Protein AF-A0A2T5PP18-F1 (afdb_monomer_lite)

Foldseek 3Di:
DDDPADPVLVVCLVCVVVDDPVRLVVLLVVLQVLQQDPVRLRNSLSSCVRHQLVDLVSLASNLVSLLVCVQPRGDPSVLLSNQLSLVSYDLVSVLSVLVLLLQLLPPLARGPCLLVSLLSSLPRHPLVVCLDDSNQVSLLSNLVRLLVCLPHDLVSLNSNQNNCLSRNLSYDLQSSLVSVVSNLVSNLVPLLSLLQNLLRNQLSDDACVSRDDRHDVVVSLVSNLVSLVVCLLSNDRCNLSSSVSCDVVVSDDPVCLVSSVVSLLSNLQRPLPNSLVDLLDDLDADALLSLLCSLVRADQVDPVSVVSNLSNLLSNLVNDDPVRLLVSLQSNLVVPFGHDPVRSNVSNLSNLVSNPPCSLVSLLVNLPDPSHDLVSSLSSLVSQVPDPDHDDLLVLLVSLLVQQLDPPNVNNNVSSLVCNLVSLVPDDDLVSLLVSLLVLLQSLLSGPDLVSSLSSLQSSVVSHPLVSLQVHDLVSDDPSSLVSNCVRNDDDPSNVVSVVNNVVD

Radius of gyration: 37.91 Å; chains: 1; bounding box: 81×36×121 Å

Sequence (505 aa):
MRKTGCPDAYVASSRFEDLTNEAKSKLAHLAANLATGEAYEKDAVALFEGVIRRDETLVASVSAQWIQALADSLPLSCCAALFRSYTQLPETVRSQIAAYFDSGFTLASPPDSFDELYQMAAQEIPTDCWNSGELKAHLAQALSKLPSKVSSAVSDLKALLPGFSKIYLHAEPATVAACLHNTFTGASSYPAQLNLLHQYFAGTWPTTVAVHPGYSPQIIFDSAIQVARKFPQEAKRGLLHSLDSMLHAGIVGAEHENALMEVANLIWRTHPAEAEQFLARTTGALPADQIATMPDVINWEATSEVEWLERVWMNAAQNLAPTERVPATIQIVAKGQIGTSELPDHGLTLWRKSLGEDAYAVLKQAVLSPEIADQGRRRLWRQISSLSSKPGIRELINLAVGLTILPSAPETTAAANEELEKLCLQLADQSSRFDIALLLLNNLPKCSSITIKANLARLAHQLGTHAVLREVDASTLTHDDLQVIAEIFGKGRELTNLQRRFGDR

pLDDT: mean 90.71, std 8.67, range [25.56, 98.0]

Organism: Ectopseudomonas oleovorans (NCBI:txid301)

Structure (mmCIF, N/CA/C/O backbone):
data_AF-A0A2T5PP18-F1
#
_entry.id   AF-A0A2T5PP18-F1
#
loop_
_atom_site.group_PDB
_atom_site.id
_atom_site.type_symbol
_atom_site.label_atom_id
_atom_site.label_alt_id
_atom_site.label_comp_id
_atom_site.label_asym_id
_atom_site.label_entity_id
_atom_site.label_seq_id
_atom_site.pdbx_PDB_ins_code
_atom_site.Cartn_x
_atom_site.Cartn_y
_atom_site.Cartn_z
_atom_site.occupancy
_atom_site.B_iso_or_equiv
_atom_site.auth_seq_id
_atom_site.auth_comp_id
_atom_site.auth_asym_id
_atom_site.auth_atom_id
_atom_site.pdbx_PDB_model_num
ATOM 1 N N . MET A 1 1 ? -15.217 -7.697 -40.435 1.00 35.31 1 MET A N 1
ATOM 2 C CA . MET A 1 1 ? -13.899 -7.053 -40.249 1.00 35.31 1 MET A CA 1
ATOM 3 C C . MET A 1 1 ? -13.173 -7.029 -41.588 1.00 35.31 1 MET A C 1
ATOM 5 O O . MET A 1 1 ? -12.694 -8.063 -42.031 1.00 35.31 1 MET A O 1
ATOM 9 N N . ARG A 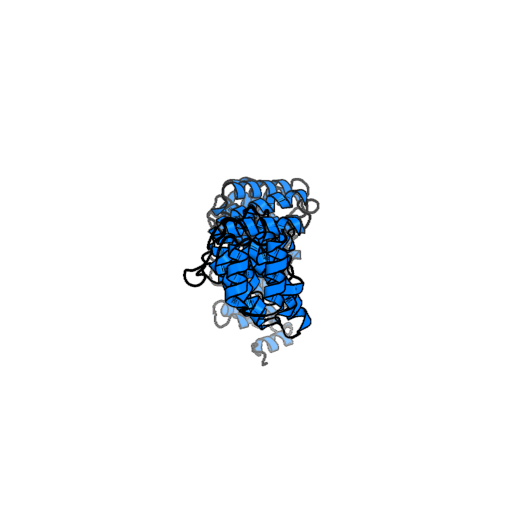1 2 ? -13.204 -5.892 -42.296 1.00 25.56 2 ARG A N 1
ATOM 10 C CA . ARG A 1 2 ? -12.513 -5.712 -43.584 1.00 25.56 2 ARG A CA 1
ATOM 11 C C . ARG A 1 2 ? -11.069 -5.292 -43.306 1.00 25.56 2 ARG A C 1
ATOM 13 O O . ARG A 1 2 ? -10.858 -4.310 -42.606 1.00 25.56 2 ARG A O 1
ATOM 20 N N . LYS A 1 3 ? -10.108 -6.043 -43.852 1.00 37.16 3 LYS A N 1
ATOM 21 C CA . LYS A 1 3 ? -8.695 -5.659 -43.938 1.00 37.16 3 LYS A CA 1
ATOM 22 C C . LYS A 1 3 ? -8.594 -4.422 -44.833 1.00 37.16 3 LYS A C 1
ATOM 24 O O . LYS A 1 3 ? -8.790 -4.527 -46.038 1.00 37.16 3 LYS A O 1
ATOM 29 N N . THR A 1 4 ? -8.324 -3.265 -44.249 1.00 37.53 4 THR A N 1
ATOM 30 C CA . THR A 1 4 ? -7.880 -2.070 -44.973 1.00 37.53 4 THR A CA 1
ATOM 31 C C . THR A 1 4 ? -6.360 -2.137 -45.086 1.00 37.53 4 THR A C 1
ATOM 33 O O . THR A 1 4 ? -5.647 -1.568 -44.268 1.00 37.53 4 THR A O 1
ATOM 36 N N . GLY A 1 5 ? -5.875 -2.932 -46.036 1.00 40.19 5 GLY A N 1
ATOM 37 C CA . GLY A 1 5 ? -4.497 -2.880 -46.519 1.00 40.19 5 GLY A CA 1
ATOM 38 C C . GLY A 1 5 ? -4.543 -2.533 -48.002 1.00 40.19 5 GLY A C 1
ATOM 39 O O . GLY A 1 5 ? -5.437 -3.017 -48.700 1.00 40.19 5 GLY A O 1
ATOM 40 N N . CYS A 1 6 ? -3.638 -1.669 -48.458 1.00 44.00 6 CYS A N 1
ATOM 41 C CA . CYS A 1 6 ? -3.549 -1.244 -49.851 1.00 44.00 6 CYS A CA 1
ATOM 42 C C . CYS A 1 6 ? -3.531 -2.473 -50.799 1.00 44.00 6 CYS A C 1
ATOM 44 O O . CYS A 1 6 ? -2.631 -3.312 -50.677 1.00 44.00 6 CYS A O 1
ATOM 46 N N . PRO A 1 7 ? -4.510 -2.629 -51.718 1.00 50.12 7 PRO A N 1
ATOM 47 C CA . PRO A 1 7 ? -4.597 -3.777 -52.630 1.00 50.12 7 PRO A CA 1
ATOM 48 C C . PRO A 1 7 ? -3.326 -3.981 -53.466 1.00 50.12 7 PRO A C 1
ATOM 50 O O . PRO A 1 7 ? -2.945 -5.116 -53.755 1.00 50.12 7 PRO A O 1
ATOM 53 N N . ASP A 1 8 ? -2.634 -2.887 -53.783 1.00 52.25 8 ASP A N 1
ATOM 54 C CA . ASP A 1 8 ? -1.435 -2.884 -54.619 1.00 52.25 8 ASP A CA 1
ATOM 55 C C . ASP A 1 8 ? -0.206 -3.459 -53.897 1.00 52.25 8 ASP A C 1
ATOM 57 O O . ASP A 1 8 ? 0.613 -4.131 -54.525 1.00 52.25 8 ASP A O 1
ATOM 61 N N . ALA A 1 9 ? -0.106 -3.308 -52.570 1.00 52.69 9 ALA A N 1
ATOM 62 C CA . ALA A 1 9 ? 0.972 -3.912 -51.780 1.00 52.69 9 ALA A CA 1
ATOM 63 C C . ALA A 1 9 ? 0.861 -5.449 -51.744 1.00 52.69 9 ALA A C 1
ATOM 65 O O . ALA A 1 9 ? 1.870 -6.152 -51.790 1.00 52.69 9 ALA A O 1
ATOM 66 N N . TYR A 1 10 ? -0.365 -5.985 -51.732 1.00 51.84 10 TYR A N 1
ATOM 67 C CA . TYR A 1 10 ? -0.612 -7.431 -51.760 1.00 51.84 10 TYR A CA 1
ATOM 68 C C . TYR A 1 10 ? -0.268 -8.046 -53.128 1.00 51.84 10 TYR A C 1
ATOM 70 O O . TYR A 1 10 ? 0.371 -9.098 -53.199 1.00 51.84 10 TYR A O 1
ATOM 78 N N . VAL A 1 11 ? -0.621 -7.359 -54.221 1.00 56.19 11 VAL A N 1
ATOM 79 C CA . VAL A 1 11 ? -0.287 -7.789 -55.589 1.00 56.19 11 VAL A CA 1
ATOM 80 C C . VAL A 1 11 ? 1.222 -7.698 -55.842 1.00 56.19 11 VAL A C 1
ATOM 82 O O . VAL A 1 11 ? 1.810 -8.677 -56.307 1.00 56.19 11 VAL A O 1
ATOM 85 N N . ALA A 1 12 ? 1.870 -6.588 -55.467 1.00 57.47 12 ALA A N 1
ATOM 86 C CA . ALA A 1 12 ? 3.320 -6.416 -55.590 1.00 57.47 12 ALA A CA 1
ATOM 87 C C . ALA A 1 12 ? 4.108 -7.435 -54.748 1.00 57.47 12 ALA A C 1
ATOM 89 O O . ALA A 1 12 ? 5.112 -7.970 -55.213 1.00 57.47 12 ALA A O 1
ATOM 90 N N . SER A 1 13 ? 3.624 -7.771 -53.546 1.00 60.84 13 SER A N 1
ATOM 91 C CA . SER A 1 13 ? 4.233 -8.807 -52.703 1.00 60.84 13 SER A CA 1
ATOM 92 C C . SER A 1 13 ? 4.151 -10.200 -53.349 1.00 60.84 13 SER A C 1
ATOM 94 O O . SER A 1 13 ? 5.130 -10.944 -53.350 1.00 60.84 13 SER A O 1
ATOM 96 N N . SER A 1 14 ? 3.026 -10.556 -53.980 1.00 64.56 14 SER A N 1
ATOM 97 C CA . SER A 1 14 ? 2.836 -11.887 -54.587 1.00 64.56 14 SER A CA 1
ATOM 98 C C . SER A 1 14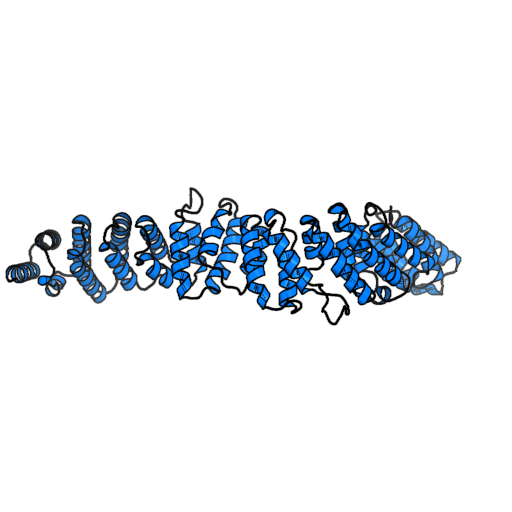 ? 3.692 -12.164 -55.835 1.00 64.56 14 SER A C 1
ATOM 100 O O . SER A 1 14 ? 3.936 -13.325 -56.157 1.00 64.56 14 SER A O 1
ATOM 102 N N . ARG A 1 15 ? 4.178 -11.118 -56.518 1.00 72.56 15 ARG A N 1
ATOM 103 C CA . ARG A 1 15 ? 4.967 -11.205 -57.764 1.00 72.56 15 ARG A CA 1
ATOM 104 C C . ARG A 1 15 ? 6.307 -10.471 -57.683 1.00 72.56 15 ARG A C 1
ATOM 106 O O . ARG A 1 15 ? 6.834 -10.025 -58.694 1.00 72.56 15 ARG A O 1
ATOM 113 N N . PHE A 1 16 ? 6.849 -10.323 -56.478 1.00 76.12 16 PHE A N 1
ATOM 114 C CA . PHE A 1 16 ? 8.036 -9.504 -56.226 1.00 76.12 16 PHE A CA 1
ATOM 115 C C . PHE A 1 16 ? 9.263 -9.900 -57.070 1.00 76.12 16 PHE A C 1
ATOM 117 O O . PHE A 1 16 ? 9.984 -9.027 -57.550 1.00 76.12 16 PHE A O 1
ATOM 124 N N . GLU A 1 17 ? 9.462 -11.201 -57.303 1.00 75.88 17 GLU A N 1
ATOM 125 C CA . GLU A 1 17 ? 10.567 -11.721 -58.126 1.00 75.88 17 GLU A CA 1
ATOM 126 C C . GLU A 1 17 ? 10.426 -11.377 -59.620 1.00 75.88 17 GLU A C 1
ATOM 128 O O . GLU A 1 17 ? 11.420 -11.337 -60.339 1.00 75.88 17 GLU A O 1
ATOM 133 N N . ASP A 1 18 ? 9.209 -11.071 -60.087 1.00 80.50 18 ASP A N 1
ATOM 134 C CA . ASP A 1 18 ? 8.938 -10.687 -61.479 1.00 80.50 18 ASP A CA 1
ATOM 135 C C . ASP A 1 18 ? 9.200 -9.186 -61.737 1.00 80.50 18 ASP A C 1
ATOM 137 O O . ASP A 1 18 ? 9.079 -8.717 -62.873 1.00 80.50 18 ASP A O 1
ATOM 141 N N . LEU A 1 19 ? 9.495 -8.396 -60.695 1.00 82.62 19 LEU A N 1
ATOM 142 C CA . LEU A 1 19 ? 9.663 -6.946 -60.805 1.00 82.62 19 LEU A CA 1
ATOM 143 C C . LEU A 1 19 ? 11.040 -6.575 -61.369 1.00 82.62 19 LEU A C 1
ATOM 145 O O . LEU A 1 19 ? 12.076 -7.057 -60.911 1.00 82.62 19 LEU A O 1
ATOM 149 N N . THR A 1 20 ? 11.063 -5.631 -62.313 1.00 86.00 20 THR A N 1
ATOM 150 C CA . THR A 1 20 ? 12.313 -5.053 -62.826 1.00 86.00 20 THR A CA 1
ATOM 151 C C . THR A 1 20 ? 13.019 -4.212 -61.758 1.00 86.00 20 THR A C 1
ATOM 153 O O . THR A 1 20 ? 12.380 -3.653 -60.864 1.00 86.00 20 THR A O 1
ATOM 156 N N . ASN A 1 21 ? 14.339 -4.038 -61.882 1.00 83.19 21 ASN A N 1
ATOM 157 C CA . ASN A 1 21 ? 15.116 -3.176 -60.977 1.00 83.19 21 ASN A CA 1
ATOM 158 C C . ASN A 1 21 ? 14.593 -1.727 -60.943 1.00 83.19 21 ASN A C 1
ATOM 160 O O . ASN A 1 21 ? 14.599 -1.089 -59.893 1.00 83.19 21 ASN A O 1
ATOM 164 N N . GLU A 1 22 ? 14.085 -1.219 -62.070 1.00 85.12 22 GLU A N 1
ATOM 165 C CA . GLU A 1 22 ? 13.454 0.103 -62.135 1.00 85.12 22 GLU A CA 1
ATOM 166 C C . GLU A 1 22 ? 12.156 0.158 -61.310 1.00 85.12 22 GLU A C 1
ATOM 168 O O . GLU A 1 22 ? 11.935 1.111 -60.563 1.00 85.12 22 GLU A O 1
ATOM 173 N N . ALA A 1 23 ? 11.309 -0.875 -61.396 1.00 84.31 23 ALA A N 1
ATOM 174 C CA . ALA A 1 23 ? 10.086 -0.964 -60.598 1.00 84.31 23 ALA A CA 1
ATOM 175 C C . ALA A 1 23 ? 10.403 -1.073 -59.099 1.00 84.31 23 ALA A C 1
ATOM 177 O O . ALA A 1 23 ? 9.798 -0.373 -58.289 1.00 84.31 23 ALA A O 1
ATOM 178 N N . LYS A 1 24 ? 11.404 -1.882 -58.738 1.00 85.12 24 LYS A N 1
ATOM 179 C CA . LYS A 1 24 ? 11.906 -2.006 -57.365 1.00 85.12 24 LYS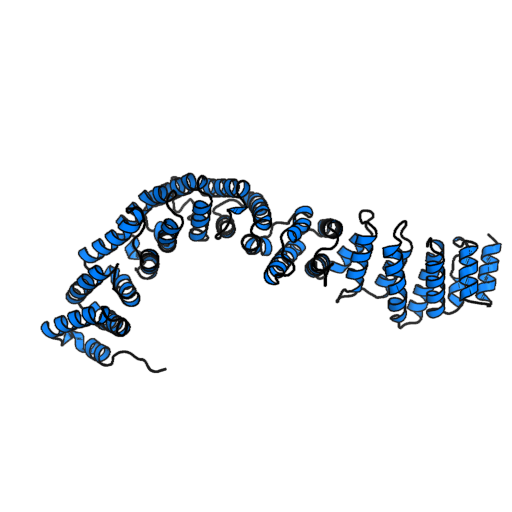 A CA 1
ATOM 180 C C . LYS A 1 24 ? 12.421 -0.666 -56.812 1.00 85.12 24 LYS A C 1
ATOM 182 O O . LYS A 1 24 ? 12.045 -0.276 -55.709 1.00 85.12 24 LYS A O 1
ATOM 187 N N . SER A 1 25 ? 13.191 0.093 -57.596 1.00 85.50 25 SER A N 1
ATOM 188 C CA . SER A 1 25 ? 13.652 1.442 -57.221 1.00 85.50 25 SER A CA 1
ATOM 189 C C . SER A 1 25 ? 12.491 2.429 -57.023 1.00 85.50 25 SER A C 1
ATOM 191 O O . SER A 1 25 ? 12.467 3.168 -56.039 1.00 85.50 25 SER A O 1
ATOM 193 N N . LYS A 1 26 ? 11.475 2.400 -57.896 1.00 87.19 26 LYS A N 1
ATOM 194 C CA . LYS A 1 26 ? 10.258 3.217 -57.738 1.00 87.19 26 LYS A CA 1
ATOM 195 C C . LYS A 1 26 ? 9.476 2.864 -56.469 1.00 87.19 26 LYS A C 1
ATOM 197 O O . LYS A 1 26 ? 8.958 3.769 -55.821 1.00 87.19 26 LYS A O 1
ATOM 202 N N . LEU A 1 27 ? 9.423 1.586 -56.083 1.00 86.75 27 LEU A N 1
ATOM 203 C CA . LEU A 1 27 ? 8.809 1.157 -54.821 1.00 86.75 27 LEU A CA 1
ATOM 204 C C . LEU A 1 27 ? 9.583 1.663 -53.597 1.00 86.75 27 LEU A C 1
ATOM 206 O O . LEU A 1 27 ? 8.956 2.105 -52.639 1.00 86.75 27 LEU A O 1
ATOM 210 N N . ALA A 1 28 ? 10.920 1.663 -53.636 1.00 86.00 28 ALA A N 1
ATOM 211 C CA . ALA A 1 28 ? 11.732 2.250 -52.567 1.00 86.00 28 ALA A CA 1
ATOM 212 C C . ALA A 1 28 ? 11.482 3.764 -52.424 1.00 86.00 28 ALA A C 1
ATOM 214 O O . ALA A 1 28 ? 11.259 4.252 -51.317 1.00 86.00 28 ALA A O 1
ATOM 215 N N . HIS A 1 29 ? 11.425 4.502 -53.538 1.00 86.88 29 HIS A N 1
ATOM 216 C CA . HIS A 1 29 ? 11.058 5.922 -53.519 1.00 86.88 29 HIS A CA 1
ATOM 217 C C . HIS A 1 29 ? 9.636 6.161 -53.005 1.00 86.88 29 HIS A C 1
ATOM 219 O O . HIS A 1 29 ? 9.408 7.101 -52.248 1.00 86.88 29 HIS A O 1
ATOM 225 N N . LEU A 1 30 ? 8.679 5.309 -53.384 1.00 87.50 30 LEU A N 1
ATOM 226 C CA . LEU A 1 30 ? 7.312 5.391 -52.879 1.00 87.50 30 LEU A CA 1
ATOM 227 C C . LEU A 1 30 ? 7.271 5.177 -51.361 1.00 87.50 30 LEU A C 1
ATOM 229 O O . LEU A 1 30 ? 6.657 5.977 -50.667 1.00 87.50 30 LEU A O 1
ATOM 233 N N . ALA A 1 31 ? 7.959 4.158 -50.838 1.00 88.06 31 ALA A N 1
ATOM 234 C CA . ALA A 1 31 ? 8.029 3.899 -49.398 1.00 88.06 31 ALA A CA 1
ATOM 235 C C . ALA A 1 31 ? 8.637 5.081 -48.623 1.00 88.06 31 ALA A C 1
ATOM 237 O O . ALA A 1 31 ? 8.110 5.472 -47.582 1.00 88.06 31 ALA A O 1
ATOM 238 N N . ALA A 1 32 ? 9.705 5.686 -49.151 1.00 84.31 32 ALA A N 1
ATOM 239 C CA . ALA A 1 32 ? 10.317 6.870 -48.556 1.00 84.31 32 ALA A CA 1
ATOM 240 C C . ALA A 1 32 ? 9.376 8.087 -48.569 1.00 84.31 32 ALA A C 1
ATOM 242 O O . ALA A 1 32 ? 9.256 8.777 -47.562 1.00 84.31 32 ALA A O 1
ATOM 243 N N . ASN A 1 33 ? 8.658 8.313 -49.672 1.00 85.88 33 ASN A N 1
ATOM 244 C CA . ASN A 1 33 ? 7.725 9.432 -49.797 1.00 85.88 33 ASN A CA 1
ATOM 245 C C . ASN A 1 33 ? 6.467 9.261 -48.940 1.00 85.88 33 ASN A C 1
ATOM 247 O O . ASN A 1 33 ? 5.993 10.235 -48.369 1.00 85.88 33 ASN A O 1
ATOM 251 N N . LEU A 1 34 ? 5.915 8.049 -48.830 1.00 87.75 34 LEU A N 1
ATOM 252 C CA . LEU A 1 34 ? 4.735 7.803 -47.992 1.00 87.75 34 LEU A CA 1
ATOM 253 C C . LEU A 1 34 ? 5.042 8.048 -46.511 1.00 87.75 34 LEU A C 1
ATOM 255 O O . LEU A 1 34 ? 4.179 8.525 -45.781 1.00 87.75 34 LEU A O 1
ATOM 259 N N . ALA A 1 35 ? 6.279 7.784 -46.084 1.00 84.19 35 ALA A N 1
ATOM 260 C CA . ALA A 1 35 ? 6.711 8.014 -44.712 1.00 84.19 35 ALA A CA 1
ATOM 261 C C . ALA A 1 35 ? 6.794 9.503 -44.324 1.00 84.19 35 ALA A C 1
ATOM 263 O O . ALA A 1 35 ? 6.891 9.792 -43.142 1.00 84.19 35 ALA A O 1
ATOM 264 N N . THR A 1 36 ? 6.731 10.455 -45.267 1.00 80.81 36 THR A N 1
ATOM 265 C CA . THR A 1 36 ? 6.739 11.898 -44.942 1.00 80.81 36 THR A CA 1
ATOM 266 C C . THR A 1 36 ? 5.343 12.484 -44.713 1.00 80.81 36 THR A C 1
ATOM 268 O O . THR A 1 36 ? 5.222 13.633 -44.291 1.00 80.81 36 THR A O 1
ATOM 271 N N . GLY A 1 37 ? 4.276 11.723 -44.982 1.00 75.06 37 GLY A N 1
ATOM 272 C CA . GLY A 1 37 ? 2.897 12.163 -44.778 1.00 75.06 37 GLY A CA 1
ATOM 273 C C . GLY A 1 37 ? 2.196 11.363 -43.685 1.00 75.06 37 GLY A C 1
ATOM 274 O O . GLY A 1 37 ? 1.982 10.165 -43.849 1.00 75.06 37 GLY A O 1
ATOM 275 N N . GLU A 1 38 ? 1.742 12.029 -42.618 1.00 67.81 38 GLU A N 1
ATOM 276 C CA . GLU A 1 38 ? 1.043 11.389 -41.485 1.00 67.81 38 GLU A CA 1
ATOM 277 C C . GLU A 1 38 ? -0.156 10.523 -41.917 1.00 67.81 38 GLU A C 1
ATOM 279 O O . GLU A 1 38 ? -0.398 9.456 -41.359 1.00 67.81 38 GLU A O 1
ATOM 284 N N . ALA A 1 39 ? -0.886 10.930 -42.962 1.00 81.94 39 ALA A N 1
ATOM 285 C CA . ALA A 1 39 ? -2.041 10.188 -43.474 1.00 81.94 39 ALA A CA 1
ATOM 286 C C . ALA A 1 39 ? -1.684 8.853 -44.163 1.00 81.94 39 ALA A C 1
ATOM 288 O O . ALA A 1 39 ? -2.577 8.040 -44.406 1.00 81.94 39 ALA A O 1
ATOM 289 N N . TYR A 1 40 ? -0.406 8.628 -44.482 1.00 86.56 40 TYR A N 1
ATOM 290 C CA . TYR A 1 40 ? 0.069 7.506 -45.296 1.00 86.56 40 TYR A CA 1
ATOM 291 C C . TYR A 1 40 ? 1.038 6.578 -44.556 1.00 86.56 40 TYR A C 1
ATOM 293 O O . TYR A 1 40 ? 1.561 5.630 -45.146 1.00 86.56 40 TYR A O 1
ATOM 301 N N . GLU A 1 41 ? 1.241 6.791 -43.253 1.00 87.25 41 GLU A N 1
ATOM 302 C CA . GLU A 1 41 ? 2.189 6.022 -42.442 1.00 87.25 41 GLU A CA 1
ATOM 303 C C . GLU A 1 41 ? 1.920 4.502 -42.489 1.00 87.25 41 GLU A C 1
ATOM 305 O O . GLU A 1 41 ? 2.839 3.689 -42.578 1.00 87.25 41 GLU A O 1
ATOM 310 N N . LYS A 1 42 ? 0.643 4.094 -42.524 1.00 88.19 42 LYS A N 1
ATOM 311 C CA . LYS A 1 42 ? 0.248 2.677 -42.553 1.00 88.19 42 LYS A CA 1
ATOM 312 C C . LYS A 1 42 ? 0.589 2.023 -43.882 1.00 88.19 42 LYS A C 1
ATOM 314 O O . LYS A 1 42 ? 0.973 0.855 -43.904 1.00 88.19 42 LYS A O 1
ATOM 319 N N . ASP A 1 43 ? 0.457 2.771 -44.971 1.00 87.44 43 ASP A N 1
ATOM 320 C CA . ASP A 1 43 ? 0.812 2.298 -46.303 1.00 87.44 43 ASP A CA 1
ATOM 321 C C . ASP A 1 43 ? 2.336 2.228 -46.459 1.00 87.44 43 ASP A C 1
ATOM 323 O O . ASP A 1 43 ? 2.841 1.259 -47.026 1.00 87.44 43 ASP A O 1
ATOM 327 N N . ALA A 1 44 ? 3.073 3.185 -45.879 1.00 90.12 44 ALA A N 1
ATOM 328 C CA . ALA A 1 44 ? 4.533 3.156 -45.816 1.00 90.12 44 ALA A CA 1
ATOM 329 C C . ALA A 1 44 ? 5.043 1.913 -45.067 1.00 90.12 44 ALA A C 1
ATOM 331 O O . ALA A 1 44 ? 5.880 1.177 -45.592 1.00 90.12 44 ALA A O 1
ATOM 332 N N . VAL A 1 45 ? 4.489 1.626 -43.882 1.00 91.19 45 VAL A N 1
ATOM 333 C CA . VAL A 1 45 ? 4.828 0.433 -43.088 1.00 91.19 45 VAL A CA 1
ATOM 334 C C . VAL A 1 45 ? 4.459 -0.850 -43.828 1.00 91.19 45 VAL A C 1
ATOM 336 O O . VAL A 1 45 ? 5.286 -1.754 -43.928 1.00 91.19 45 VAL A O 1
ATOM 339 N N . ALA A 1 46 ? 3.251 -0.936 -44.393 1.00 88.88 46 ALA A N 1
ATOM 340 C CA . ALA A 1 46 ? 2.809 -2.124 -45.121 1.00 88.88 46 ALA A CA 1
ATOM 341 C C . ALA A 1 46 ? 3.687 -2.413 -46.348 1.00 88.88 46 ALA A C 1
ATOM 343 O O . ALA A 1 46 ? 4.013 -3.572 -46.619 1.00 88.88 46 ALA A O 1
ATOM 344 N N . LEU A 1 47 ? 4.095 -1.370 -47.076 1.00 90.06 47 LEU A N 1
ATOM 345 C CA . LEU A 1 47 ? 5.006 -1.494 -48.208 1.00 90.06 47 LEU A CA 1
ATOM 346 C C . LEU A 1 47 ? 6.410 -1.902 -47.748 1.00 90.06 47 LEU A C 1
ATOM 348 O O . LEU A 1 47 ? 7.012 -2.801 -48.343 1.00 90.06 47 LEU A O 1
ATOM 352 N N . PHE A 1 48 ? 6.919 -1.287 -46.678 1.00 91.44 48 PHE A N 1
ATOM 353 C CA . PHE A 1 48 ? 8.231 -1.611 -46.136 1.00 91.44 48 PHE A CA 1
ATOM 354 C C . PHE A 1 48 ? 8.294 -3.071 -45.670 1.00 91.44 48 PHE A C 1
ATOM 356 O O . PHE A 1 48 ? 9.115 -3.852 -46.152 1.00 91.44 48 PHE A O 1
ATOM 363 N N . GLU A 1 49 ? 7.374 -3.474 -44.794 1.00 89.25 49 GLU A N 1
ATOM 364 C CA . GLU A 1 49 ? 7.388 -4.803 -44.192 1.00 89.25 49 GLU A CA 1
ATOM 365 C C . GLU A 1 49 ? 6.960 -5.916 -45.153 1.00 89.25 49 GLU A C 1
ATOM 367 O O . GLU A 1 49 ? 7.508 -7.016 -45.101 1.00 89.25 49 GLU A O 1
ATOM 372 N N . GLY A 1 50 ? 5.990 -5.644 -46.030 1.00 84.19 50 GLY A N 1
ATOM 373 C CA . GLY A 1 50 ? 5.412 -6.648 -46.924 1.00 84.19 50 GLY A CA 1
ATOM 374 C C . GLY A 1 50 ? 6.155 -6.840 -48.246 1.00 84.19 50 GLY A C 1
ATOM 375 O O . GLY A 1 50 ? 5.979 -7.878 -48.896 1.00 84.19 50 GLY A O 1
ATOM 376 N N . VAL A 1 51 ? 6.951 -5.853 -48.670 1.00 83.75 51 VAL A N 1
ATOM 377 C CA . VAL A 1 51 ? 7.587 -5.838 -49.998 1.00 83.75 51 VAL A CA 1
ATOM 378 C C . VAL A 1 51 ? 9.071 -5.489 -49.910 1.00 83.75 51 VAL A C 1
ATOM 380 O O . VAL A 1 51 ? 9.896 -6.296 -50.329 1.00 83.75 51 VAL A O 1
ATOM 383 N N . ILE A 1 52 ? 9.433 -4.334 -49.341 1.00 87.94 52 ILE A N 1
ATOM 384 C CA . ILE A 1 52 ? 10.827 -3.844 -49.333 1.00 87.94 52 ILE A CA 1
ATOM 385 C C . ILE A 1 52 ? 11.765 -4.798 -48.584 1.00 87.94 52 ILE A C 1
ATOM 387 O O . ILE A 1 52 ? 12.845 -5.093 -49.087 1.00 87.94 52 ILE A O 1
ATOM 391 N N . ARG A 1 53 ? 11.337 -5.353 -47.441 1.00 87.62 53 ARG A N 1
ATOM 392 C CA . ARG A 1 53 ? 12.122 -6.298 -46.615 1.00 87.62 53 ARG A CA 1
ATOM 393 C C . ARG A 1 53 ? 12.579 -7.579 -47.316 1.00 87.62 53 ARG A C 1
ATOM 395 O O . ARG A 1 53 ? 13.397 -8.310 -46.765 1.00 87.62 53 ARG A O 1
ATOM 402 N N . ARG A 1 54 ? 12.048 -7.881 -48.501 1.00 85.50 54 ARG A N 1
ATOM 403 C CA . ARG A 1 54 ? 12.429 -9.068 -49.277 1.00 85.50 54 ARG A CA 1
ATOM 404 C C . ARG A 1 54 ? 13.734 -8.892 -50.054 1.00 85.50 54 ARG A C 1
ATOM 406 O O . ARG A 1 54 ? 14.264 -9.885 -50.538 1.00 85.50 54 ARG A O 1
ATOM 413 N N . ASP A 1 55 ? 14.229 -7.663 -50.191 1.00 86.75 55 ASP A N 1
ATOM 414 C CA . ASP A 1 55 ? 15.417 -7.339 -50.982 1.00 86.75 55 ASP A CA 1
ATOM 415 C C . ASP A 1 55 ? 16.348 -6.414 -50.193 1.00 86.75 55 ASP A C 1
ATOM 417 O O . ASP A 1 55 ? 15.994 -5.278 -49.868 1.00 86.75 55 ASP A O 1
ATOM 421 N N . GLU A 1 56 ? 17.554 -6.900 -49.897 1.00 87.00 56 GLU A N 1
ATOM 422 C CA . GLU A 1 56 ? 18.550 -6.184 -49.091 1.00 87.00 56 GLU A CA 1
ATOM 423 C C . GLU A 1 56 ? 18.911 -4.814 -49.685 1.00 87.00 56 GLU A C 1
ATOM 425 O O . GLU A 1 56 ? 19.127 -3.852 -48.947 1.00 87.00 56 GLU A O 1
ATOM 430 N N . THR A 1 57 ? 18.916 -4.683 -51.017 1.00 87.62 57 THR A N 1
ATOM 431 C CA . THR A 1 57 ? 19.251 -3.414 -51.680 1.00 87.62 57 THR A CA 1
ATOM 432 C C . THR A 1 57 ? 18.154 -2.367 -51.492 1.00 87.62 57 THR A C 1
ATOM 434 O O . THR A 1 57 ? 18.444 -1.180 -51.310 1.00 87.62 57 THR A O 1
ATOM 437 N N . LEU A 1 58 ? 16.888 -2.796 -51.463 1.00 89.00 58 LEU A N 1
ATOM 438 C CA . LEU A 1 58 ? 15.753 -1.911 -51.213 1.00 89.00 58 LEU A CA 1
ATOM 439 C C . LEU A 1 58 ? 15.652 -1.535 -49.740 1.00 89.00 58 LEU A C 1
ATOM 441 O O . LEU A 1 58 ? 15.421 -0.364 -49.438 1.00 89.00 58 LEU A O 1
ATOM 445 N N . VAL A 1 59 ? 15.886 -2.489 -48.831 1.00 91.56 59 VAL A N 1
ATOM 446 C CA . VAL A 1 59 ? 16.001 -2.198 -47.395 1.00 91.56 59 VAL A CA 1
ATOM 447 C C . VAL A 1 59 ? 17.067 -1.139 -47.172 1.00 91.56 59 VAL A C 1
ATOM 449 O O . VAL A 1 59 ? 16.788 -0.144 -46.507 1.00 91.56 59 VAL A O 1
ATOM 452 N N . ALA A 1 60 ? 18.248 -1.289 -47.779 1.00 90.06 60 ALA A N 1
ATOM 453 C CA . ALA A 1 60 ? 19.326 -0.317 -47.660 1.00 90.06 60 ALA A CA 1
ATOM 454 C C . ALA A 1 60 ? 18.925 1.077 -48.163 1.00 90.06 60 ALA A C 1
ATOM 456 O O . ALA A 1 60 ? 19.166 2.071 -47.483 1.00 90.06 60 ALA A O 1
ATOM 457 N N . SER A 1 61 ? 18.265 1.155 -49.321 1.00 90.00 61 SER A N 1
ATOM 458 C CA . SER A 1 61 ? 17.828 2.425 -49.909 1.00 90.00 61 SER A CA 1
ATOM 459 C C . SER A 1 61 ? 16.772 3.159 -49.073 1.00 90.00 61 SER A C 1
ATOM 461 O O . SER A 1 61 ? 16.884 4.372 -48.878 1.00 90.00 61 SER A O 1
ATOM 463 N N . VAL A 1 62 ? 15.752 2.448 -48.577 1.00 92.62 62 VAL A N 1
ATOM 464 C CA . VAL A 1 62 ? 14.654 3.060 -47.807 1.00 92.62 62 VAL A CA 1
ATOM 465 C C . VAL A 1 62 ? 15.119 3.409 -46.396 1.00 92.62 62 VAL A C 1
ATOM 467 O O . VAL A 1 62 ? 14.911 4.532 -45.939 1.00 92.62 62 VAL A O 1
ATOM 470 N N . SER A 1 63 ? 15.809 2.484 -45.724 1.00 93.06 63 SER A N 1
ATOM 471 C CA . SER A 1 63 ? 16.294 2.697 -44.356 1.00 93.06 63 SER A CA 1
ATOM 472 C C . SER A 1 63 ? 17.312 3.833 -44.259 1.00 93.06 63 SER A C 1
ATOM 474 O O . SER A 1 63 ? 17.258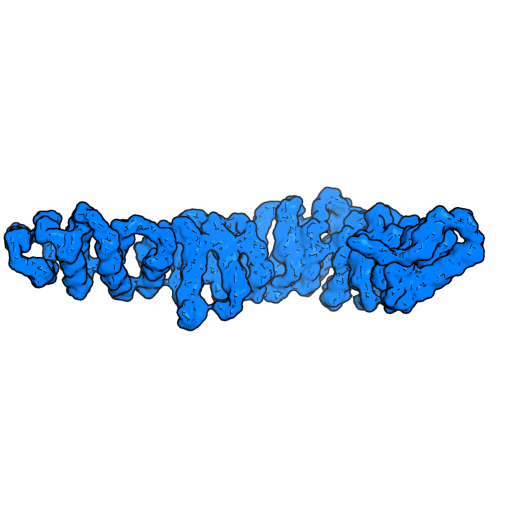 4.587 -43.292 1.00 93.06 63 SER A O 1
ATOM 476 N N . ALA A 1 64 ? 18.161 4.031 -45.275 1.00 92.25 64 ALA A N 1
ATOM 477 C CA . ALA A 1 64 ? 19.088 5.161 -45.342 1.00 92.25 64 ALA A CA 1
ATOM 478 C C . ALA A 1 64 ? 18.383 6.525 -45.444 1.00 92.25 64 ALA A C 1
ATOM 480 O O . ALA A 1 64 ? 18.946 7.525 -45.014 1.00 92.25 64 ALA A O 1
ATOM 481 N N . GLN A 1 65 ? 17.166 6.584 -45.990 1.00 91.00 65 GLN A N 1
ATOM 482 C CA . GLN A 1 65 ? 16.357 7.807 -46.015 1.00 91.00 65 GLN A CA 1
ATOM 483 C C . GLN A 1 65 ? 15.599 7.993 -44.699 1.00 91.00 65 GLN A C 1
ATOM 485 O O . GLN A 1 65 ? 15.624 9.076 -44.123 1.00 91.00 65 GLN A O 1
ATOM 490 N N . TRP A 1 66 ? 14.974 6.929 -44.190 1.00 93.69 66 TRP A N 1
ATOM 491 C CA . TRP A 1 66 ? 14.215 6.976 -42.938 1.00 93.69 66 TRP A CA 1
ATOM 492 C C . TRP A 1 66 ? 15.089 7.351 -41.741 1.00 93.69 66 TRP A C 1
ATOM 494 O O . TRP A 1 66 ? 14.683 8.176 -40.931 1.00 93.69 66 TRP A O 1
ATOM 504 N N . ILE A 1 67 ? 16.312 6.822 -41.655 1.00 93.81 67 ILE A N 1
ATOM 505 C CA . ILE A 1 67 ? 17.221 7.131 -40.545 1.00 93.81 67 ILE A CA 1
ATOM 506 C C . ILE A 1 67 ? 17.606 8.616 -40.475 1.00 93.81 67 ILE A C 1
ATOM 508 O O . ILE A 1 67 ? 17.801 9.138 -39.384 1.00 93.81 67 ILE A O 1
ATOM 512 N N . GLN A 1 68 ? 17.655 9.320 -41.612 1.00 91.25 68 GLN A N 1
ATOM 513 C CA . GLN A 1 68 ? 17.932 10.763 -41.640 1.00 91.25 68 GLN A CA 1
ATOM 514 C C . GLN A 1 68 ? 16.773 11.588 -41.070 1.00 91.25 68 GLN A C 1
ATOM 516 O O . GLN A 1 68 ? 16.996 12.689 -40.586 1.00 91.25 68 GLN A O 1
ATOM 521 N N . ALA A 1 69 ? 15.552 11.051 -41.111 1.00 90.19 69 ALA A N 1
ATOM 522 C CA . ALA A 1 69 ? 14.356 11.676 -40.558 1.00 90.19 69 ALA A CA 1
ATOM 523 C C . ALA A 1 69 ? 13.992 11.149 -39.157 1.00 90.19 69 ALA A C 1
ATOM 525 O O . ALA A 1 69 ? 12.996 11.606 -38.596 1.00 90.19 69 ALA A O 1
ATOM 526 N N . LEU A 1 70 ? 14.770 10.206 -38.596 1.00 89.62 70 LEU A N 1
ATOM 527 C CA . LEU A 1 70 ? 14.433 9.460 -37.375 1.00 89.62 70 LEU A CA 1
ATOM 528 C C . LEU A 1 70 ? 14.118 10.374 -36.186 1.00 89.62 70 LEU A C 1
ATOM 530 O O . LEU A 1 70 ? 13.163 10.112 -35.466 1.00 89.62 70 LEU A O 1
ATOM 534 N N . ALA A 1 71 ? 14.930 11.411 -35.981 1.00 84.44 71 ALA A N 1
ATOM 535 C CA . ALA A 1 71 ? 14.809 12.314 -34.838 1.00 84.44 71 ALA A CA 1
ATOM 536 C C . ALA A 1 71 ? 13.764 13.426 -35.036 1.00 84.44 71 ALA A C 1
ATOM 538 O O . ALA A 1 71 ? 13.369 14.055 -34.060 1.00 84.44 71 ALA A O 1
ATOM 539 N N . ASP A 1 72 ? 13.330 13.665 -36.278 1.00 85.00 72 ASP A N 1
ATOM 540 C CA . ASP A 1 72 ? 12.636 14.903 -36.641 1.00 85.00 72 ASP A CA 1
ATOM 541 C C . ASP A 1 72 ? 11.206 14.665 -37.134 1.00 85.00 72 ASP A C 1
ATOM 543 O O . ASP A 1 72 ? 10.256 15.236 -36.609 1.00 85.00 72 ASP A O 1
ATOM 547 N N . SER A 1 73 ? 11.044 13.874 -38.199 1.00 85.69 73 SER A N 1
ATOM 548 C CA . SER A 1 73 ? 9.797 13.844 -38.984 1.00 85.69 73 SER A CA 1
ATOM 549 C C . SER A 1 73 ? 9.327 12.450 -39.376 1.00 85.69 73 SER A C 1
ATOM 551 O O . SER A 1 73 ? 8.268 12.324 -39.990 1.00 85.69 73 SER A O 1
ATOM 553 N N . LEU A 1 74 ? 10.080 11.399 -39.036 1.00 90.44 74 LEU A N 1
ATOM 554 C CA . LEU A 1 74 ? 9.662 10.033 -39.315 1.00 90.44 74 LEU A CA 1
ATOM 555 C C . LEU A 1 74 ? 8.519 9.629 -38.363 1.00 90.44 74 LEU A C 1
ATOM 557 O O . LEU A 1 74 ? 8.712 9.648 -37.146 1.00 90.44 74 LEU A O 1
ATOM 561 N N . PRO A 1 75 ? 7.344 9.216 -38.875 1.00 91.62 75 PRO A N 1
ATOM 562 C CA . PRO A 1 75 ? 6.243 8.768 -38.035 1.00 91.62 75 PRO A CA 1
ATOM 563 C C . PRO A 1 75 ? 6.639 7.569 -37.172 1.00 91.62 75 PRO A C 1
ATOM 565 O O . PRO A 1 75 ? 7.304 6.639 -37.639 1.00 91.62 75 PRO A O 1
ATOM 568 N N . LEU A 1 76 ? 6.151 7.541 -35.930 1.00 91.06 76 LEU A N 1
ATOM 569 C CA . LEU A 1 76 ? 6.447 6.499 -34.938 1.00 91.06 76 LEU A CA 1
ATOM 570 C C . LEU A 1 76 ? 6.189 5.073 -35.452 1.00 91.06 76 LEU A C 1
ATOM 572 O O . LEU A 1 76 ? 6.945 4.149 -35.153 1.00 91.06 76 LEU A O 1
ATOM 576 N N . SER A 1 77 ? 5.152 4.880 -36.268 1.00 91.69 77 SER A N 1
ATOM 577 C CA . SER A 1 77 ? 4.844 3.583 -36.880 1.00 91.69 77 SER A CA 1
ATOM 578 C C . SER A 1 77 ? 5.932 3.111 -37.860 1.00 91.69 77 SER A C 1
ATOM 580 O O . SER A 1 77 ? 6.244 1.917 -37.912 1.00 91.69 77 SER A O 1
ATOM 582 N N . CYS A 1 78 ? 6.556 4.041 -38.588 1.00 93.25 78 CYS A N 1
ATOM 583 C CA . CYS A 1 78 ? 7.680 3.780 -39.484 1.00 93.25 78 CYS A CA 1
ATOM 584 C C . CYS A 1 78 ? 8.974 3.529 -38.693 1.00 93.25 78 CYS A C 1
ATOM 586 O O . CYS A 1 78 ? 9.714 2.603 -39.032 1.00 93.25 78 CYS A O 1
ATOM 588 N N . CYS A 1 79 ? 9.208 4.262 -37.596 1.00 94.38 79 CYS A N 1
ATOM 589 C CA . CYS A 1 79 ? 10.302 3.982 -36.655 1.00 94.38 79 CYS A CA 1
ATOM 590 C C . CYS A 1 79 ? 10.208 2.554 -36.095 1.00 94.38 79 CYS A C 1
ATOM 592 O O . CYS A 1 79 ? 11.188 1.811 -36.120 1.00 94.38 79 CYS A O 1
ATOM 594 N N . ALA A 1 80 ? 9.014 2.126 -35.671 1.00 95.12 80 ALA A N 1
ATOM 595 C CA . ALA A 1 80 ? 8.789 0.770 -35.172 1.00 95.12 80 ALA A CA 1
ATOM 596 C C . ALA A 1 80 ? 9.112 -0.291 -36.236 1.00 95.12 80 ALA A C 1
ATOM 598 O O . ALA A 1 80 ? 9.807 -1.266 -35.954 1.00 95.12 80 ALA A O 1
ATOM 599 N N . ALA A 1 81 ? 8.664 -0.090 -37.480 1.00 94.62 81 ALA A N 1
ATOM 600 C CA . ALA A 1 81 ? 8.963 -1.001 -38.586 1.00 94.62 81 ALA A CA 1
ATOM 601 C C . ALA A 1 81 ? 10.472 -1.077 -38.898 1.00 94.62 81 ALA A C 1
ATOM 603 O O . ALA A 1 81 ? 10.997 -2.162 -39.182 1.00 94.62 81 ALA A O 1
ATOM 604 N N . LEU A 1 82 ? 11.180 0.056 -38.800 1.00 95.00 82 LEU A N 1
ATOM 605 C CA . LEU A 1 82 ? 12.637 0.122 -38.921 1.00 95.00 82 LEU A CA 1
ATOM 606 C C . LEU A 1 82 ? 13.314 -0.707 -37.817 1.00 95.00 82 LEU A C 1
ATOM 608 O O . LEU A 1 82 ? 14.154 -1.555 -38.118 1.00 95.00 82 LEU A O 1
ATOM 612 N N . PHE A 1 83 ? 12.902 -0.529 -36.560 1.00 96.44 83 PHE A N 1
ATOM 613 C CA . PHE A 1 83 ? 13.442 -1.250 -35.404 1.00 96.44 83 PHE A CA 1
ATOM 614 C C . PHE A 1 83 ? 13.170 -2.760 -35.443 1.00 96.44 83 PHE A C 1
ATOM 616 O O . PHE A 1 83 ? 14.093 -3.544 -35.228 1.00 96.44 83 PHE A O 1
ATOM 623 N N . ARG A 1 84 ? 11.968 -3.206 -35.830 1.00 95.69 84 ARG A N 1
ATOM 624 C CA . ARG A 1 84 ? 11.677 -4.645 -36.028 1.00 95.69 84 ARG A CA 1
ATOM 625 C C . ARG A 1 84 ? 12.566 -5.303 -37.075 1.00 95.69 84 ARG A C 1
ATOM 627 O O . ARG A 1 84 ? 12.768 -6.517 -37.062 1.00 95.69 84 ARG A O 1
ATOM 634 N N . SER A 1 85 ? 13.067 -4.505 -38.011 1.00 94.38 85 SER A N 1
ATOM 635 C CA . SER A 1 85 ? 13.890 -4.964 -39.125 1.00 94.38 85 SER A CA 1
ATOM 636 C C . SER A 1 85 ? 15.388 -4.819 -38.850 1.00 94.38 85 SER A C 1
ATOM 638 O O . SER A 1 85 ? 16.172 -5.015 -39.773 1.00 94.38 85 SER A O 1
ATOM 640 N N . TYR A 1 86 ? 15.797 -4.521 -37.606 1.00 95.19 86 TYR A N 1
ATOM 641 C CA . TYR A 1 86 ? 17.180 -4.188 -37.235 1.00 95.19 86 TYR A CA 1
ATOM 642 C C . TYR A 1 86 ? 18.232 -5.173 -37.769 1.00 95.19 86 TYR A C 1
ATOM 644 O O . TYR A 1 86 ? 19.282 -4.758 -38.255 1.00 95.19 86 TYR A O 1
ATOM 652 N N . THR A 1 87 ? 17.938 -6.476 -37.746 1.00 92.75 87 THR A N 1
ATOM 653 C CA . THR A 1 87 ? 18.841 -7.531 -38.243 1.00 92.75 87 THR A CA 1
ATOM 654 C C . THR A 1 87 ? 19.141 -7.435 -39.739 1.00 92.75 87 THR A C 1
ATOM 656 O O . THR A 1 87 ? 20.209 -7.861 -40.166 1.00 92.75 87 THR A O 1
ATOM 659 N N . GLN A 1 88 ? 18.216 -6.878 -40.523 1.00 92.31 88 GLN A N 1
ATOM 660 C CA . GLN A 1 88 ? 18.303 -6.730 -41.979 1.00 92.31 88 GLN A CA 1
ATOM 661 C C . GLN A 1 88 ? 18.842 -5.354 -42.396 1.00 92.31 88 GLN A C 1
ATOM 663 O O . GLN A 1 88 ? 19.038 -5.107 -43.585 1.00 92.31 88 GLN A O 1
ATOM 668 N N . LEU A 1 89 ? 19.045 -4.435 -41.445 1.00 94.12 89 LEU A N 1
ATOM 669 C CA . LEU A 1 89 ? 19.519 -3.090 -41.754 1.00 94.12 89 LEU A CA 1
ATOM 670 C C . LEU A 1 89 ? 21.011 -3.099 -42.116 1.00 94.12 89 LEU A C 1
ATOM 672 O O . LEU A 1 89 ? 21.788 -3.835 -41.498 1.00 94.12 89 LEU A O 1
ATOM 676 N N . PRO A 1 90 ? 21.442 -2.231 -43.051 1.00 94.31 90 PRO A N 1
ATOM 677 C CA . PRO A 1 90 ? 22.860 -2.013 -43.304 1.00 94.31 90 PRO A CA 1
ATOM 678 C C . PRO A 1 90 ? 23.598 -1.547 -42.046 1.00 94.31 90 PRO A C 1
ATOM 680 O O . PRO A 1 90 ? 23.062 -0.768 -41.255 1.00 94.31 90 PRO A O 1
ATOM 683 N N . GLU A 1 91 ? 24.866 -1.937 -41.915 1.00 94.19 91 GLU A N 1
ATOM 684 C CA . GLU A 1 91 ? 25.749 -1.540 -40.806 1.00 94.19 91 GLU A CA 1
ATOM 685 C C . GLU A 1 91 ? 25.808 -0.015 -40.615 1.00 94.19 91 GLU A C 1
ATOM 687 O O . GLU A 1 91 ? 25.783 0.487 -39.492 1.00 94.19 91 GLU A O 1
ATOM 692 N N . THR A 1 92 ? 25.799 0.746 -41.713 1.00 94.62 92 THR A N 1
ATOM 693 C CA . THR A 1 92 ? 25.782 2.216 -41.681 1.00 94.62 92 THR A CA 1
ATOM 694 C C . THR A 1 92 ? 24.532 2.771 -40.998 1.00 94.62 92 THR A C 1
ATOM 696 O O . THR A 1 92 ? 24.632 3.705 -40.206 1.00 94.62 92 THR A O 1
ATOM 699 N N . VAL A 1 93 ? 23.362 2.180 -41.256 1.00 95.56 93 VAL A N 1
ATOM 700 C CA . VAL A 1 93 ? 22.091 2.571 -40.630 1.00 95.56 93 VAL A CA 1
ATOM 701 C C . VAL A 1 93 ? 22.065 2.139 -39.167 1.00 95.56 93 VAL A C 1
ATOM 703 O O . VAL A 1 93 ? 21.707 2.935 -38.302 1.00 95.56 93 VAL A O 1
ATOM 706 N N . ARG A 1 94 ? 22.508 0.914 -38.859 1.00 96.50 94 ARG A N 1
ATOM 707 C CA . ARG A 1 94 ? 22.617 0.421 -37.474 1.00 96.50 94 ARG A CA 1
ATOM 708 C C . ARG A 1 94 ? 23.535 1.289 -36.617 1.00 96.50 94 ARG A C 1
ATOM 710 O O . ARG A 1 94 ? 23.183 1.604 -35.482 1.00 96.50 94 ARG A O 1
ATOM 717 N N . SER A 1 95 ? 24.656 1.727 -37.184 1.00 96.06 95 SER A N 1
ATOM 718 C CA . SER A 1 95 ? 25.600 2.647 -36.543 1.00 96.06 95 SER A CA 1
ATOM 719 C C . SER A 1 95 ? 24.985 4.025 -36.292 1.00 96.06 95 SER A C 1
ATOM 721 O O . SER A 1 95 ? 25.207 4.606 -35.236 1.00 96.06 95 SER A O 1
ATOM 723 N N . GLN A 1 96 ? 24.177 4.546 -37.222 1.00 96.06 96 GLN A N 1
ATOM 724 C CA . GLN A 1 96 ? 23.461 5.815 -37.031 1.00 96.06 96 GLN A CA 1
ATOM 725 C C . GLN A 1 96 ? 22.376 5.714 -35.951 1.00 96.06 96 GLN A C 1
ATOM 727 O O . GLN A 1 96 ? 22.239 6.635 -35.150 1.00 96.06 96 GLN A O 1
ATOM 732 N N . ILE A 1 97 ? 21.659 4.587 -35.874 1.00 96.56 97 ILE A N 1
ATOM 733 C CA . ILE A 1 97 ? 20.709 4.312 -34.783 1.00 96.56 97 ILE A CA 1
ATOM 734 C C . ILE A 1 97 ? 21.442 4.300 -33.433 1.00 96.56 97 ILE A C 1
ATOM 736 O O . ILE A 1 97 ? 21.021 4.981 -32.501 1.00 96.56 97 ILE A O 1
ATOM 740 N N . ALA A 1 98 ? 22.562 3.575 -33.334 1.00 96.62 98 ALA A N 1
ATOM 741 C CA . ALA A 1 98 ? 23.366 3.531 -32.113 1.00 96.62 98 ALA A CA 1
ATOM 742 C C . ALA A 1 98 ? 23.901 4.923 -31.727 1.00 96.62 98 ALA A C 1
ATOM 744 O O . ALA A 1 98 ? 23.772 5.325 -30.574 1.00 96.62 98 ALA A O 1
ATOM 745 N N . ALA A 1 99 ? 24.397 5.700 -32.695 1.00 95.75 99 ALA A N 1
ATOM 746 C CA . ALA A 1 99 ? 24.870 7.065 -32.468 1.00 95.75 99 ALA A CA 1
ATOM 747 C C . ALA A 1 99 ? 23.751 8.009 -31.988 1.00 95.75 99 ALA A C 1
ATOM 749 O O . ALA A 1 99 ? 23.981 8.849 -31.115 1.00 95.75 99 ALA A O 1
ATOM 750 N N . TYR A 1 100 ? 22.531 7.861 -32.517 1.00 95.94 100 TYR A N 1
ATOM 751 C CA . TYR A 1 100 ? 21.369 8.589 -32.011 1.00 95.94 100 TYR A CA 1
ATOM 752 C C . TYR A 1 100 ? 21.081 8.211 -30.552 1.00 95.94 100 TYR A C 1
ATOM 754 O O . TYR A 1 100 ? 20.926 9.099 -29.714 1.00 95.94 100 TYR A O 1
ATOM 762 N N . PHE A 1 101 ? 21.103 6.923 -30.201 1.00 96.81 101 PHE A N 1
ATOM 763 C CA . PHE A 1 101 ? 20.913 6.491 -28.812 1.00 96.81 101 PHE A CA 1
ATOM 764 C C . PHE A 1 101 ? 22.023 6.985 -27.875 1.00 96.81 101 PHE A C 1
ATOM 766 O O . PHE A 1 101 ? 21.743 7.429 -26.760 1.00 96.81 101 PHE A O 1
ATOM 773 N N . ASP A 1 102 ? 23.274 6.999 -28.332 1.00 96.19 102 ASP A N 1
ATOM 774 C CA . ASP A 1 102 ? 24.408 7.555 -27.591 1.00 96.19 102 ASP A CA 1
ATOM 775 C C . ASP A 1 102 ? 24.258 9.054 -27.310 1.00 96.19 102 ASP A C 1
ATOM 777 O O . ASP A 1 102 ? 24.715 9.542 -26.268 1.00 96.19 102 ASP A O 1
ATOM 781 N N . SER A 1 103 ? 23.598 9.798 -28.203 1.00 94.81 103 SER A N 1
ATOM 782 C CA . SER A 1 103 ? 23.366 11.234 -28.026 1.00 94.81 103 SER A CA 1
ATOM 783 C C . SER A 1 103 ? 22.556 11.540 -26.758 1.00 94.81 103 SER A C 1
ATOM 785 O O . SER A 1 103 ? 22.908 12.466 -26.027 1.00 94.81 103 SER A O 1
ATOM 787 N N . GLY A 1 104 ? 21.576 10.699 -26.395 1.00 94.06 104 GLY A N 1
ATOM 788 C CA . GLY A 1 104 ? 20.782 10.866 -25.170 1.00 94.06 104 GLY A CA 1
ATOM 789 C C . GLY A 1 104 ? 21.616 10.798 -23.885 1.00 94.06 104 GLY A C 1
ATOM 790 O O . GLY A 1 104 ? 21.359 11.516 -22.916 1.00 94.06 104 GLY A O 1
ATOM 791 N N . PHE A 1 105 ? 22.679 9.990 -23.884 1.00 94.44 105 PHE A N 1
ATOM 792 C CA . PHE A 1 105 ? 23.564 9.821 -22.728 1.00 94.44 105 PHE A CA 1
ATOM 793 C C . PHE A 1 105 ? 24.763 10.778 -22.726 1.00 94.44 105 PHE A C 1
ATOM 795 O O . PHE A 1 105 ? 25.376 10.978 -21.676 1.00 94.44 105 PHE A O 1
ATOM 802 N N . THR A 1 106 ? 25.116 11.368 -23.870 1.00 93.38 106 THR A N 1
ATOM 803 C CA . THR A 1 106 ? 26.323 12.199 -24.023 1.00 93.38 106 THR A CA 1
ATOM 804 C C . THR A 1 106 ? 26.046 13.698 -24.051 1.00 93.38 106 THR A C 1
ATOM 806 O O . THR A 1 106 ? 26.848 14.459 -23.507 1.00 93.38 106 THR A O 1
ATOM 809 N N . LEU A 1 107 ? 24.928 14.134 -24.636 1.00 92.06 107 LEU A N 1
ATOM 810 C CA . LEU A 1 107 ? 24.512 15.539 -24.634 1.00 92.06 107 LEU A CA 1
ATOM 811 C C . LEU A 1 107 ? 24.125 15.993 -23.227 1.00 92.06 107 LEU A C 1
ATOM 813 O O . LEU A 1 107 ? 23.877 15.159 -22.366 1.00 92.06 107 LEU A O 1
ATOM 817 N N . ALA A 1 108 ? 24.060 17.301 -22.964 1.00 88.62 108 ALA A N 1
ATOM 818 C CA . ALA A 1 108 ? 23.630 17.807 -21.655 1.00 88.62 108 ALA A CA 1
ATOM 819 C C . ALA A 1 108 ? 22.196 17.347 -21.321 1.00 88.62 108 ALA A C 1
ATOM 821 O O . ALA A 1 108 ? 21.989 16.721 -20.280 1.00 88.62 108 ALA A O 1
ATOM 822 N N . SER A 1 109 ? 21.277 17.548 -22.267 1.00 91.00 109 SER A N 1
ATOM 823 C CA . SER A 1 109 ? 19.894 17.065 -22.239 1.00 91.00 109 SER A CA 1
ATOM 824 C C . SER A 1 109 ? 19.637 16.146 -23.440 1.00 91.00 109 SER A C 1
ATOM 826 O O . SER A 1 109 ? 20.241 16.373 -24.496 1.00 91.00 109 SER A O 1
ATOM 828 N N . PRO A 1 110 ? 18.793 15.108 -23.294 1.00 92.69 110 PRO A N 1
ATOM 829 C CA . PRO A 1 110 ? 18.416 14.238 -24.405 1.00 92.69 110 PRO A CA 1
ATOM 830 C C . PRO A 1 110 ? 17.720 15.010 -25.539 1.00 92.69 110 PRO A C 1
ATOM 832 O O . PRO A 1 110 ? 17.079 16.024 -25.255 1.00 92.69 110 PRO A O 1
ATOM 835 N N . PRO A 1 111 ? 17.828 14.549 -26.800 1.00 92.00 111 PRO A N 1
ATOM 836 C CA . PRO A 1 111 ? 17.065 15.113 -27.912 1.00 92.00 111 PRO A CA 1
ATOM 837 C C . PRO A 1 111 ? 15.550 15.075 -27.679 1.00 92.00 111 PRO A C 1
ATOM 839 O O . PRO A 1 111 ? 15.045 14.228 -26.937 1.00 92.00 111 PRO A O 1
ATOM 842 N N . ASP A 1 112 ? 14.826 15.942 -28.384 1.00 85.19 112 ASP A N 1
ATOM 843 C CA . ASP A 1 112 ? 13.366 15.892 -28.425 1.00 85.19 112 ASP A CA 1
ATOM 844 C C . ASP A 1 112 ? 12.901 14.524 -28.969 1.00 85.19 112 ASP A C 1
ATOM 846 O O . ASP A 1 112 ? 13.539 13.935 -29.845 1.00 85.19 112 ASP A O 1
ATOM 850 N N . SER A 1 113 ? 11.814 13.985 -28.411 1.00 86.44 113 SER A N 1
ATOM 851 C CA . SER A 1 113 ? 11.256 12.653 -28.735 1.00 86.44 113 SER A CA 1
ATOM 852 C C . SER A 1 113 ? 12.165 11.446 -28.438 1.00 86.44 113 SER A C 1
ATOM 854 O O . SER A 1 113 ? 11.830 10.313 -28.797 1.00 86.44 113 SER A O 1
ATOM 856 N N . PHE A 1 114 ? 13.316 11.647 -27.778 1.00 94.00 114 PHE A N 1
ATOM 857 C CA . PHE A 1 114 ? 14.233 10.554 -27.439 1.00 94.00 114 PHE A CA 1
ATOM 858 C C . PHE A 1 114 ? 13.573 9.493 -26.558 1.00 94.00 114 PHE A C 1
ATOM 860 O O . PHE A 1 114 ? 13.826 8.303 -26.729 1.00 94.00 114 PHE A O 1
ATOM 867 N N . ASP A 1 115 ? 12.739 9.914 -25.611 1.00 92.88 115 ASP A N 1
ATOM 868 C CA . ASP A 1 115 ? 12.070 9.027 -24.666 1.00 92.88 115 ASP A CA 1
ATOM 869 C C . ASP A 1 115 ? 11.162 8.016 -25.371 1.00 92.88 115 ASP A C 1
ATOM 871 O O . ASP A 1 115 ? 11.307 6.808 -25.162 1.00 92.88 115 ASP A O 1
ATOM 875 N N . GLU A 1 116 ? 10.296 8.492 -26.265 1.00 93.25 116 GLU A N 1
ATOM 876 C CA . GLU A 1 116 ? 9.398 7.659 -27.061 1.00 93.25 116 GLU A CA 1
ATOM 877 C C . GLU A 1 116 ? 10.177 6.721 -27.991 1.00 93.25 116 GLU A C 1
ATOM 879 O O . GLU A 1 116 ? 9.909 5.515 -28.025 1.00 93.25 116 GLU A O 1
ATOM 884 N N . LEU A 1 117 ? 11.183 7.242 -28.703 1.00 95.19 117 LEU A N 1
ATOM 885 C CA . LEU A 1 117 ? 11.971 6.465 -29.662 1.00 95.19 117 LEU A CA 1
ATOM 886 C C . LEU A 1 117 ? 12.840 5.406 -28.983 1.00 95.19 117 LEU A C 1
ATOM 888 O O . LEU A 1 117 ? 12.899 4.268 -29.450 1.00 95.19 117 LEU A O 1
ATOM 892 N N . TYR A 1 118 ? 13.490 5.737 -27.869 1.00 96.44 118 TYR A N 1
ATOM 893 C CA . TYR A 1 118 ? 14.338 4.796 -27.145 1.00 96.44 118 TYR A CA 1
ATOM 894 C C . TYR A 1 118 ? 13.508 3.724 -26.432 1.00 96.44 118 TYR A C 1
ATOM 896 O O . TYR A 1 118 ? 13.844 2.537 -26.469 1.00 96.44 118 TYR A O 1
ATOM 904 N N . GLN A 1 119 ? 12.368 4.107 -25.847 1.00 95.75 119 GLN A N 1
ATOM 905 C CA . GLN A 1 119 ? 11.414 3.159 -25.276 1.00 95.75 119 GLN A CA 1
ATOM 906 C C . GLN A 1 119 ? 10.823 2.218 -26.335 1.00 95.75 119 GLN A C 1
ATOM 908 O O . GLN A 1 119 ? 10.582 1.042 -26.035 1.00 95.75 119 GLN A O 1
ATOM 913 N N . MET A 1 120 ? 10.554 2.718 -27.542 1.00 96.44 120 MET A N 1
ATOM 914 C CA . MET A 1 120 ? 10.087 1.913 -28.669 1.00 96.44 120 MET A CA 1
ATOM 915 C C . MET A 1 120 ? 11.183 0.975 -29.169 1.00 96.44 120 MET A C 1
ATOM 917 O O . MET A 1 120 ? 10.926 -0.210 -29.354 1.00 96.44 120 MET A O 1
ATOM 921 N N . ALA A 1 121 ? 12.414 1.460 -29.320 1.00 96.94 121 ALA A N 1
ATOM 922 C CA . ALA A 1 121 ? 13.548 0.641 -29.729 1.00 96.94 121 ALA A CA 1
ATOM 923 C C . ALA A 1 121 ? 13.775 -0.536 -28.772 1.00 96.94 121 ALA A C 1
ATOM 925 O O . ALA A 1 121 ? 13.918 -1.673 -29.215 1.00 96.94 121 ALA A O 1
ATOM 926 N N . ALA A 1 122 ? 13.714 -0.288 -27.461 1.00 96.25 122 ALA A N 1
ATOM 927 C CA . ALA A 1 122 ? 13.816 -1.325 -26.436 1.00 96.25 122 ALA A CA 1
ATOM 928 C C . ALA A 1 122 ? 12.716 -2.407 -26.523 1.00 96.25 122 ALA A C 1
ATOM 930 O O . ALA A 1 122 ? 12.887 -3.489 -25.970 1.00 96.25 122 ALA A O 1
ATOM 931 N N . GLN A 1 123 ? 11.585 -2.124 -27.181 1.00 95.88 123 GLN A N 1
ATOM 932 C CA . GLN A 1 123 ? 10.468 -3.062 -27.357 1.00 95.88 123 GLN A CA 1
ATOM 933 C C . GLN A 1 123 ? 10.477 -3.759 -28.720 1.00 95.88 123 GLN A C 1
ATOM 935 O O . GLN A 1 123 ? 10.164 -4.942 -28.802 1.00 95.88 123 GLN A O 1
ATOM 940 N N . GLU A 1 124 ? 10.792 -3.021 -29.781 1.00 96.88 124 GLU A N 1
ATOM 941 C CA . GLU A 1 124 ? 10.616 -3.467 -31.165 1.00 96.88 124 GLU A CA 1
ATOM 942 C C . GLU A 1 124 ? 11.887 -4.096 -31.752 1.00 96.88 124 GLU A C 1
ATOM 944 O O . GLU A 1 124 ? 11.792 -4.938 -32.647 1.00 96.88 124 GLU A O 1
ATOM 949 N N . ILE A 1 125 ? 13.080 -3.721 -31.267 1.00 97.19 125 ILE A N 1
ATOM 950 C CA . ILE A 1 125 ? 14.333 -4.341 -31.716 1.00 97.19 125 ILE A CA 1
ATOM 951 C C . ILE A 1 125 ? 14.405 -5.780 -31.177 1.00 97.19 125 ILE A C 1
ATOM 953 O O . ILE A 1 125 ? 14.292 -5.975 -29.963 1.00 97.19 125 ILE A O 1
ATOM 957 N N . PRO A 1 126 ? 14.665 -6.793 -32.032 1.00 95.12 126 PRO A N 1
ATOM 958 C CA . PRO A 1 126 ? 14.816 -8.173 -31.583 1.00 95.12 126 PRO A CA 1
ATOM 959 C C . PRO A 1 126 ? 15.893 -8.316 -30.503 1.00 95.12 126 PRO A C 1
ATOM 961 O O . PRO A 1 126 ? 17.019 -7.848 -30.680 1.00 95.12 126 PRO A O 1
ATOM 964 N N . THR A 1 127 ? 15.565 -9.015 -29.414 1.00 93.38 127 THR A N 1
ATOM 965 C CA . THR A 1 127 ? 16.393 -9.137 -28.202 1.00 93.38 127 THR A CA 1
ATOM 966 C C . THR A 1 127 ? 17.845 -9.544 -28.483 1.00 93.38 127 THR A C 1
ATOM 968 O O . THR A 1 127 ? 18.767 -8.973 -27.906 1.00 93.38 127 THR A O 1
ATOM 971 N N . ASP A 1 128 ? 18.070 -10.464 -29.423 1.00 93.25 128 ASP A N 1
ATOM 972 C CA . ASP A 1 128 ? 19.413 -10.950 -29.771 1.00 93.25 128 ASP A CA 1
ATOM 973 C C . ASP A 1 128 ? 20.335 -9.859 -30.340 1.00 93.25 128 ASP A C 1
ATOM 975 O O . ASP A 1 128 ? 21.559 -9.956 -30.218 1.00 93.25 128 ASP A O 1
ATOM 979 N N . CYS A 1 129 ? 19.771 -8.789 -30.912 1.00 94.69 129 CYS A N 1
ATOM 980 C CA . CYS A 1 129 ? 20.547 -7.675 -31.458 1.00 94.69 129 CYS A CA 1
ATOM 981 C C . CYS A 1 129 ? 21.267 -6.885 -30.361 1.00 94.69 129 CYS A C 1
ATOM 983 O O . CYS A 1 129 ? 22.338 -6.343 -30.611 1.00 94.69 129 CYS A O 1
ATOM 985 N N . TRP A 1 130 ? 20.721 -6.845 -29.142 1.00 95.94 130 TRP A N 1
ATOM 986 C CA . TRP A 1 130 ? 21.332 -6.135 -28.014 1.00 95.94 130 TRP A CA 1
ATOM 987 C C . TRP A 1 130 ? 22.596 -6.826 -27.485 1.00 95.94 130 TRP A C 1
ATOM 989 O O . TRP A 1 130 ? 23.418 -6.192 -26.827 1.00 95.94 130 TRP A O 1
ATOM 999 N N . ASN A 1 131 ? 22.793 -8.108 -27.814 1.00 91.81 131 ASN A N 1
ATOM 1000 C CA . ASN A 1 131 ? 23.924 -8.912 -27.347 1.00 91.81 131 ASN A CA 1
ATOM 1001 C C . ASN A 1 131 ? 25.170 -8.811 -28.248 1.00 91.81 131 ASN A C 1
ATOM 1003 O O . ASN A 1 131 ? 26.177 -9.470 -27.970 1.00 91.81 131 ASN A O 1
ATOM 1007 N N . SER A 1 132 ? 25.134 -8.039 -29.341 1.00 88.75 132 SER A N 1
ATOM 1008 C CA . SER A 1 132 ? 26.256 -7.929 -30.284 1.00 88.75 132 SER A CA 1
ATOM 1009 C C . SER A 1 132 ? 26.292 -6.590 -31.031 1.00 88.75 132 SER A C 1
ATOM 1011 O O . SER A 1 132 ? 25.376 -5.777 -30.926 1.00 88.75 132 SER A O 1
ATOM 1013 N N . GLY A 1 133 ? 27.386 -6.351 -31.759 1.00 92.25 133 GLY A N 1
ATOM 1014 C CA . GLY A 1 133 ? 27.514 -5.223 -32.681 1.00 92.25 133 GLY A CA 1
ATOM 1015 C C . GLY A 1 133 ? 27.378 -3.842 -32.033 1.00 92.25 133 GLY A C 1
ATOM 1016 O O . GLY A 1 133 ? 27.877 -3.580 -30.935 1.00 92.25 133 GLY A O 1
ATOM 1017 N N . GLU A 1 134 ? 26.706 -2.959 -32.759 1.00 95.44 134 GLU A N 1
ATOM 1018 C CA . GLU A 1 134 ? 26.565 -1.532 -32.493 1.00 95.44 134 GLU A CA 1
ATOM 1019 C C . GLU A 1 134 ? 25.706 -1.268 -31.245 1.00 95.44 134 GLU A C 1
ATOM 1021 O O . GLU A 1 134 ? 26.030 -0.388 -30.449 1.00 95.44 134 GLU A O 1
ATOM 1026 N N . LEU A 1 135 ? 24.660 -2.071 -31.007 1.00 96.44 135 LEU A N 1
ATOM 1027 C CA . LEU A 1 135 ? 23.812 -1.926 -29.816 1.00 96.44 135 LEU A CA 1
ATOM 1028 C C . LEU A 1 135 ? 24.526 -2.347 -28.536 1.00 96.44 135 LEU A C 1
ATOM 1030 O O . LEU A 1 135 ? 24.360 -1.697 -27.505 1.00 96.44 135 LEU A O 1
ATOM 1034 N N . LYS A 1 136 ? 25.363 -3.390 -28.587 1.00 95.31 136 LYS A N 1
ATOM 1035 C CA . LYS A 1 136 ? 26.181 -3.768 -27.428 1.00 95.31 136 LYS A CA 1
ATOM 1036 C C . LYS A 1 136 ? 27.191 -2.672 -27.079 1.00 95.31 136 LYS A C 1
ATOM 1038 O O . LYS A 1 136 ? 27.394 -2.376 -25.901 1.00 95.31 136 LYS A O 1
ATOM 1043 N N . ALA A 1 137 ? 27.801 -2.055 -28.094 1.00 95.56 137 ALA A N 1
ATOM 1044 C CA . ALA A 1 137 ? 28.695 -0.915 -27.904 1.00 95.56 137 ALA A CA 1
ATOM 1045 C C . ALA A 1 137 ? 27.956 0.286 -27.286 1.00 95.56 137 ALA A C 1
ATOM 1047 O O . ALA A 1 137 ? 28.429 0.844 -26.294 1.00 95.56 137 ALA A O 1
ATOM 1048 N N . HIS A 1 138 ? 26.761 0.606 -27.795 1.00 96.81 138 HIS A N 1
ATOM 1049 C CA . HIS A 1 138 ? 25.882 1.622 -27.215 1.00 96.81 138 HIS A CA 1
ATOM 1050 C C . HIS A 1 138 ? 25.564 1.330 -25.740 1.00 96.81 138 HIS A C 1
ATOM 1052 O O . HIS A 1 138 ? 25.724 2.204 -24.893 1.00 96.81 138 HIS A O 1
ATOM 1058 N N . LEU A 1 139 ? 25.169 0.100 -25.386 1.00 97.12 139 LEU A N 1
ATOM 1059 C CA . LEU A 1 139 ? 24.856 -0.248 -23.995 1.00 97.12 139 LEU A CA 1
ATOM 1060 C C . LEU A 1 139 ? 26.058 -0.050 -23.062 1.00 97.12 139 LEU A C 1
ATOM 1062 O O . LEU A 1 139 ? 25.902 0.495 -21.968 1.00 97.12 139 LEU A O 1
ATOM 1066 N N . ALA A 1 140 ? 27.262 -0.438 -23.492 1.00 95.44 140 ALA A N 1
ATOM 1067 C CA . ALA A 1 140 ? 28.482 -0.199 -22.722 1.00 95.44 140 ALA A CA 1
ATOM 1068 C C . ALA A 1 140 ? 28.728 1.307 -22.498 1.00 95.44 140 ALA A C 1
ATOM 1070 O O . ALA A 1 140 ? 29.074 1.729 -21.390 1.00 95.44 140 ALA A O 1
ATOM 1071 N N . GLN A 1 141 ? 28.491 2.128 -23.524 1.00 95.50 141 GLN A N 1
ATOM 1072 C CA . GLN A 1 141 ? 28.594 3.581 -23.435 1.00 95.50 141 GLN A CA 1
ATOM 1073 C C . GLN A 1 141 ? 27.524 4.176 -22.510 1.00 95.50 141 GLN A C 1
ATOM 1075 O O . GLN A 1 141 ? 27.872 4.926 -21.593 1.00 95.50 141 GLN A O 1
ATOM 1080 N N . ALA A 1 142 ? 26.256 3.804 -22.683 1.00 96.56 142 ALA A N 1
ATOM 1081 C CA . ALA A 1 142 ? 25.137 4.237 -21.852 1.00 96.56 142 ALA A CA 1
ATOM 1082 C C . ALA A 1 142 ? 25.378 3.923 -20.365 1.00 96.56 142 ALA A C 1
ATOM 1084 O O . ALA A 1 142 ? 25.279 4.816 -19.522 1.00 96.56 142 ALA A O 1
ATOM 1085 N N . LEU A 1 143 ? 25.808 2.697 -20.043 1.00 96.00 143 LEU A N 1
ATOM 1086 C CA . LEU A 1 143 ? 26.158 2.277 -18.680 1.00 96.00 143 LEU A CA 1
ATOM 1087 C C . LEU A 1 143 ? 27.318 3.084 -18.085 1.00 96.00 143 LEU A C 1
ATOM 1089 O O . LEU A 1 143 ? 27.294 3.432 -16.906 1.00 96.00 143 LEU A O 1
ATOM 1093 N N . SER A 1 144 ? 28.328 3.427 -18.887 1.00 95.19 144 SER A N 1
ATOM 1094 C CA . SER A 1 144 ? 29.448 4.252 -18.415 1.00 95.19 144 SER A CA 1
ATOM 1095 C C . SER A 1 144 ? 29.043 5.702 -18.110 1.00 95.19 144 SER A C 1
ATOM 1097 O O . SER A 1 144 ? 29.688 6.371 -17.301 1.00 95.19 144 SER A O 1
ATOM 1099 N N . LYS A 1 145 ? 27.975 6.201 -18.751 1.00 95.19 145 LYS A N 1
ATOM 1100 C CA . LYS A 1 145 ? 27.529 7.600 -18.670 1.00 95.19 145 LYS A CA 1
ATOM 1101 C C . LYS A 1 145 ? 26.354 7.814 -17.724 1.00 95.19 145 LYS A C 1
ATOM 1103 O O . LYS A 1 145 ? 26.258 8.903 -17.157 1.00 95.19 145 LYS A O 1
ATOM 1108 N N . LEU A 1 146 ? 25.510 6.808 -17.492 1.00 95.44 146 LEU A N 1
ATOM 1109 C CA . LEU A 1 146 ? 24.346 6.919 -16.609 1.00 95.44 146 LEU A CA 1
ATOM 1110 C C . LEU A 1 146 ? 24.680 7.480 -15.211 1.00 95.44 146 LEU A C 1
ATOM 1112 O O . LEU A 1 146 ? 23.953 8.374 -14.775 1.00 95.44 146 LEU A O 1
ATOM 1116 N N . PRO A 1 147 ? 25.781 7.093 -14.528 1.00 95.12 147 PRO A N 1
ATOM 1117 C CA . PRO A 1 147 ? 26.105 7.675 -13.224 1.00 95.12 147 PRO A CA 1
ATOM 1118 C C . PRO A 1 147 ? 26.271 9.201 -13.256 1.00 95.12 147 PRO A C 1
ATOM 1120 O O . PRO A 1 147 ? 25.878 9.892 -12.321 1.00 95.12 147 PRO A O 1
ATOM 1123 N N . SER A 1 148 ? 26.801 9.751 -14.355 1.00 93.75 148 SER A N 1
ATOM 1124 C CA . SER A 1 148 ? 26.970 11.202 -14.523 1.00 93.75 148 SER A CA 1
ATOM 1125 C C . SER A 1 148 ? 25.656 11.948 -14.781 1.00 93.75 148 SER A C 1
ATOM 1127 O O . SER A 1 148 ? 25.602 13.159 -14.594 1.00 93.75 148 SER A O 1
ATOM 1129 N N . LYS A 1 149 ? 24.590 11.233 -15.166 1.00 94.00 149 LYS A N 1
ATOM 1130 C CA . LYS A 1 149 ? 23.254 11.796 -15.410 1.00 94.00 149 LYS A CA 1
ATOM 1131 C C . LYS A 1 149 ? 22.418 11.958 -14.152 1.00 94.00 149 LYS A C 1
ATOM 1133 O O . LYS A 1 149 ? 21.396 12.633 -14.175 1.00 94.00 149 LYS A O 1
ATOM 1138 N N . VAL A 1 150 ? 22.849 11.373 -13.041 1.00 93.25 150 VAL A N 1
ATOM 1139 C CA . VAL A 1 150 ? 22.120 11.430 -11.771 1.00 93.25 150 VAL A CA 1
ATOM 1140 C C . VAL A 1 150 ? 21.990 12.859 -11.233 1.00 93.25 150 VAL A C 1
ATOM 1142 O O . VAL A 1 150 ? 20.998 13.183 -10.587 1.00 93.25 150 VAL A O 1
ATOM 1145 N N . SER A 1 151 ? 22.958 13.729 -11.521 1.00 92.12 151 SER A N 1
ATOM 1146 C CA . SER A 1 151 ? 22.921 15.144 -11.135 1.00 92.12 151 SER A CA 1
ATOM 1147 C C . SER A 1 151 ? 22.167 16.039 -12.129 1.00 92.12 151 SER A C 1
ATOM 1149 O O . SER A 1 151 ? 22.008 17.231 -11.866 1.00 92.12 151 SER A O 1
ATOM 1151 N N . SER A 1 152 ? 21.710 15.494 -13.262 1.00 91.75 152 SER A N 1
ATOM 1152 C CA . SER A 1 152 ? 20.947 16.224 -14.280 1.00 91.75 152 SER A CA 1
ATOM 1153 C C . SER A 1 152 ? 19.496 16.473 -13.847 1.00 91.75 152 SER A C 1
ATOM 1155 O O . SER A 1 152 ? 19.042 16.033 -12.780 1.00 91.75 152 SER A O 1
ATOM 1157 N N . ALA A 1 153 ? 18.749 17.204 -14.682 1.00 90.62 153 ALA A N 1
ATOM 1158 C CA . ALA A 1 153 ? 17.340 17.445 -14.432 1.00 90.62 153 ALA A CA 1
ATOM 1159 C C . ALA A 1 153 ? 16.563 16.122 -14.414 1.00 90.62 153 ALA A C 1
ATOM 1161 O O . ALA A 1 153 ? 16.857 15.165 -15.130 1.00 90.62 153 ALA A O 1
ATOM 1162 N N . VAL A 1 154 ? 15.513 16.076 -13.599 1.00 91.56 154 VAL A N 1
ATOM 1163 C CA . VAL A 1 154 ? 14.671 14.885 -13.455 1.00 91.56 154 VAL A CA 1
ATOM 1164 C C . VAL A 1 154 ? 14.001 14.488 -14.781 1.00 91.56 154 VAL A C 1
ATOM 1166 O O . VAL A 1 154 ? 13.782 13.301 -15.017 1.00 91.56 154 VAL A O 1
ATOM 1169 N N . SER A 1 155 ? 13.684 15.460 -15.643 1.00 92.25 155 SER A N 1
ATOM 1170 C CA . SER A 1 155 ? 13.167 15.233 -16.999 1.00 92.25 155 SER A CA 1
ATOM 1171 C C . SER A 1 155 ? 14.162 14.480 -17.878 1.00 92.25 155 SER A C 1
ATOM 1173 O O . SER A 1 155 ? 13.758 13.555 -18.576 1.00 92.25 155 SER A O 1
ATOM 1175 N N . ASP A 1 156 ? 15.452 14.813 -17.780 1.00 93.44 156 ASP A N 1
ATOM 1176 C CA . ASP A 1 156 ? 16.506 14.181 -18.575 1.00 93.44 156 ASP A CA 1
ATOM 1177 C C . ASP A 1 156 ? 16.611 12.695 -18.224 1.00 93.44 156 ASP A C 1
ATOM 1179 O O . ASP A 1 156 ? 16.578 11.840 -19.101 1.00 93.44 156 ASP A O 1
ATOM 1183 N N . LEU A 1 157 ? 16.642 12.357 -16.929 1.00 93.50 157 LEU A N 1
ATOM 1184 C CA . LEU A 1 157 ? 16.625 10.956 -16.490 1.00 93.50 157 LEU A CA 1
ATOM 1185 C C . LEU A 1 157 ? 15.335 10.239 -16.894 1.00 93.50 157 LEU A C 1
ATOM 1187 O O . LEU A 1 157 ? 15.375 9.072 -17.281 1.00 93.50 157 LEU A O 1
ATOM 1191 N N . LYS A 1 158 ? 14.187 10.922 -16.822 1.00 93.88 158 LYS A N 1
ATOM 1192 C CA . LYS A 1 158 ? 12.894 10.337 -17.194 1.00 93.88 158 LYS A CA 1
ATOM 1193 C C . LYS A 1 158 ? 12.850 9.951 -18.672 1.00 93.88 158 LYS A C 1
ATOM 1195 O O . LYS A 1 158 ? 12.179 8.976 -18.984 1.00 93.88 158 LYS A O 1
ATOM 1200 N N . ALA A 1 159 ? 13.573 10.658 -19.537 1.00 94.62 159 ALA A N 1
ATOM 1201 C CA . ALA A 1 159 ? 13.664 10.308 -20.947 1.00 94.62 159 ALA A CA 1
ATOM 1202 C C . ALA A 1 159 ? 14.530 9.061 -21.209 1.00 94.62 159 ALA A C 1
ATOM 1204 O O . ALA A 1 159 ? 14.273 8.309 -22.142 1.00 94.62 159 ALA A O 1
ATOM 1205 N N . LEU A 1 160 ? 15.539 8.802 -20.371 1.00 95.69 160 LEU A N 1
ATOM 1206 C CA . LEU A 1 160 ? 16.471 7.683 -20.565 1.00 95.69 160 LEU A CA 1
ATOM 1207 C C . LEU A 1 160 ? 15.933 6.355 -20.012 1.00 95.69 160 LEU A C 1
ATOM 1209 O O . LEU A 1 160 ? 16.062 5.300 -20.636 1.00 95.69 160 LEU A O 1
ATOM 1213 N N . LEU A 1 161 ? 15.359 6.394 -18.809 1.00 95.06 161 LEU A N 1
ATOM 1214 C CA . LEU A 1 161 ? 15.107 5.200 -17.999 1.00 95.06 161 LEU A CA 1
ATOM 1215 C C . LEU A 1 161 ? 14.046 4.215 -18.541 1.00 95.06 161 LEU A C 1
ATOM 1217 O O . LEU A 1 161 ? 14.298 3.016 -18.411 1.00 95.06 161 LEU A O 1
ATOM 1221 N N . PRO A 1 162 ? 12.923 4.632 -19.168 1.00 93.12 162 PRO A N 1
ATOM 1222 C CA . PRO A 1 162 ? 11.887 3.705 -19.645 1.00 93.12 162 PRO A CA 1
ATOM 1223 C C . PRO A 1 162 ? 12.376 2.678 -20.672 1.00 93.12 162 PRO A C 1
ATOM 1225 O O . PRO A 1 162 ? 11.934 1.527 -20.659 1.00 93.12 162 PRO A O 1
ATOM 1228 N N . GLY A 1 163 ? 13.251 3.105 -21.588 1.00 93.94 163 GLY A N 1
ATOM 1229 C CA . GLY A 1 163 ? 13.906 2.220 -22.549 1.00 93.94 163 GLY A CA 1
ATOM 1230 C C . GLY A 1 163 ? 15.059 1.468 -21.897 1.00 93.94 163 GLY A C 1
ATOM 1231 O O . GLY A 1 163 ? 15.109 0.242 -21.959 1.00 93.94 163 GLY A O 1
ATOM 1232 N N . PHE A 1 164 ? 15.937 2.195 -21.197 1.00 95.88 164 PHE A N 1
ATOM 1233 C CA . PHE A 1 164 ? 17.160 1.645 -20.618 1.00 95.88 164 PHE A CA 1
ATOM 1234 C C . PHE A 1 164 ? 16.910 0.471 -19.662 1.00 95.88 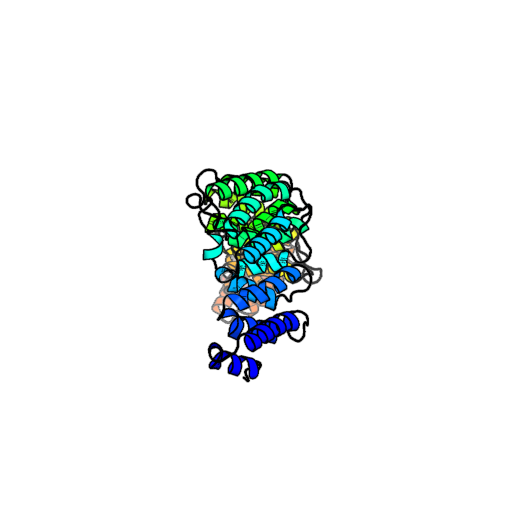164 PHE A C 1
ATOM 1236 O O . PHE A 1 164 ? 17.581 -0.559 -19.764 1.00 95.88 164 PHE A O 1
ATOM 1243 N N . SER A 1 165 ? 15.930 0.585 -18.757 1.00 94.69 165 SER A N 1
ATOM 1244 C CA . SER A 1 165 ? 15.679 -0.442 -17.737 1.00 94.69 165 SER A CA 1
ATOM 1245 C C . SER A 1 165 ? 15.230 -1.789 -18.312 1.00 94.69 165 SER A C 1
ATOM 1247 O O . SER A 1 165 ? 15.348 -2.810 -17.638 1.00 94.69 165 SER A O 1
ATOM 1249 N N . LYS A 1 166 ? 14.788 -1.824 -19.576 1.00 93.31 166 LYS A N 1
ATOM 1250 C CA . LYS A 1 166 ? 14.391 -3.055 -20.274 1.00 93.31 166 LYS A CA 1
ATOM 1251 C C . LYS A 1 166 ? 15.559 -3.795 -20.923 1.00 93.31 166 LYS A C 1
ATOM 1253 O O . LYS A 1 166 ? 15.442 -4.988 -21.172 1.00 93.31 166 LYS A O 1
ATOM 1258 N N . ILE A 1 167 ? 16.659 -3.098 -21.214 1.00 95.19 167 ILE A N 1
ATOM 1259 C CA . ILE A 1 167 ? 17.733 -3.608 -22.085 1.00 95.19 167 ILE A CA 1
ATOM 1260 C C . ILE A 1 167 ? 19.117 -3.627 -21.433 1.00 95.19 167 ILE A C 1
ATOM 1262 O O . ILE A 1 167 ? 20.019 -4.284 -21.945 1.00 95.19 167 ILE A O 1
ATOM 1266 N N . TYR A 1 168 ? 19.310 -2.948 -20.299 1.00 95.38 168 TYR A N 1
ATOM 1267 C CA . TYR A 1 168 ? 20.631 -2.791 -19.679 1.00 95.38 168 TYR A CA 1
ATOM 1268 C C . TYR A 1 168 ? 21.331 -4.121 -19.327 1.00 95.38 168 TYR A C 1
ATOM 1270 O O . TYR A 1 168 ? 22.560 -4.174 -19.311 1.00 95.38 168 TYR A O 1
ATOM 1278 N N . LEU A 1 169 ? 20.572 -5.199 -19.088 1.00 94.69 169 LEU A N 1
ATOM 1279 C CA . LEU A 1 169 ? 21.101 -6.535 -18.778 1.00 94.69 169 LEU A CA 1
ATOM 1280 C C . LEU A 1 169 ? 21.737 -7.257 -19.976 1.00 94.69 169 LEU A C 1
ATOM 1282 O O . LEU A 1 169 ? 22.379 -8.283 -19.778 1.00 94.69 169 LEU A O 1
ATOM 1286 N N . HIS A 1 170 ? 21.599 -6.731 -21.196 1.00 94.56 170 HIS A N 1
ATOM 1287 C CA . HIS A 1 170 ? 22.273 -7.270 -22.384 1.00 94.56 170 HIS A CA 1
ATOM 1288 C C . HIS A 1 170 ? 23.747 -6.850 -22.498 1.00 94.56 170 HIS A C 1
ATOM 1290 O O . HIS A 1 170 ? 24.479 -7.341 -23.361 1.00 94.56 170 HIS A O 1
ATOM 1296 N N . ALA A 1 171 ? 24.204 -5.939 -21.638 1.00 93.00 171 ALA A N 1
ATOM 1297 C CA . ALA A 1 171 ? 25.605 -5.556 -21.566 1.00 93.00 171 ALA A CA 1
ATOM 1298 C C . ALA A 1 171 ? 26.451 -6.567 -20.776 1.00 93.00 171 ALA A C 1
ATOM 1300 O O . ALA A 1 171 ? 25.949 -7.508 -20.166 1.00 93.00 171 ALA A O 1
ATOM 1301 N N . GLU A 1 172 ? 27.766 -6.341 -20.750 1.00 91.69 172 GLU A N 1
ATOM 1302 C CA . GLU A 1 172 ? 28.677 -7.158 -19.949 1.00 91.69 172 GLU A CA 1
ATOM 1303 C C . GLU A 1 172 ? 28.347 -7.055 -18.443 1.00 91.69 172 GLU A C 1
ATOM 1305 O O . GLU A 1 172 ? 28.254 -5.936 -17.918 1.00 91.69 172 GLU A O 1
ATOM 1310 N N . PRO A 1 173 ? 28.236 -8.188 -17.717 1.00 92.62 173 PRO A N 1
ATOM 1311 C CA . PRO A 1 173 ? 27.857 -8.217 -16.301 1.00 92.62 173 PRO A CA 1
ATOM 1312 C C . PRO A 1 173 ? 28.659 -7.263 -15.408 1.00 92.62 173 PRO A C 1
ATOM 1314 O O . PRO A 1 173 ? 28.087 -6.533 -14.602 1.00 92.62 173 PRO A O 1
ATOM 1317 N N . ALA A 1 174 ? 29.981 -7.195 -15.584 1.00 91.31 174 ALA A N 1
ATOM 1318 C CA . ALA A 1 174 ? 30.838 -6.312 -14.790 1.00 91.31 174 ALA A CA 1
ATOM 1319 C C . ALA A 1 174 ? 30.548 -4.817 -15.035 1.00 91.31 174 ALA A C 1
ATOM 1321 O O . ALA A 1 174 ? 30.627 -4.001 -14.114 1.00 91.31 174 ALA A O 1
ATOM 1322 N N . THR A 1 175 ? 30.179 -4.443 -16.264 1.00 92.69 175 THR A N 1
ATOM 1323 C CA . THR A 1 175 ? 29.811 -3.064 -16.613 1.00 92.69 175 THR A CA 1
ATOM 1324 C C . THR A 1 175 ? 28.466 -2.689 -15.999 1.00 92.69 175 THR A C 1
ATOM 1326 O O . THR A 1 175 ? 28.322 -1.585 -15.469 1.00 92.69 175 THR A O 1
ATOM 1329 N N . VAL A 1 176 ? 27.505 -3.619 -15.998 1.00 95.12 176 VAL A N 1
ATOM 1330 C CA . VAL A 1 176 ? 26.222 -3.445 -15.303 1.00 95.12 176 VAL A CA 1
ATOM 1331 C C . VAL A 1 176 ? 26.439 -3.266 -13.802 1.00 95.12 176 VAL A C 1
ATOM 1333 O O . VAL A 1 176 ? 25.906 -2.322 -13.219 1.00 95.12 176 VAL A O 1
ATOM 1336 N N . ALA A 1 177 ? 27.276 -4.108 -13.190 1.00 93.19 177 ALA A N 1
ATOM 1337 C CA . ALA A 1 177 ? 27.594 -4.050 -11.766 1.00 93.19 177 ALA A CA 1
ATOM 1338 C C . ALA A 1 177 ? 28.134 -2.676 -11.356 1.00 93.19 177 ALA A C 1
ATOM 1340 O O . ALA A 1 177 ? 27.603 -2.031 -10.447 1.00 93.19 177 ALA A O 1
ATOM 1341 N N . ALA A 1 178 ? 29.158 -2.207 -12.074 1.00 92.81 178 ALA A N 1
ATOM 1342 C CA . ALA A 1 178 ? 29.793 -0.921 -11.824 1.00 92.81 178 ALA A CA 1
ATOM 1343 C C . ALA A 1 178 ? 28.823 0.249 -12.038 1.00 92.81 178 ALA A C 1
ATOM 1345 O O . ALA A 1 178 ? 28.798 1.181 -11.234 1.00 92.81 178 ALA A O 1
ATOM 1346 N N . CYS A 1 179 ? 27.999 0.199 -13.091 1.00 95.00 179 CYS A N 1
ATOM 1347 C CA . CYS A 1 179 ? 26.994 1.226 -13.334 1.00 95.00 179 CYS A CA 1
ATOM 1348 C C . CYS A 1 179 ? 25.975 1.293 -12.196 1.00 95.00 179 CYS A C 1
ATOM 1350 O O . CYS A 1 179 ? 25.761 2.376 -11.661 1.00 95.00 179 CYS A O 1
ATOM 1352 N N . LEU A 1 180 ? 25.358 0.170 -11.811 1.00 95.31 180 LEU A N 1
ATOM 1353 C CA . LEU A 1 180 ? 24.352 0.154 -10.745 1.00 95.31 180 LEU A CA 1
ATOM 1354 C C . LEU A 1 180 ? 24.946 0.668 -9.430 1.00 95.31 180 LEU A C 1
ATOM 1356 O O . LEU A 1 180 ? 24.355 1.533 -8.787 1.00 95.31 180 LEU A O 1
ATOM 1360 N N . HIS A 1 181 ? 26.146 0.211 -9.067 1.00 92.38 181 HIS A N 1
ATOM 1361 C CA . HIS A 1 181 ? 26.822 0.688 -7.865 1.00 92.38 181 HIS A CA 1
ATOM 1362 C C . HIS A 1 181 ? 27.040 2.210 -7.889 1.00 92.38 181 HIS A C 1
ATOM 1364 O O . HIS A 1 181 ? 26.629 2.909 -6.960 1.00 92.38 181 HIS A O 1
ATOM 1370 N N . ASN A 1 182 ? 27.635 2.741 -8.960 1.00 93.75 182 ASN A N 1
ATOM 1371 C CA . ASN A 1 182 ? 27.978 4.161 -9.053 1.00 93.75 182 ASN A CA 1
ATOM 1372 C C . ASN A 1 182 ? 26.737 5.057 -9.165 1.00 93.75 182 ASN A C 1
ATOM 1374 O O . ASN A 1 182 ? 26.671 6.098 -8.510 1.00 93.75 182 ASN A O 1
ATOM 1378 N N . THR A 1 183 ? 25.745 4.648 -9.962 1.00 95.44 183 THR A N 1
ATOM 1379 C CA . THR A 1 183 ? 24.493 5.388 -10.163 1.00 95.44 183 THR A CA 1
ATOM 1380 C C . THR A 1 183 ? 23.737 5.539 -8.847 1.00 95.44 183 THR A C 1
ATOM 1382 O O . THR A 1 183 ? 23.407 6.659 -8.464 1.00 95.44 183 THR A O 1
ATOM 1385 N N . PHE A 1 184 ? 23.505 4.445 -8.115 1.00 95.00 184 PHE A N 1
ATOM 1386 C CA . PHE A 1 184 ? 22.732 4.503 -6.871 1.00 95.00 184 PHE A CA 1
ATOM 1387 C C . PHE A 1 184 ? 23.516 5.138 -5.718 1.00 95.00 184 PHE A C 1
ATOM 1389 O O . PHE A 1 184 ? 22.927 5.871 -4.930 1.00 95.00 184 PHE A O 1
ATOM 1396 N N . THR A 1 185 ? 24.843 4.972 -5.669 1.00 92.69 185 THR A N 1
ATOM 1397 C CA . THR A 1 185 ? 25.689 5.687 -4.695 1.00 92.69 185 THR A CA 1
ATOM 1398 C C . THR A 1 185 ? 25.633 7.202 -4.907 1.00 92.69 185 THR A C 1
ATOM 1400 O O . THR A 1 185 ? 25.471 7.957 -3.948 1.00 92.69 185 THR A O 1
ATOM 1403 N N . GLY A 1 186 ? 25.726 7.666 -6.158 1.00 92.69 186 GLY A N 1
ATOM 1404 C CA . GLY A 1 186 ? 25.585 9.088 -6.482 1.00 92.69 186 GLY A CA 1
ATOM 1405 C C . GLY A 1 186 ? 24.172 9.614 -6.215 1.00 92.69 186 GLY A C 1
ATOM 1406 O O . GLY A 1 186 ? 24.006 10.720 -5.696 1.00 92.69 186 GLY A O 1
ATOM 1407 N N . ALA A 1 187 ? 23.150 8.806 -6.512 1.00 93.88 187 ALA A N 1
ATOM 1408 C CA . ALA A 1 187 ? 21.745 9.197 -6.399 1.00 93.88 187 ALA A CA 1
ATOM 1409 C C . ALA A 1 187 ? 21.291 9.436 -4.961 1.00 93.88 187 ALA A C 1
ATOM 1411 O O . ALA A 1 187 ? 20.370 10.217 -4.745 1.00 93.88 187 ALA A O 1
ATOM 1412 N N . SER A 1 188 ? 21.980 8.882 -3.964 1.00 91.00 188 SER A N 1
ATOM 1413 C CA . SER A 1 188 ? 21.698 9.146 -2.548 1.00 91.00 188 SER A CA 1
ATOM 1414 C C . SER A 1 188 ? 21.790 10.625 -2.152 1.00 91.00 188 SER A C 1
ATOM 1416 O O . SER A 1 188 ? 21.200 11.029 -1.151 1.00 91.00 188 SER A O 1
ATOM 1418 N N . SER A 1 189 ? 22.494 11.449 -2.937 1.00 92.69 189 SER A N 1
ATOM 1419 C CA . SER A 1 189 ? 22.548 12.909 -2.748 1.00 92.69 189 SER A CA 1
ATOM 1420 C C . SER A 1 189 ? 21.406 13.666 -3.446 1.00 92.69 189 SER A C 1
ATOM 1422 O O . SER A 1 189 ? 21.266 14.872 -3.257 1.00 92.69 189 SER A O 1
ATOM 1424 N N . TYR A 1 190 ? 20.583 12.970 -4.234 1.00 93.44 190 TYR A N 1
ATOM 1425 C CA . TYR A 1 190 ? 19.541 13.517 -5.102 1.00 93.44 190 TYR A CA 1
ATOM 1426 C C . TYR A 1 190 ? 18.233 12.708 -4.949 1.00 93.44 190 TYR A C 1
ATOM 1428 O O . TYR A 1 190 ? 17.926 11.862 -5.793 1.00 93.44 190 TYR A O 1
ATOM 1436 N N . PRO A 1 191 ? 17.441 12.938 -3.878 1.00 92.44 191 PRO A N 1
ATOM 1437 C CA . PRO A 1 191 ? 16.301 12.082 -3.527 1.00 92.44 191 PRO A CA 1
ATOM 1438 C C . PRO A 1 191 ? 15.280 11.873 -4.656 1.00 92.44 191 PRO A C 1
ATOM 1440 O O . PRO A 1 191 ? 14.843 10.750 -4.895 1.00 92.44 191 PRO A O 1
ATOM 1443 N N . ALA A 1 192 ? 14.933 12.925 -5.405 1.00 91.94 192 ALA A N 1
ATOM 1444 C CA . ALA A 1 192 ? 13.969 12.824 -6.503 1.00 91.94 192 ALA A CA 1
ATOM 1445 C C . ALA A 1 192 ? 14.467 11.925 -7.653 1.00 91.94 192 ALA A C 1
ATOM 1447 O O . ALA A 1 192 ? 13.682 11.185 -8.255 1.00 91.94 192 ALA A O 1
ATOM 1448 N N . GLN A 1 193 ? 15.765 11.978 -7.954 1.00 94.06 193 GLN A N 1
ATOM 1449 C CA . GLN A 1 193 ? 16.418 11.151 -8.963 1.00 94.06 193 GLN A CA 1
ATOM 1450 C C . GLN A 1 193 ? 16.563 9.707 -8.482 1.00 94.06 193 GLN A C 1
ATOM 1452 O O . GLN A 1 193 ? 16.269 8.794 -9.249 1.00 94.06 193 GLN A O 1
ATOM 1457 N N . LEU A 1 194 ? 16.923 9.495 -7.213 1.00 95.00 194 LEU A N 1
ATOM 1458 C CA . LEU A 1 194 ? 16.950 8.166 -6.597 1.00 95.00 194 LEU A CA 1
ATOM 1459 C C . LEU A 1 194 ? 15.587 7.473 -6.702 1.00 95.00 194 LEU A C 1
ATOM 1461 O O . LEU A 1 194 ? 15.502 6.332 -7.147 1.00 95.00 194 LEU A O 1
ATOM 1465 N N . ASN A 1 195 ? 14.516 8.187 -6.368 1.00 93.44 195 ASN A N 1
ATOM 1466 C CA . ASN A 1 195 ? 13.155 7.663 -6.443 1.00 93.44 195 ASN A CA 1
ATOM 1467 C C . ASN A 1 195 ? 12.744 7.306 -7.873 1.00 93.44 195 ASN A C 1
ATOM 1469 O O . ASN A 1 195 ? 12.172 6.246 -8.108 1.00 93.44 195 ASN A O 1
ATOM 1473 N N . LEU A 1 196 ? 13.088 8.157 -8.845 1.00 94.38 196 LEU A N 1
ATOM 1474 C CA . LEU A 1 196 ? 12.852 7.868 -10.260 1.00 94.38 196 LEU A CA 1
ATOM 1475 C C . LEU A 1 196 ? 13.636 6.639 -10.742 1.00 94.38 196 LEU A C 1
ATOM 1477 O O . LEU A 1 196 ? 13.111 5.853 -11.523 1.00 94.38 196 LEU A O 1
ATOM 1481 N N . LEU A 1 197 ? 14.880 6.467 -10.292 1.00 95.56 197 LEU A N 1
ATOM 1482 C CA . LEU A 1 197 ? 15.671 5.280 -10.609 1.00 95.56 197 LEU A CA 1
ATOM 1483 C C . LEU A 1 197 ? 14.987 4.026 -10.062 1.00 95.56 197 LEU A C 1
ATOM 1485 O O . LEU A 1 197 ? 14.716 3.102 -10.824 1.00 95.56 197 LEU A O 1
ATOM 1489 N N . HIS A 1 198 ? 14.626 4.017 -8.778 1.00 95.88 198 HIS A N 1
ATOM 1490 C CA . HIS A 1 198 ? 13.888 2.904 -8.182 1.00 95.88 198 HIS A CA 1
ATOM 1491 C C . HIS A 1 198 ? 12.595 2.588 -8.949 1.00 95.88 198 HIS A C 1
ATOM 1493 O O . HIS A 1 198 ? 12.351 1.419 -9.233 1.00 95.88 198 HIS A O 1
ATOM 1499 N N . GLN A 1 199 ? 11.836 3.600 -9.390 1.00 94.50 199 GLN A N 1
ATOM 1500 C CA . GLN A 1 199 ? 10.632 3.411 -10.210 1.00 94.50 199 GLN A CA 1
ATOM 1501 C C . GLN A 1 199 ? 10.846 2.459 -11.389 1.00 94.50 199 GLN A C 1
ATOM 1503 O O . GLN A 1 199 ? 10.045 1.558 -11.621 1.00 94.50 199 GLN A O 1
ATOM 1508 N N . TYR A 1 200 ? 11.897 2.710 -12.170 1.00 94.69 200 TYR A N 1
ATOM 1509 C CA . TYR A 1 200 ? 12.108 2.039 -13.449 1.00 94.69 200 TYR A CA 1
ATOM 1510 C C . TYR A 1 200 ? 12.876 0.730 -13.325 1.00 94.69 200 TYR A C 1
ATOM 1512 O O . TYR A 1 200 ? 12.778 -0.096 -14.229 1.00 94.69 200 TYR A O 1
ATOM 1520 N N . PHE A 1 201 ? 13.620 0.544 -12.233 1.00 94.12 201 PHE A N 1
ATOM 1521 C CA . PHE A 1 201 ? 14.280 -0.724 -11.918 1.00 94.12 201 PHE A CA 1
ATOM 1522 C C . PHE A 1 201 ? 13.395 -1.680 -11.103 1.00 94.12 201 PHE A C 1
ATOM 1524 O O . PHE A 1 201 ? 13.757 -2.844 -10.923 1.00 94.12 201 PHE A O 1
ATOM 1531 N N . ALA A 1 202 ? 12.237 -1.221 -10.618 1.00 93.12 202 ALA A N 1
ATOM 1532 C CA . ALA A 1 202 ? 11.277 -2.062 -9.915 1.00 93.12 202 ALA A CA 1
ATOM 1533 C C . ALA A 1 202 ? 10.892 -3.290 -10.759 1.00 93.12 202 ALA A C 1
ATOM 1535 O O . ALA A 1 202 ? 10.516 -3.175 -11.924 1.00 93.12 202 ALA A O 1
ATOM 1536 N N . GLY A 1 203 ? 11.018 -4.482 -10.171 1.00 89.31 203 GLY A N 1
ATOM 1537 C CA . GLY A 1 203 ? 10.745 -5.754 -10.849 1.00 89.31 203 GLY A CA 1
ATOM 1538 C C . GLY A 1 203 ? 11.792 -6.205 -11.878 1.00 89.31 203 GLY A C 1
ATOM 1539 O O . GLY A 1 203 ? 11.684 -7.320 -12.381 1.00 89.31 203 GLY A O 1
ATOM 1540 N N . THR A 1 204 ? 12.818 -5.399 -12.172 1.00 91.31 204 THR A N 1
ATOM 1541 C CA . THR A 1 204 ? 13.877 -5.732 -13.146 1.00 91.31 204 THR A CA 1
ATOM 1542 C C . THR A 1 204 ? 15.269 -5.781 -12.521 1.00 91.31 204 THR A C 1
ATOM 1544 O O . THR A 1 204 ? 16.266 -5.770 -13.245 1.00 91.31 204 THR A O 1
ATOM 1547 N N . TRP A 1 205 ? 15.365 -5.788 -11.191 1.00 94.25 205 TRP A N 1
ATOM 1548 C CA . TRP A 1 205 ? 16.633 -5.886 -10.473 1.00 94.25 205 TRP A CA 1
ATOM 1549 C C . TRP A 1 205 ? 17.364 -7.200 -10.807 1.00 94.25 205 TRP A C 1
ATOM 1551 O O . TRP A 1 205 ? 16.739 -8.263 -10.792 1.00 94.25 205 TRP A O 1
ATOM 1561 N N . PRO A 1 206 ? 18.680 -7.168 -11.092 1.00 93.38 206 PRO A N 1
ATOM 1562 C CA . PRO A 1 206 ? 19.435 -8.383 -11.343 1.00 93.38 206 PRO A CA 1
ATOM 1563 C C . PRO A 1 206 ? 19.721 -9.144 -10.049 1.00 93.38 206 PRO A C 1
ATOM 1565 O O . PRO A 1 206 ? 19.788 -8.572 -8.964 1.00 93.38 206 PRO A O 1
ATOM 1568 N N . THR A 1 207 ? 19.991 -10.442 -10.171 1.00 91.56 207 THR A N 1
ATOM 1569 C CA . THR A 1 207 ? 20.567 -11.217 -9.067 1.00 91.56 207 THR A CA 1
ATOM 1570 C C . THR A 1 207 ? 22.071 -10.958 -8.956 1.00 91.56 207 THR A C 1
ATOM 1572 O O . THR A 1 207 ? 22.740 -10.604 -9.929 1.00 91.56 207 THR A O 1
ATOM 1575 N N . THR A 1 208 ? 22.645 -11.195 -7.775 1.00 87.31 208 THR A N 1
ATOM 1576 C CA . THR A 1 208 ? 24.103 -11.108 -7.560 1.00 87.31 208 THR A CA 1
ATOM 1577 C C . THR A 1 208 ? 24.893 -12.073 -8.442 1.00 87.31 208 THR A C 1
ATOM 1579 O O . THR A 1 208 ? 26.025 -11.770 -8.811 1.00 87.31 208 THR A O 1
ATOM 1582 N N . VAL A 1 209 ? 24.290 -13.205 -8.817 1.00 86.69 209 VAL A N 1
ATOM 1583 C CA . VAL A 1 209 ? 24.872 -14.198 -9.733 1.00 86.69 209 VAL A CA 1
ATOM 1584 C C . VAL A 1 209 ? 24.897 -13.681 -11.172 1.00 86.69 209 VAL A C 1
ATOM 1586 O O . VAL A 1 209 ? 25.881 -13.897 -11.874 1.00 86.69 209 VAL A O 1
ATOM 1589 N N . ALA A 1 210 ? 23.850 -12.975 -11.610 1.00 86.38 210 ALA A N 1
ATOM 1590 C CA . ALA A 1 210 ? 23.753 -12.463 -12.976 1.00 86.38 210 ALA A CA 1
ATOM 1591 C C . ALA A 1 210 ? 24.765 -11.342 -13.279 1.00 86.38 210 ALA A C 1
ATOM 1593 O O . ALA A 1 210 ? 25.164 -11.172 -14.426 1.00 86.38 210 ALA A O 1
ATOM 1594 N N . VAL A 1 211 ? 25.173 -10.574 -12.262 1.00 84.94 211 VAL A N 1
ATOM 1595 C CA . VAL A 1 211 ? 25.911 -9.304 -12.416 1.00 84.94 211 VAL A CA 1
ATOM 1596 C C . VAL A 1 211 ? 27.214 -9.303 -11.584 1.00 84.94 211 VAL A C 1
ATOM 1598 O O . VAL A 1 211 ? 27.636 -8.308 -11.005 1.00 84.94 211 VAL A O 1
ATOM 1601 N N . HIS A 1 212 ? 27.881 -10.455 -11.485 1.00 76.62 212 HIS A N 1
ATOM 1602 C CA . HIS A 1 212 ? 29.124 -10.604 -10.715 1.00 76.62 212 HIS A CA 1
ATOM 1603 C C . HIS A 1 212 ? 30.381 -10.191 -11.519 1.00 76.62 212 HIS A C 1
ATOM 1605 O O . HIS A 1 212 ? 30.426 -10.470 -12.720 1.00 76.62 212 HIS A O 1
ATOM 1611 N N . PRO A 1 213 ? 31.452 -9.638 -10.897 1.00 76.75 213 PRO A N 1
ATOM 1612 C CA . PRO A 1 213 ? 31.588 -9.126 -9.523 1.00 76.75 213 PRO A CA 1
ATOM 1613 C C . PRO A 1 213 ? 31.249 -7.626 -9.387 1.00 76.75 213 PRO A C 1
ATOM 1615 O O . PRO A 1 213 ? 31.289 -6.880 -10.359 1.00 76.75 213 PRO A O 1
ATOM 1618 N N . GLY A 1 214 ? 30.997 -7.160 -8.154 1.00 77.06 214 GLY A N 1
ATOM 1619 C CA . GLY A 1 214 ? 30.896 -5.722 -7.825 1.00 77.06 214 GLY A CA 1
ATOM 1620 C C . GLY A 1 214 ? 29.480 -5.166 -7.626 1.00 77.06 214 GLY A C 1
ATOM 1621 O O . GLY A 1 214 ? 29.329 -3.985 -7.327 1.00 77.06 214 GLY A O 1
ATOM 1622 N N . TYR A 1 215 ? 28.447 -6.000 -7.744 1.00 88.06 215 TYR A N 1
ATOM 1623 C CA . TYR A 1 215 ? 27.058 -5.624 -7.483 1.00 88.06 215 TYR A CA 1
ATOM 1624 C C . TYR A 1 215 ? 26.630 -6.024 -6.064 1.00 88.06 215 TYR A C 1
ATOM 1626 O O . TYR A 1 215 ? 26.664 -7.202 -5.710 1.00 88.06 215 TYR A O 1
ATOM 1634 N N . SER A 1 216 ? 26.221 -5.039 -5.255 1.00 89.81 216 SER A N 1
ATOM 1635 C CA . SER A 1 216 ? 25.669 -5.252 -3.911 1.00 89.81 216 SER A CA 1
ATOM 1636 C C . SER A 1 216 ? 24.264 -4.646 -3.812 1.00 89.81 216 SER A C 1
ATOM 1638 O O . SER A 1 216 ? 24.136 -3.447 -3.543 1.00 89.81 216 SER A O 1
ATOM 1640 N N . PRO A 1 217 ? 23.202 -5.440 -4.043 1.00 92.62 217 PRO A N 1
ATOM 1641 C CA . PRO A 1 217 ? 21.826 -4.951 -3.961 1.00 92.62 217 PRO A CA 1
ATOM 1642 C C . PRO A 1 217 ? 21.453 -4.479 -2.556 1.00 92.62 217 PRO A C 1
ATOM 1644 O O . PRO A 1 217 ? 20.700 -3.521 -2.414 1.00 92.62 217 PRO A O 1
ATOM 1647 N N . GLN A 1 218 ? 22.017 -5.108 -1.523 1.00 93.62 218 GLN A N 1
ATOM 1648 C CA . GLN A 1 218 ? 21.768 -4.732 -0.135 1.00 93.62 218 GLN A CA 1
ATOM 1649 C C . GLN A 1 218 ? 22.215 -3.295 0.155 1.00 93.62 218 GLN A C 1
ATOM 1651 O O . GLN A 1 218 ? 21.472 -2.542 0.766 1.00 93.62 218 GLN A O 1
ATOM 1656 N N . ILE A 1 219 ? 23.378 -2.867 -0.352 1.00 93.12 219 ILE A N 1
ATOM 1657 C CA . ILE A 1 219 ? 23.849 -1.484 -0.166 1.00 93.12 219 ILE A CA 1
ATOM 1658 C C . ILE A 1 219 ? 22.897 -0.481 -0.833 1.00 93.12 219 ILE A C 1
ATOM 1660 O O . ILE A 1 219 ? 22.630 0.581 -0.273 1.00 93.12 219 ILE A O 1
ATOM 1664 N N . ILE A 1 220 ? 22.373 -0.818 -2.016 1.00 95.25 220 ILE A N 1
ATOM 1665 C CA . ILE A 1 220 ? 21.399 0.022 -2.728 1.00 95.25 220 ILE A CA 1
ATOM 1666 C C . ILE A 1 220 ? 20.107 0.133 -1.911 1.00 95.25 220 ILE A C 1
ATOM 1668 O O . ILE A 1 220 ? 19.609 1.238 -1.699 1.00 95.25 220 ILE A O 1
ATOM 1672 N N . PHE A 1 221 ? 19.609 -0.998 -1.410 1.00 96.50 221 PHE A N 1
ATOM 1673 C CA . PHE A 1 221 ? 18.421 -1.066 -0.564 1.00 96.50 221 PHE A CA 1
ATOM 1674 C C . PHE A 1 221 ? 18.592 -0.246 0.722 1.00 96.50 221 PHE A C 1
ATOM 1676 O O . PHE A 1 221 ? 17.801 0.657 0.992 1.00 96.50 221 PHE A O 1
ATOM 1683 N N . ASP A 1 222 ? 19.662 -0.496 1.478 1.00 95.50 222 ASP A N 1
ATOM 1684 C CA . ASP A 1 222 ? 19.950 0.180 2.744 1.00 95.50 222 ASP A CA 1
ATOM 1685 C C . ASP A 1 222 ? 20.078 1.693 2.547 1.00 95.50 222 ASP A C 1
ATOM 1687 O O . ASP A 1 222 ? 19.525 2.483 3.314 1.00 95.50 222 ASP A O 1
ATOM 1691 N N . SER A 1 223 ? 20.765 2.119 1.484 1.00 94.75 223 SER A N 1
ATOM 1692 C CA . SER A 1 223 ? 20.911 3.536 1.157 1.00 94.75 223 SER A CA 1
ATOM 1693 C C . SER A 1 223 ? 19.567 4.190 0.827 1.00 94.75 223 SER A C 1
ATOM 1695 O O . SER A 1 223 ? 19.296 5.301 1.288 1.00 94.75 223 SER A O 1
ATOM 1697 N N . ALA A 1 224 ? 18.702 3.509 0.075 1.00 95.56 224 ALA A N 1
ATOM 1698 C CA . ALA A 1 224 ? 17.367 4.001 -0.246 1.00 95.56 224 ALA A CA 1
ATOM 1699 C C . ALA A 1 224 ? 16.486 4.137 1.005 1.00 95.56 224 ALA A C 1
ATOM 1701 O O . ALA A 1 224 ? 15.844 5.172 1.189 1.00 95.56 224 ALA A O 1
ATOM 1702 N N . ILE A 1 225 ? 16.528 3.154 1.912 1.00 96.06 225 ILE A N 1
ATOM 1703 C CA . ILE A 1 225 ? 15.857 3.218 3.219 1.00 96.06 225 ILE A CA 1
ATOM 1704 C C . ILE A 1 225 ? 16.341 4.432 4.024 1.00 96.06 225 ILE A C 1
ATOM 1706 O O . ILE A 1 225 ? 15.527 5.182 4.563 1.00 96.06 225 ILE A O 1
ATOM 1710 N N . GLN A 1 226 ? 17.655 4.674 4.090 1.00 95.19 226 GLN A N 1
ATOM 1711 C CA . GLN A 1 226 ? 18.208 5.824 4.817 1.00 95.19 226 GLN A CA 1
ATOM 1712 C C . GLN A 1 226 ? 17.775 7.166 4.214 1.00 95.19 226 GLN A C 1
ATOM 1714 O O . GLN A 1 226 ? 17.414 8.089 4.948 1.00 95.19 226 GLN A O 1
ATOM 1719 N N . VAL A 1 227 ? 17.767 7.283 2.883 1.00 94.62 227 VAL A N 1
ATOM 1720 C CA . VAL A 1 227 ? 17.294 8.495 2.197 1.00 94.62 227 VAL A CA 1
ATOM 1721 C C . VAL A 1 227 ? 15.802 8.709 2.446 1.00 94.62 227 VAL A C 1
ATOM 1723 O O . VAL A 1 227 ? 15.407 9.826 2.779 1.00 94.62 227 VAL A O 1
ATOM 1726 N N . ALA A 1 228 ? 14.985 7.656 2.372 1.00 94.81 228 ALA A N 1
ATOM 1727 C CA . ALA A 1 228 ? 13.547 7.732 2.617 1.00 94.81 228 ALA A CA 1
ATOM 1728 C C . ALA A 1 228 ? 13.212 8.107 4.069 1.00 94.81 228 ALA A C 1
ATOM 1730 O O . ALA A 1 228 ? 12.314 8.913 4.298 1.00 94.81 228 ALA A O 1
ATOM 1731 N N . ARG A 1 229 ? 13.976 7.606 5.051 1.00 94.94 229 ARG A N 1
ATOM 1732 C CA . ARG A 1 229 ? 13.860 8.033 6.458 1.00 94.94 229 ARG A CA 1
ATOM 1733 C C . ARG A 1 229 ? 14.159 9.522 6.636 1.00 94.94 229 ARG A C 1
ATOM 1735 O O . ARG A 1 229 ? 13.494 10.194 7.419 1.00 94.94 229 ARG A O 1
ATOM 1742 N N . LYS A 1 230 ? 15.166 10.042 5.927 1.00 94.12 230 LYS A N 1
ATOM 1743 C CA . LYS A 1 230 ? 15.599 11.443 6.036 1.00 94.12 230 LYS A CA 1
ATOM 1744 C C . LYS A 1 230 ? 14.699 12.413 5.263 1.00 94.12 230 LYS A C 1
ATOM 1746 O O . LYS A 1 230 ? 14.534 13.554 5.688 1.00 94.12 230 LYS A O 1
ATOM 1751 N N . PHE A 1 231 ? 14.139 11.974 4.138 1.00 91.62 231 PHE A N 1
ATOM 1752 C CA . PHE A 1 231 ? 13.334 12.795 3.232 1.00 91.62 231 PHE A CA 1
ATOM 1753 C C . PHE A 1 231 ? 12.034 12.081 2.805 1.00 91.62 231 PHE A C 1
ATOM 1755 O O . PHE A 1 231 ? 11.817 11.869 1.609 1.00 91.62 231 PHE A O 1
ATOM 1762 N N . PRO A 1 232 ? 11.141 11.717 3.745 1.00 90.00 232 PRO A N 1
ATOM 1763 C CA . PRO A 1 232 ? 9.922 10.965 3.428 1.00 90.00 232 PRO A CA 1
ATOM 1764 C C . PRO A 1 232 ? 8.995 11.713 2.459 1.00 90.00 232 PRO A C 1
ATOM 1766 O O . PRO A 1 232 ? 8.378 11.102 1.596 1.00 90.00 232 PRO A O 1
ATOM 1769 N N . GLN A 1 233 ? 8.974 13.046 2.509 1.00 87.69 233 GLN A N 1
ATOM 1770 C CA . GLN A 1 233 ? 8.204 13.885 1.588 1.00 87.69 233 GLN A CA 1
ATOM 1771 C C . GLN A 1 233 ? 8.697 13.851 0.130 1.00 87.69 233 GLN A C 1
ATOM 1773 O O . GLN A 1 233 ? 7.976 14.288 -0.769 1.00 87.69 233 GLN A O 1
ATOM 1778 N N . GLU A 1 234 ? 9.922 13.390 -0.118 1.00 86.50 234 GLU A N 1
ATOM 1779 C CA . GLU A 1 234 ? 10.447 13.227 -1.477 1.00 86.50 234 GLU A CA 1
ATOM 1780 C C . GLU A 1 234 ? 10.140 11.834 -2.030 1.00 86.50 234 GLU A C 1
ATOM 1782 O O . GLU A 1 234 ? 10.101 11.667 -3.252 1.00 86.50 234 GLU A O 1
ATOM 1787 N N . ALA A 1 235 ? 9.904 10.851 -1.149 1.00 84.62 235 ALA A N 1
ATOM 1788 C CA . ALA A 1 235 ? 9.612 9.464 -1.487 1.00 84.62 235 ALA A CA 1
ATOM 1789 C C . ALA A 1 235 ? 8.294 9.357 -2.264 1.00 84.62 235 ALA A C 1
ATOM 1791 O O . ALA A 1 235 ? 7.194 9.433 -1.721 1.00 84.62 235 ALA A O 1
ATOM 1792 N N . LYS A 1 236 ? 8.441 9.223 -3.577 1.00 83.75 236 LYS A N 1
ATOM 1793 C CA . LYS A 1 236 ? 7.380 9.117 -4.580 1.00 83.75 236 LYS A CA 1
ATOM 1794 C C . LYS A 1 236 ? 7.841 8.123 -5.640 1.00 83.75 236 LYS A C 1
ATOM 1796 O O . LYS A 1 236 ? 8.994 7.699 -5.615 1.00 83.75 236 LYS A O 1
ATOM 1801 N N . ARG A 1 237 ? 7.007 7.880 -6.650 1.00 82.19 237 ARG A N 1
ATOM 1802 C CA . ARG A 1 237 ? 7.429 7.260 -7.917 1.00 82.19 237 ARG A CA 1
ATOM 1803 C C . ARG A 1 237 ? 7.812 5.788 -7.762 1.00 82.19 237 ARG A C 1
ATOM 1805 O O . ARG A 1 237 ? 8.781 5.343 -8.346 1.00 82.19 237 ARG A O 1
ATOM 1812 N N . GLY A 1 238 ? 7.071 5.004 -6.999 1.00 86.81 238 GLY A N 1
ATOM 1813 C CA . GLY A 1 238 ? 7.295 3.561 -6.912 1.00 86.81 238 GLY A CA 1
ATOM 1814 C C . GLY A 1 238 ? 8.551 3.157 -6.140 1.00 86.81 238 GLY A C 1
ATOM 1815 O O . GLY A 1 238 ? 9.031 2.041 -6.334 1.00 86.81 238 GLY A O 1
ATOM 1816 N N . LEU A 1 239 ? 9.085 4.016 -5.258 1.00 93.62 239 LEU A N 1
ATOM 1817 C CA . LEU A 1 239 ? 10.210 3.653 -4.385 1.00 93.62 239 LEU A CA 1
ATOM 1818 C C . LEU A 1 239 ? 9.874 2.400 -3.567 1.00 93.62 239 LEU A C 1
ATOM 1820 O O . LEU A 1 239 ? 10.628 1.429 -3.584 1.00 93.62 239 LEU A O 1
ATOM 1824 N N . LEU A 1 240 ? 8.725 2.412 -2.883 1.00 94.81 240 LEU A N 1
ATOM 1825 C CA . LEU A 1 240 ? 8.277 1.283 -2.068 1.00 94.81 240 LEU A CA 1
ATOM 1826 C C . LEU A 1 240 ? 8.091 0.031 -2.921 1.00 94.81 240 LEU A C 1
ATOM 1828 O O . LEU A 1 240 ? 8.575 -1.027 -2.544 1.00 94.81 240 LEU A O 1
ATOM 1832 N N . HIS A 1 241 ? 7.485 0.168 -4.103 1.00 93.44 241 HIS A N 1
ATOM 1833 C CA . HIS A 1 241 ? 7.320 -0.943 -5.038 1.00 93.44 241 HIS A CA 1
ATOM 1834 C C . HIS A 1 241 ? 8.664 -1.548 -5.474 1.00 93.44 241 HIS A C 1
ATOM 1836 O O . HIS A 1 241 ? 8.807 -2.768 -5.536 1.00 93.44 241 HIS A O 1
ATOM 1842 N N . SER A 1 242 ? 9.678 -0.717 -5.727 1.00 95.56 242 SER A N 1
ATOM 1843 C CA . SER A 1 242 ? 11.020 -1.200 -6.047 1.00 95.56 242 SER A CA 1
ATOM 1844 C C . SER A 1 242 ? 11.632 -1.992 -4.902 1.00 95.56 242 SER A C 1
ATOM 1846 O O . SER A 1 242 ? 12.159 -3.076 -5.143 1.00 95.56 242 SER A O 1
ATOM 1848 N N . LEU A 1 243 ? 11.629 -1.442 -3.689 1.00 95.75 243 LEU A N 1
ATOM 1849 C CA . LEU A 1 243 ? 12.244 -2.090 -2.530 1.00 95.75 243 LEU A CA 1
ATOM 1850 C C . LEU A 1 243 ? 11.512 -3.391 -2.189 1.00 95.75 243 LEU A C 1
ATOM 1852 O O . LEU A 1 243 ? 12.146 -4.422 -1.973 1.00 95.75 243 LEU A O 1
ATOM 1856 N N . ASP A 1 244 ? 10.186 -3.367 -2.265 1.00 94.75 244 ASP A N 1
ATOM 1857 C CA . ASP A 1 244 ? 9.336 -4.540 -2.113 1.00 94.75 244 ASP A CA 1
ATOM 1858 C C . ASP A 1 244 ? 9.649 -5.622 -3.160 1.00 94.75 244 ASP A C 1
ATOM 1860 O O . ASP A 1 244 ? 9.784 -6.799 -2.823 1.00 94.75 244 ASP A O 1
ATOM 1864 N N . SER A 1 245 ? 9.876 -5.234 -4.422 1.00 94.94 245 SER A N 1
ATOM 1865 C CA . SER A 1 245 ? 10.262 -6.176 -5.481 1.00 94.94 245 SER A CA 1
ATOM 1866 C C . SER A 1 245 ? 11.622 -6.840 -5.228 1.00 94.94 245 SER A C 1
ATOM 1868 O O . SER A 1 245 ? 11.804 -8.004 -5.582 1.00 94.94 245 SER A O 1
ATOM 1870 N N . MET A 1 246 ? 12.565 -6.141 -4.582 1.00 95.62 246 MET A N 1
ATOM 1871 C CA . MET A 1 246 ? 13.869 -6.711 -4.219 1.00 95.62 246 MET A CA 1
ATOM 1872 C C . MET A 1 246 ? 13.736 -7.773 -3.119 1.00 95.62 246 MET A C 1
ATOM 1874 O O . MET A 1 246 ? 14.421 -8.796 -3.190 1.00 95.62 246 MET A O 1
ATOM 1878 N N . LEU A 1 247 ? 12.848 -7.560 -2.140 1.00 93.69 247 LEU A N 1
ATOM 1879 C CA . LEU A 1 247 ? 12.545 -8.546 -1.094 1.00 93.69 247 LEU A CA 1
ATOM 1880 C C . LEU A 1 247 ? 11.838 -9.771 -1.681 1.00 93.69 247 LEU A C 1
ATOM 1882 O O . LEU A 1 247 ? 12.298 -10.897 -1.500 1.00 93.69 247 LEU A O 1
ATOM 1886 N N . HIS A 1 248 ? 10.769 -9.556 -2.451 1.00 91.62 248 HIS A N 1
ATOM 1887 C CA . HIS A 1 248 ? 9.985 -10.636 -3.056 1.00 91.62 248 HIS A CA 1
ATOM 1888 C C . HIS A 1 248 ? 10.799 -11.504 -4.024 1.00 91.62 248 HIS A C 1
ATOM 1890 O O . HIS A 1 248 ? 10.590 -12.714 -4.095 1.00 91.62 248 HIS A O 1
ATOM 1896 N N . ALA A 1 249 ? 11.744 -10.908 -4.757 1.00 91.81 249 ALA A N 1
ATOM 1897 C CA . ALA A 1 249 ? 12.638 -11.637 -5.653 1.00 91.81 249 ALA A CA 1
ATOM 1898 C C . ALA A 1 249 ? 13.808 -12.339 -4.929 1.00 91.81 249 ALA A C 1
ATOM 1900 O O . ALA A 1 249 ? 14.621 -12.990 -5.585 1.00 91.81 249 ALA A O 1
ATOM 1901 N N . GLY A 1 250 ? 13.933 -12.199 -3.602 1.00 91.56 250 GLY A N 1
ATOM 1902 C CA . GLY A 1 250 ? 15.044 -12.758 -2.825 1.00 91.56 250 GLY A CA 1
ATOM 1903 C C . GLY A 1 250 ? 16.402 -12.122 -3.139 1.00 91.56 250 GLY A C 1
ATOM 1904 O O . GLY A 1 250 ? 17.443 -12.738 -2.918 1.00 91.56 250 GLY A O 1
ATOM 1905 N N . ILE A 1 251 ? 16.403 -10.904 -3.690 1.00 93.31 251 ILE A N 1
ATOM 1906 C CA . ILE A 1 251 ? 17.614 -10.132 -4.009 1.00 93.31 251 ILE A CA 1
ATOM 1907 C C . ILE A 1 251 ? 18.196 -9.508 -2.732 1.00 93.31 251 ILE A C 1
ATOM 1909 O O . ILE A 1 251 ? 19.413 -9.357 -2.607 1.00 93.31 251 ILE A O 1
ATOM 1913 N N . VAL A 1 252 ? 17.321 -9.173 -1.782 1.00 93.69 252 VAL A N 1
ATOM 1914 C CA . VAL A 1 252 ? 17.644 -8.733 -0.419 1.00 93.69 252 VAL A CA 1
ATOM 1915 C C . VAL A 1 252 ? 16.963 -9.684 0.567 1.00 93.69 252 VAL A C 1
ATOM 1917 O O . VAL A 1 252 ? 15.896 -10.221 0.273 1.00 93.69 252 VAL A O 1
ATOM 1920 N N . GLY A 1 253 ? 17.598 -9.931 1.713 1.00 91.62 253 GLY A N 1
ATOM 1921 C CA . GLY A 1 253 ? 17.084 -10.845 2.730 1.00 91.62 253 GLY A CA 1
ATOM 1922 C C . GLY A 1 253 ? 15.845 -10.316 3.464 1.00 91.62 253 GLY A C 1
ATOM 1923 O O . GLY A 1 253 ? 15.626 -9.109 3.573 1.00 91.62 253 GLY A O 1
ATOM 1924 N N . ALA A 1 254 ? 15.028 -11.235 3.985 1.00 90.50 254 ALA A N 1
ATOM 1925 C CA . ALA A 1 254 ? 13.771 -10.922 4.672 1.00 90.50 254 ALA A CA 1
ATOM 1926 C C . ALA A 1 254 ? 13.962 -10.143 5.989 1.00 90.50 254 ALA A C 1
ATOM 1928 O O . ALA A 1 254 ? 13.034 -9.499 6.469 1.00 90.50 254 ALA A O 1
ATOM 1929 N N . GLU A 1 255 ? 15.170 -10.132 6.563 1.00 91.56 255 GLU A N 1
ATOM 1930 C CA . GLU A 1 255 ? 15.507 -9.342 7.752 1.00 91.56 255 GLU A CA 1
ATOM 1931 C C . GLU A 1 255 ? 15.271 -7.829 7.578 1.00 91.56 255 GLU A C 1
ATOM 1933 O O . GLU A 1 255 ? 15.162 -7.097 8.564 1.00 91.56 255 GLU A O 1
ATOM 1938 N N . HIS A 1 256 ? 15.144 -7.366 6.332 1.00 92.19 256 HIS A N 1
ATOM 1939 C CA . HIS A 1 256 ? 14.898 -5.972 5.969 1.00 92.19 256 HIS A CA 1
ATOM 1940 C C . HIS A 1 256 ? 13.412 -5.584 5.887 1.00 92.19 256 HIS A C 1
ATOM 1942 O O . HIS A 1 256 ? 13.105 -4.399 5.741 1.00 92.19 256 HIS A O 1
ATOM 1948 N N . GLU A 1 257 ? 12.477 -6.533 6.027 1.00 91.44 257 GLU A N 1
ATOM 1949 C CA . GLU A 1 257 ? 11.026 -6.281 5.934 1.00 91.44 257 GLU A CA 1
ATOM 1950 C C . GLU A 1 257 ? 10.563 -5.225 6.951 1.00 91.44 257 GLU A C 1
ATOM 1952 O O . GLU A 1 257 ? 9.854 -4.280 6.603 1.00 91.44 257 GLU A O 1
ATOM 1957 N N . ASN A 1 258 ? 11.055 -5.305 8.191 1.00 91.25 258 ASN A N 1
ATOM 1958 C CA . ASN A 1 258 ? 10.725 -4.339 9.243 1.00 91.25 258 ASN A CA 1
ATOM 1959 C C . ASN A 1 258 ? 11.186 -2.912 8.904 1.00 91.25 258 ASN A C 1
ATOM 1961 O O . ASN A 1 258 ? 10.487 -1.946 9.209 1.00 91.25 258 ASN A O 1
ATOM 1965 N N . ALA A 1 259 ? 12.348 -2.766 8.258 1.00 93.56 259 ALA A N 1
ATOM 1966 C CA . ALA A 1 259 ? 12.859 -1.459 7.855 1.00 93.56 259 ALA A CA 1
ATOM 1967 C C . ALA A 1 259 ? 12.023 -0.857 6.715 1.00 93.56 259 ALA A C 1
ATOM 1969 O O . ALA A 1 259 ? 11.743 0.344 6.725 1.00 93.56 259 ALA A O 1
ATOM 1970 N N . LEU A 1 260 ? 11.580 -1.686 5.763 1.00 94.88 260 LEU A N 1
ATOM 1971 C CA . LEU A 1 260 ? 10.676 -1.253 4.699 1.00 94.88 260 LEU A CA 1
ATOM 1972 C C . LEU A 1 260 ? 9.301 -0.861 5.252 1.00 94.88 260 LEU A C 1
ATOM 1974 O O . LEU A 1 260 ? 8.762 0.174 4.864 1.00 94.88 260 LEU A O 1
ATOM 1978 N N . MET A 1 261 ? 8.772 -1.634 6.204 1.00 93.50 261 MET A N 1
ATOM 1979 C CA . MET A 1 261 ? 7.534 -1.310 6.915 1.00 93.50 261 MET A CA 1
ATOM 1980 C C . MET A 1 261 ? 7.625 0.038 7.629 1.00 93.50 261 MET A C 1
ATOM 1982 O O . MET A 1 261 ? 6.735 0.875 7.489 1.00 93.50 261 MET A O 1
ATOM 1986 N N . GLU A 1 262 ? 8.708 0.298 8.360 1.00 92.81 262 GLU A N 1
ATOM 1987 C CA . GLU A 1 262 ? 8.937 1.591 9.010 1.00 92.81 262 GLU A CA 1
ATOM 1988 C C . GLU A 1 262 ? 8.917 2.747 7.995 1.00 92.81 262 GLU A C 1
ATOM 1990 O O . GLU A 1 262 ? 8.218 3.742 8.197 1.00 92.81 262 GLU A O 1
ATOM 1995 N N . VAL A 1 263 ? 9.623 2.597 6.869 1.00 94.56 263 VAL A N 1
ATOM 1996 C CA . VAL A 1 263 ? 9.649 3.603 5.799 1.00 94.56 263 VAL A CA 1
ATOM 1997 C C . VAL A 1 263 ? 8.270 3.802 5.175 1.00 94.56 263 VAL A C 1
ATOM 1999 O O . VAL A 1 263 ? 7.857 4.944 4.995 1.00 94.56 263 VAL A O 1
ATOM 2002 N N . ALA A 1 264 ? 7.521 2.737 4.894 1.00 95.25 264 ALA A N 1
ATOM 2003 C CA . ALA A 1 264 ? 6.174 2.850 4.341 1.00 95.25 264 ALA A CA 1
ATOM 2004 C C . ALA A 1 264 ? 5.236 3.647 5.259 1.00 95.25 264 ALA A C 1
ATOM 2006 O O . ALA A 1 264 ? 4.470 4.484 4.784 1.00 95.25 264 ALA A O 1
ATOM 2007 N N . ASN A 1 265 ? 5.353 3.465 6.575 1.00 92.75 265 ASN A N 1
ATOM 2008 C CA . ASN A 1 265 ? 4.596 4.243 7.553 1.00 92.75 265 ASN A CA 1
ATOM 2009 C C . ASN A 1 265 ? 5.012 5.721 7.601 1.00 92.75 265 ASN A C 1
ATOM 2011 O O . ASN A 1 265 ? 4.161 6.600 7.747 1.00 92.75 265 ASN A O 1
ATOM 2015 N N . LEU A 1 266 ? 6.306 6.023 7.452 1.00 93.94 266 LEU A N 1
ATOM 2016 C CA . LEU A 1 266 ? 6.779 7.407 7.326 1.00 93.94 266 LEU A CA 1
ATOM 2017 C C . LEU A 1 266 ? 6.256 8.063 6.042 1.00 93.94 266 LEU A C 1
ATOM 2019 O O . LEU A 1 266 ? 5.796 9.205 6.078 1.00 93.94 266 LEU A O 1
ATOM 2023 N N . ILE A 1 267 ? 6.285 7.332 4.926 1.00 94.81 267 ILE A N 1
ATOM 2024 C CA . ILE A 1 267 ? 5.779 7.804 3.635 1.00 94.81 267 ILE A CA 1
ATOM 2025 C C . ILE A 1 267 ? 4.273 8.024 3.714 1.00 94.81 267 ILE A C 1
ATOM 2027 O O . ILE A 1 267 ? 3.824 9.076 3.278 1.00 94.81 267 ILE A O 1
ATOM 2031 N N . TRP A 1 268 ? 3.502 7.134 4.349 1.00 95.44 268 TRP A N 1
ATOM 2032 C CA . TRP A 1 268 ? 2.056 7.310 4.536 1.00 95.44 268 TRP A CA 1
ATOM 2033 C C . TRP A 1 268 ? 1.705 8.679 5.121 1.00 95.44 268 TRP A C 1
ATOM 2035 O O . TRP A 1 268 ? 0.796 9.340 4.637 1.00 95.44 268 TRP A O 1
ATOM 2045 N N . ARG A 1 269 ? 2.476 9.161 6.104 1.00 92.94 269 ARG A N 1
ATOM 2046 C CA . ARG A 1 269 ? 2.240 10.463 6.751 1.00 92.94 269 ARG A CA 1
ATOM 2047 C C . ARG A 1 269 ? 2.448 11.679 5.837 1.00 92.94 269 ARG A C 1
ATOM 2049 O O . ARG A 1 269 ? 2.126 12.793 6.234 1.00 92.94 269 ARG A O 1
ATOM 2056 N N . THR A 1 270 ? 3.026 11.497 4.654 1.00 91.88 270 THR A N 1
ATOM 2057 C CA . THR A 1 270 ? 3.330 12.593 3.716 1.00 91.88 270 THR A CA 1
ATOM 2058 C C . THR A 1 270 ? 2.721 12.377 2.331 1.00 91.88 270 THR A C 1
ATOM 2060 O O . THR A 1 270 ? 2.238 13.335 1.736 1.00 91.88 270 THR A O 1
ATOM 2063 N N . HIS A 1 271 ? 2.696 11.131 1.849 1.00 91.88 271 HIS A N 1
ATOM 2064 C CA . HIS A 1 271 ? 2.153 10.686 0.564 1.00 91.88 271 HIS A CA 1
ATOM 2065 C C . HIS A 1 271 ? 1.368 9.369 0.729 1.00 91.88 271 HIS A C 1
ATOM 2067 O O . HIS A 1 271 ? 1.857 8.310 0.322 1.00 91.88 271 HIS A O 1
ATOM 2073 N N . PRO A 1 272 ? 0.138 9.403 1.284 1.00 93.31 272 PRO A N 1
ATOM 2074 C CA . PRO A 1 272 ? -0.681 8.204 1.490 1.00 93.31 272 PRO A CA 1
ATOM 2075 C C . PRO A 1 272 ? -0.868 7.362 0.221 1.00 93.31 272 PRO A C 1
ATOM 2077 O O . PRO A 1 272 ? -0.766 6.141 0.271 1.00 93.31 272 PRO A O 1
ATOM 2080 N N . ALA A 1 273 ? -1.053 8.013 -0.934 1.00 92.25 273 ALA A N 1
ATOM 2081 C CA . ALA A 1 273 ? -1.242 7.351 -2.227 1.00 92.25 273 ALA A CA 1
ATOM 2082 C C . ALA A 1 273 ? -0.077 6.424 -2.626 1.00 92.25 273 ALA A C 1
ATOM 2084 O O . ALA A 1 273 ? -0.295 5.393 -3.256 1.00 92.25 273 ALA A O 1
ATOM 2085 N N . GLU A 1 274 ? 1.156 6.799 -2.277 1.00 91.44 274 GLU A N 1
ATOM 2086 C CA . GLU A 1 274 ? 2.361 6.027 -2.599 1.00 91.44 274 GLU A CA 1
ATOM 2087 C C . GLU A 1 274 ? 2.513 4.827 -1.653 1.00 91.44 274 GLU A C 1
ATOM 2089 O O . GLU A 1 274 ? 2.875 3.733 -2.081 1.00 91.44 274 GLU A O 1
ATOM 2094 N N . ALA A 1 275 ? 2.209 5.021 -0.367 1.00 95.06 275 ALA A N 1
ATOM 2095 C CA . ALA A 1 275 ? 2.339 3.980 0.648 1.00 95.06 275 ALA A CA 1
ATOM 2096 C C . ALA A 1 275 ? 1.181 2.972 0.652 1.00 95.06 275 ALA A C 1
ATOM 2098 O O . ALA A 1 275 ? 1.380 1.827 1.057 1.00 95.06 275 ALA A O 1
ATOM 2099 N N . GLU A 1 276 ? -0.004 3.371 0.180 1.00 94.62 276 GLU A N 1
ATOM 2100 C CA . GLU A 1 276 ? -1.216 2.546 0.181 1.00 94.62 276 GLU A CA 1
ATOM 2101 C C . GLU A 1 276 ? -0.986 1.174 -0.443 1.00 94.62 276 GLU A C 1
ATOM 2103 O O . GLU A 1 276 ? -1.269 0.165 0.195 1.00 94.62 276 GLU A O 1
ATOM 2108 N N . GLN A 1 277 ? -0.439 1.126 -1.660 1.00 91.25 277 GLN A N 1
ATOM 2109 C CA . GLN A 1 277 ? -0.328 -0.127 -2.411 1.00 91.25 277 GLN A CA 1
ATOM 2110 C C . GLN A 1 277 ? 0.508 -1.180 -1.680 1.00 91.25 277 GLN A C 1
ATOM 2112 O O . GLN A 1 277 ? 0.212 -2.372 -1.772 1.00 91.25 277 GLN A O 1
ATOM 2117 N N . PHE A 1 278 ? 1.541 -0.735 -0.963 1.00 94.06 278 PHE A N 1
ATOM 2118 C CA . PHE A 1 278 ? 2.396 -1.594 -0.155 1.00 94.06 278 PHE A CA 1
ATOM 2119 C C . PHE A 1 278 ? 1.708 -1.976 1.165 1.00 94.06 278 PHE A C 1
ATOM 2121 O O . PHE A 1 278 ? 1.567 -3.157 1.478 1.00 94.06 278 PHE A O 1
ATOM 2128 N N . LEU A 1 279 ? 1.202 -0.996 1.920 1.00 95.44 279 LEU A N 1
ATOM 2129 C CA . LEU A 1 279 ? 0.590 -1.223 3.237 1.00 95.44 279 LEU A CA 1
ATOM 2130 C C . LEU A 1 279 ? -0.714 -2.036 3.173 1.00 95.44 279 LEU A C 1
ATOM 2132 O O . LEU A 1 279 ? -1.043 -2.749 4.118 1.00 95.44 279 LEU A O 1
ATOM 2136 N N . ALA A 1 280 ? -1.440 -1.975 2.058 1.00 94.81 280 ALA A N 1
ATOM 2137 C CA . ALA A 1 280 ? -2.646 -2.767 1.826 1.00 94.81 280 ALA A CA 1
ATOM 2138 C C . ALA A 1 280 ? -2.363 -4.240 1.470 1.00 94.81 280 ALA A C 1
ATOM 2140 O O . ALA A 1 280 ? -3.306 -5.018 1.344 1.00 94.81 280 ALA A O 1
ATOM 2141 N N . ARG A 1 281 ? -1.096 -4.626 1.262 1.00 92.25 281 ARG A N 1
ATOM 2142 C CA . ARG A 1 281 ? -0.701 -5.985 0.835 1.00 92.25 281 ARG A CA 1
ATOM 2143 C C . ARG A 1 281 ? 0.401 -6.616 1.677 1.00 92.25 281 ARG A C 1
ATOM 2145 O O . ARG A 1 281 ? 0.637 -7.812 1.549 1.00 92.25 281 ARG A O 1
ATOM 2152 N N . THR A 1 282 ? 1.084 -5.823 2.496 1.00 90.00 282 THR A N 1
ATOM 2153 C CA . THR A 1 282 ? 2.158 -6.304 3.364 1.00 90.00 282 THR A CA 1
ATOM 2154 C C . THR A 1 282 ? 1.674 -7.387 4.325 1.00 90.00 282 THR A C 1
ATOM 2156 O O . THR A 1 282 ? 0.542 -7.338 4.808 1.00 90.00 282 THR A O 1
ATOM 2159 N N . THR A 1 283 ? 2.552 -8.339 4.623 1.00 87.62 283 THR A N 1
ATOM 2160 C CA . THR A 1 283 ? 2.360 -9.384 5.636 1.00 87.62 283 THR A CA 1
ATOM 2161 C C . THR A 1 283 ? 2.774 -8.939 7.036 1.00 87.62 283 THR A C 1
ATOM 2163 O O . THR A 1 283 ? 2.374 -9.556 8.023 1.00 87.62 283 THR A O 1
ATOM 2166 N N . GLY A 1 284 ? 3.561 -7.865 7.138 1.00 85.81 284 GLY A N 1
ATOM 2167 C CA . GLY A 1 284 ? 4.025 -7.325 8.408 1.00 85.81 284 GLY A CA 1
ATOM 2168 C C . GLY A 1 284 ? 2.884 -6.734 9.237 1.00 85.81 284 GLY A C 1
ATOM 2169 O O . GLY A 1 284 ? 2.072 -5.948 8.742 1.00 85.81 284 GLY A O 1
ATOM 2170 N N . ALA A 1 285 ? 2.842 -7.074 10.526 1.00 88.44 285 ALA A N 1
ATOM 2171 C CA . ALA A 1 285 ? 1.894 -6.480 11.462 1.00 88.44 285 ALA A CA 1
ATOM 2172 C C . ALA A 1 285 ? 2.257 -5.013 11.741 1.00 88.44 285 ALA A C 1
ATOM 2174 O O . ALA A 1 285 ? 3.399 -4.687 12.074 1.00 88.44 285 ALA A O 1
ATOM 2175 N N . LEU A 1 286 ? 1.267 -4.126 11.627 1.00 90.31 286 LEU A N 1
ATOM 2176 C CA . LEU A 1 286 ? 1.425 -2.719 11.979 1.00 90.31 286 LEU A CA 1
ATOM 2177 C C . LEU A 1 286 ? 1.212 -2.518 13.486 1.00 90.31 286 LEU A C 1
ATOM 2179 O O . LEU A 1 286 ? 0.177 -2.937 14.006 1.00 90.31 286 LEU A O 1
ATOM 2183 N N . PRO A 1 287 ? 2.132 -1.838 14.190 1.00 90.44 287 PRO A N 1
ATOM 2184 C CA . PRO A 1 287 ? 1.935 -1.449 15.579 1.00 90.44 287 PRO A CA 1
ATOM 2185 C C . PRO A 1 287 ? 0.642 -0.652 15.798 1.00 90.44 287 PRO A C 1
ATOM 2187 O O . PRO A 1 287 ? 0.244 0.174 14.971 1.00 90.44 287 PRO A O 1
ATOM 2190 N N . ALA A 1 288 ? 0.007 -0.863 16.953 1.00 91.44 288 ALA A N 1
ATOM 2191 C CA . ALA A 1 288 ? -1.257 -0.221 17.321 1.00 91.44 288 ALA A CA 1
ATOM 2192 C C . ALA A 1 288 ? -1.207 1.320 17.251 1.00 91.44 288 ALA A C 1
ATOM 2194 O O . ALA A 1 288 ? -2.172 1.944 16.806 1.00 91.44 288 ALA A O 1
ATOM 2195 N N . ASP A 1 289 ? -0.079 1.926 17.632 1.00 91.56 289 ASP A N 1
ATOM 2196 C CA . ASP A 1 289 ? 0.134 3.377 17.576 1.00 91.56 289 ASP A CA 1
ATOM 2197 C C . ASP A 1 289 ? 0.195 3.896 16.141 1.00 91.56 289 ASP A C 1
ATOM 2199 O O . ASP A 1 289 ? -0.353 4.957 15.834 1.00 91.56 289 ASP A O 1
ATOM 2203 N N . GLN A 1 290 ? 0.782 3.123 15.229 1.00 91.88 290 GLN A N 1
ATOM 2204 C CA . GLN A 1 290 ? 0.835 3.486 13.820 1.00 91.88 290 GLN A CA 1
ATOM 2205 C C . GLN A 1 290 ? -0.559 3.431 13.202 1.00 91.88 290 GLN A C 1
ATOM 2207 O O . GLN A 1 290 ? -0.987 4.429 12.619 1.00 91.88 290 GLN A O 1
ATOM 2212 N N . ILE A 1 291 ? -1.308 2.346 13.434 1.00 95.25 291 ILE A N 1
ATOM 2213 C CA . ILE A 1 291 ? -2.696 2.193 12.966 1.00 95.25 291 ILE A CA 1
ATOM 2214 C C . ILE A 1 291 ? -3.562 3.369 13.431 1.00 95.25 291 ILE A C 1
ATOM 2216 O O . ILE A 1 291 ? -4.305 3.940 12.631 1.00 95.25 291 ILE A O 1
ATOM 2220 N N . ALA A 1 292 ? -3.435 3.773 14.699 1.00 95.12 292 ALA A N 1
ATOM 2221 C CA . ALA A 1 292 ? -4.204 4.879 15.263 1.00 95.12 292 ALA A CA 1
ATOM 2222 C C . ALA A 1 292 ? -3.829 6.256 14.684 1.00 95.12 292 ALA A C 1
ATOM 2224 O O . ALA A 1 292 ? -4.655 7.165 14.721 1.00 95.12 292 ALA A O 1
ATOM 2225 N N . THR A 1 293 ? -2.611 6.433 14.157 1.00 95.06 293 THR A N 1
ATOM 2226 C CA . THR A 1 293 ? -2.155 7.702 13.546 1.00 95.06 293 THR A CA 1
ATOM 2227 C C . THR A 1 293 ? -2.414 7.799 12.044 1.00 95.06 293 THR A C 1
ATOM 2229 O O . THR A 1 293 ? -2.414 8.900 11.501 1.00 95.06 293 THR A O 1
ATOM 2232 N N . MET A 1 294 ? -2.676 6.685 11.353 1.00 95.94 294 MET A N 1
ATOM 2233 C CA . MET A 1 294 ? -2.949 6.686 9.907 1.00 95.94 294 MET A CA 1
ATOM 2234 C C . MET A 1 294 ? -4.070 7.642 9.458 1.00 95.94 294 MET A C 1
ATOM 2236 O O . MET A 1 294 ? -3.892 8.280 8.420 1.00 95.94 294 MET A O 1
ATOM 2240 N N . PRO A 1 295 ? -5.178 7.801 10.209 1.00 96.50 295 PRO A N 1
ATOM 2241 C CA . PRO A 1 295 ? -6.227 8.770 9.899 1.00 96.50 295 PRO A CA 1
ATOM 2242 C C . PRO A 1 295 ? -5.812 10.237 9.894 1.00 96.50 295 PRO A C 1
ATOM 2244 O O . PRO A 1 295 ? -6.516 11.045 9.294 1.00 96.50 295 PRO A O 1
ATOM 2247 N N . ASP A 1 296 ? -4.728 10.591 10.595 1.00 95.19 296 ASP A N 1
ATOM 2248 C CA . ASP A 1 296 ? -4.369 11.987 10.881 1.00 95.19 296 ASP A CA 1
ATOM 2249 C C . ASP A 1 296 ? -4.068 12.786 9.595 1.00 95.19 296 ASP A C 1
ATOM 2251 O O . ASP A 1 296 ? -4.148 14.012 9.592 1.00 95.19 296 ASP A O 1
ATOM 2255 N N . VAL A 1 297 ? -3.720 12.093 8.506 1.00 94.75 297 VAL A N 1
ATOM 2256 C CA . VAL A 1 297 ? -3.311 12.681 7.217 1.00 94.75 297 VAL A CA 1
ATOM 2257 C C . VAL A 1 297 ? -4.349 12.514 6.110 1.00 94.75 297 VAL A C 1
ATOM 2259 O O . VAL A 1 297 ? -4.105 12.934 4.984 1.00 94.75 297 VAL A O 1
ATOM 2262 N N . ILE A 1 298 ? -5.489 11.896 6.421 1.00 96.81 298 ILE A N 1
ATOM 2263 C CA . ILE A 1 298 ? -6.548 11.611 5.456 1.00 96.81 298 ILE A CA 1
ATOM 2264 C C . ILE A 1 298 ? -7.506 12.790 5.363 1.00 96.81 298 ILE A C 1
ATOM 2266 O O . ILE A 1 298 ? -8.080 13.236 6.360 1.00 96.81 298 ILE A O 1
ATOM 2270 N N . ASN A 1 299 ? -7.740 13.253 4.140 1.00 96.06 299 ASN A N 1
ATOM 2271 C CA . ASN A 1 299 ? -8.838 14.148 3.838 1.00 96.06 299 ASN A CA 1
ATOM 2272 C C . ASN A 1 299 ? -10.156 13.363 3.779 1.00 96.06 299 ASN A C 1
ATOM 2274 O O . ASN A 1 299 ? -10.468 12.698 2.794 1.00 96.06 299 ASN A O 1
ATOM 2278 N N . TRP A 1 300 ? -10.964 13.488 4.830 1.00 95.56 300 TRP A N 1
ATOM 2279 C CA . TRP A 1 300 ? -12.244 12.785 4.974 1.00 95.56 300 TRP A CA 1
ATOM 2280 C C . TRP A 1 300 ? -13.326 13.198 3.966 1.00 95.56 300 TRP A C 1
ATOM 2282 O O . TRP A 1 300 ? -14.304 12.468 3.813 1.00 95.56 300 TRP A O 1
ATOM 2292 N N . GLU A 1 301 ? -13.146 14.322 3.268 1.00 95.38 301 GLU A N 1
ATOM 2293 C CA . GLU A 1 301 ? -14.015 14.752 2.163 1.00 95.38 301 GLU A CA 1
ATOM 2294 C C . GLU A 1 301 ? -13.612 14.104 0.823 1.00 95.38 301 GLU A C 1
ATOM 2296 O O . GLU A 1 301 ? -14.397 14.070 -0.125 1.00 95.38 301 GLU A O 1
ATOM 2301 N N . ALA A 1 302 ? -12.388 13.574 0.720 1.00 96.25 302 ALA A N 1
ATOM 2302 C CA . ALA A 1 302 ? -11.885 12.919 -0.481 1.00 96.25 302 ALA A CA 1
ATOM 2303 C C . ALA A 1 302 ? -12.122 11.404 -0.409 1.00 96.25 302 ALA A C 1
ATOM 2305 O O . ALA A 1 302 ? -11.408 10.674 0.279 1.00 96.25 302 ALA A O 1
ATOM 2306 N N . THR A 1 303 ? -13.097 10.909 -1.178 1.00 95.31 303 THR A N 1
ATOM 2307 C CA . THR A 1 303 ? -13.475 9.483 -1.190 1.00 95.31 303 THR A CA 1
ATOM 2308 C C . THR A 1 303 ? -12.286 8.556 -1.444 1.00 95.31 303 THR A C 1
ATOM 2310 O O . THR A 1 303 ? -12.138 7.561 -0.743 1.00 95.31 303 THR A O 1
ATOM 2313 N N . SER A 1 304 ? -11.392 8.913 -2.372 1.00 96.00 304 SER A N 1
ATOM 2314 C CA . SER A 1 304 ? -10.206 8.108 -2.681 1.00 96.00 304 SER A CA 1
ATOM 2315 C C . SER A 1 304 ? -9.266 7.943 -1.487 1.00 96.00 304 SER A C 1
ATOM 2317 O O . SER A 1 304 ? -8.703 6.871 -1.305 1.00 96.00 304 SER A O 1
ATOM 2319 N N . GLU A 1 305 ? -9.095 8.973 -0.653 1.00 96.88 305 GLU A N 1
ATOM 2320 C CA . GLU A 1 305 ? -8.203 8.886 0.509 1.00 96.88 305 GLU A CA 1
ATOM 2321 C C . GLU A 1 305 ? -8.805 8.020 1.619 1.00 96.88 305 GLU A C 1
ATOM 2323 O O . GLU A 1 305 ? -8.101 7.238 2.261 1.00 96.88 305 GLU A O 1
ATOM 2328 N N . VAL A 1 306 ? -10.126 8.092 1.801 1.00 97.25 306 VAL A N 1
ATOM 2329 C CA . VAL A 1 306 ? -10.849 7.203 2.719 1.00 97.25 306 VAL A CA 1
ATOM 2330 C C . VAL A 1 306 ? -10.755 5.746 2.250 1.00 97.25 306 VAL A C 1
ATOM 2332 O O . VAL A 1 306 ? -10.505 4.863 3.068 1.00 97.25 306 VAL A O 1
ATOM 2335 N N . GLU A 1 307 ? -10.875 5.488 0.944 1.00 97.25 307 GLU A N 1
ATOM 2336 C CA . GLU A 1 307 ? -10.685 4.153 0.354 1.00 97.25 307 GLU A CA 1
ATOM 2337 C C . GLU A 1 307 ? -9.251 3.628 0.534 1.00 97.25 307 GLU A C 1
ATOM 2339 O O . GLU A 1 307 ? -9.041 2.423 0.693 1.00 97.25 307 GLU A O 1
ATOM 2344 N N . TRP A 1 308 ? -8.239 4.503 0.521 1.00 97.56 308 TRP A N 1
ATOM 2345 C CA . TRP A 1 308 ? -6.860 4.116 0.841 1.00 97.56 308 TRP A CA 1
ATOM 2346 C C . TRP A 1 308 ? -6.745 3.649 2.289 1.00 97.56 308 TRP A C 1
ATOM 2348 O O . TRP A 1 308 ? -6.204 2.574 2.544 1.00 97.56 308 TRP A O 1
ATOM 2358 N N . LEU A 1 309 ? -7.292 4.423 3.231 1.00 98.00 309 LEU A N 1
ATOM 2359 C CA . LEU A 1 309 ? -7.292 4.059 4.646 1.00 98.00 309 LEU A CA 1
ATOM 2360 C C . LEU A 1 309 ? -8.052 2.751 4.890 1.00 98.00 309 LEU A C 1
ATOM 2362 O O . LEU A 1 309 ? -7.573 1.912 5.646 1.00 98.00 309 LEU A O 1
ATOM 2366 N N . GLU A 1 310 ? -9.200 2.557 4.236 1.00 97.44 310 GLU A N 1
ATOM 2367 C CA . GLU A 1 310 ? -9.993 1.329 4.342 1.00 97.44 310 GLU A CA 1
ATOM 2368 C C . GLU A 1 310 ? -9.170 0.100 3.957 1.00 97.44 310 GLU A C 1
ATOM 2370 O O . GLU A 1 310 ? -9.077 -0.848 4.735 1.00 97.44 310 GLU A O 1
ATOM 2375 N N . ARG A 1 311 ? -8.518 0.134 2.788 1.00 97.38 311 ARG A N 1
ATOM 2376 C CA . ARG A 1 311 ? -7.698 -0.983 2.300 1.00 97.38 311 ARG A CA 1
ATOM 2377 C C . ARG A 1 311 ? -6.534 -1.292 3.238 1.00 97.38 311 ARG A C 1
ATOM 2379 O O . ARG A 1 311 ? -6.301 -2.457 3.560 1.00 97.38 311 ARG A O 1
ATOM 2386 N N . VAL A 1 312 ? -5.843 -0.259 3.719 1.00 97.31 312 VAL A N 1
ATOM 2387 C CA . VAL A 1 312 ? -4.730 -0.423 4.661 1.00 97.31 312 VAL A CA 1
ATOM 2388 C C . VAL A 1 312 ? -5.208 -0.986 5.997 1.00 97.31 312 VAL A C 1
ATOM 2390 O O . VAL A 1 312 ? -4.607 -1.926 6.513 1.00 97.31 312 VAL A O 1
ATOM 2393 N N . TRP A 1 313 ? -6.303 -0.474 6.556 1.00 97.62 313 TRP A N 1
ATOM 2394 C CA . TRP A 1 313 ? -6.838 -0.959 7.827 1.00 97.62 313 TRP A CA 1
ATOM 2395 C C . TRP A 1 313 ? -7.430 -2.360 7.747 1.00 97.62 313 TRP A C 1
ATOM 2397 O O . TRP A 1 313 ? -7.271 -3.122 8.701 1.00 97.62 313 TRP A O 1
ATOM 2407 N N . MET A 1 314 ? -8.057 -2.734 6.630 1.00 96.44 314 MET A N 1
ATOM 2408 C CA . MET A 1 314 ? -8.494 -4.111 6.397 1.00 96.44 314 MET A CA 1
ATOM 2409 C C . MET A 1 314 ? -7.310 -5.079 6.441 1.00 96.44 314 MET A C 1
ATOM 2411 O O . MET A 1 314 ? -7.377 -6.083 7.149 1.00 96.44 314 MET A O 1
ATOM 2415 N N . ASN A 1 315 ? -6.211 -4.759 5.749 1.00 96.31 315 ASN A N 1
ATOM 2416 C CA . ASN A 1 315 ? -5.000 -5.579 5.786 1.00 96.31 315 ASN A CA 1
ATOM 2417 C C . ASN A 1 315 ? -4.361 -5.593 7.189 1.00 96.31 315 ASN A C 1
ATOM 2419 O O . ASN A 1 315 ? -4.037 -6.651 7.727 1.00 96.31 315 ASN A O 1
ATOM 2423 N N . ALA A 1 316 ? -4.257 -4.429 7.839 1.00 95.69 316 ALA A N 1
ATOM 2424 C CA . ALA A 1 316 ? -3.703 -4.311 9.187 1.00 95.69 316 ALA A CA 1
ATOM 2425 C C . ALA A 1 316 ? -4.477 -5.158 10.210 1.00 95.69 316 ALA A C 1
ATOM 2427 O O . ALA A 1 316 ? -3.877 -5.893 10.990 1.00 95.69 316 ALA A O 1
ATOM 2428 N N . ALA A 1 317 ? -5.811 -5.101 10.193 1.00 95.50 317 ALA A N 1
ATOM 2429 C CA . ALA A 1 317 ? -6.659 -5.863 11.107 1.00 95.50 317 ALA A CA 1
ATOM 2430 C C . ALA A 1 317 ? -6.515 -7.385 10.921 1.00 95.50 317 ALA A C 1
ATOM 2432 O O . ALA A 1 317 ? -6.557 -8.130 11.906 1.00 95.50 317 ALA A O 1
ATOM 2433 N N . GLN A 1 318 ? -6.315 -7.840 9.679 1.00 93.94 318 GLN A N 1
ATOM 2434 C CA . GLN A 1 318 ? -6.080 -9.250 9.359 1.00 93.94 318 GLN A CA 1
ATOM 2435 C C . GLN A 1 318 ? -4.738 -9.747 9.908 1.00 93.94 318 GLN A C 1
ATOM 2437 O O . GLN A 1 318 ? -4.699 -10.830 10.491 1.00 93.94 318 GLN A O 1
ATOM 2442 N N . ASN A 1 319 ? -3.679 -8.942 9.787 1.00 92.88 319 ASN A N 1
ATOM 2443 C CA . ASN A 1 319 ? -2.325 -9.316 10.212 1.00 92.88 319 ASN A CA 1
ATOM 2444 C C . ASN A 1 319 ? -2.045 -9.082 11.706 1.00 92.88 319 ASN A C 1
ATOM 2446 O O . ASN A 1 319 ? -1.080 -9.624 12.241 1.00 92.88 319 ASN A O 1
ATOM 2450 N N . LEU A 1 320 ? -2.879 -8.305 12.405 1.00 93.25 320 LEU A N 1
ATOM 2451 C CA . LEU A 1 320 ? -2.780 -8.140 13.856 1.00 93.25 320 LEU A CA 1
ATOM 2452 C C . LEU A 1 320 ? -3.144 -9.423 14.605 1.00 93.25 320 LEU A C 1
ATOM 2454 O O . LEU A 1 320 ? -4.201 -10.024 14.367 1.00 93.25 320 LEU A O 1
ATOM 2458 N N . ALA A 1 321 ? -2.344 -9.761 15.619 1.00 90.50 321 ALA A N 1
ATOM 2459 C CA . ALA A 1 321 ? -2.698 -10.823 16.548 1.00 90.50 321 ALA A CA 1
ATOM 2460 C C . ALA A 1 321 ? -3.992 -10.466 17.313 1.00 90.50 321 ALA A C 1
ATOM 2462 O O . ALA A 1 321 ? -4.217 -9.294 17.639 1.00 90.50 321 ALA A O 1
ATOM 2463 N N . PRO A 1 322 ? -4.836 -11.449 17.691 1.00 87.81 322 PRO A N 1
ATOM 2464 C CA . PRO A 1 322 ? -6.069 -11.183 18.440 1.00 87.81 322 PRO A CA 1
ATOM 2465 C C . PRO A 1 322 ? -5.859 -10.356 19.719 1.00 87.81 322 PRO A C 1
ATOM 2467 O O . PRO A 1 322 ? -6.706 -9.537 20.073 1.00 87.81 322 PRO A O 1
ATOM 2470 N N . THR A 1 323 ? -4.710 -10.528 20.380 1.00 90.00 323 THR A N 1
ATOM 2471 C CA . THR A 1 323 ? -4.308 -9.785 21.584 1.00 90.00 323 THR A CA 1
ATOM 2472 C C . THR A 1 323 ? -3.999 -8.309 21.329 1.00 90.00 323 THR A C 1
ATOM 2474 O O . THR A 1 323 ? -4.070 -7.511 22.257 1.00 90.00 323 THR A O 1
ATOM 2477 N N . GLU A 1 324 ? -3.678 -7.921 20.094 1.00 93.31 324 GLU A N 1
ATOM 2478 C CA . GLU A 1 324 ? -3.265 -6.558 19.725 1.00 93.31 324 GLU A CA 1
ATOM 2479 C C . GLU A 1 324 ? -4.414 -5.721 19.143 1.00 93.31 324 GLU A C 1
ATOM 2481 O O . GLU A 1 324 ? -4.385 -4.489 19.189 1.00 93.31 324 GLU A O 1
ATOM 2486 N N . ARG A 1 325 ? -5.484 -6.372 18.671 1.00 95.00 325 ARG A N 1
ATOM 2487 C CA . ARG A 1 325 ? -6.667 -5.699 18.105 1.00 95.00 325 ARG A CA 1
ATOM 2488 C C . ARG A 1 325 ? -7.408 -4.831 19.122 1.00 95.00 325 ARG A C 1
ATOM 2490 O O . ARG A 1 325 ? -7.924 -3.769 18.767 1.00 95.00 325 ARG A O 1
ATOM 2497 N N . VAL A 1 326 ? -7.466 -5.259 20.386 1.00 95.25 326 VAL A N 1
ATOM 2498 C CA . VAL A 1 326 ? -8.097 -4.482 21.469 1.00 95.25 326 VAL A CA 1
ATOM 2499 C C . VAL A 1 326 ? -7.277 -3.224 21.793 1.00 95.25 326 VAL A C 1
ATOM 2501 O O . VAL A 1 326 ? -7.859 -2.141 21.711 1.00 95.25 326 VAL A O 1
ATOM 2504 N N . PRO A 1 327 ? -5.954 -3.304 22.055 1.00 94.62 327 PRO A N 1
ATOM 2505 C CA . PRO A 1 327 ? -5.096 -2.123 22.166 1.00 94.62 327 PRO A CA 1
ATOM 2506 C C . PRO A 1 327 ? -5.209 -1.156 20.980 1.00 94.62 327 PRO A C 1
ATOM 2508 O O . PRO A 1 327 ? -5.397 0.039 21.197 1.00 94.62 327 PRO A O 1
ATOM 2511 N N . ALA A 1 328 ? -5.179 -1.650 19.736 1.00 96.25 328 ALA A N 1
ATOM 2512 C CA . ALA A 1 328 ? -5.344 -0.804 18.548 1.00 96.25 328 ALA A CA 1
ATOM 2513 C C . ALA A 1 328 ? -6.697 -0.074 18.544 1.00 96.25 328 ALA A C 1
ATOM 2515 O O . ALA A 1 328 ? -6.763 1.135 18.324 1.00 96.25 328 ALA A O 1
ATOM 2516 N N . THR A 1 329 ? -7.777 -0.781 18.886 1.00 97.38 329 THR A N 1
ATOM 2517 C CA . THR A 1 329 ? -9.118 -0.189 19.005 1.00 97.38 329 THR A CA 1
ATOM 2518 C C . THR A 1 329 ? -9.173 0.889 20.088 1.00 97.38 329 THR A C 1
ATOM 2520 O O . THR A 1 329 ? -9.738 1.957 19.856 1.00 97.38 329 THR A O 1
ATOM 2523 N N . ILE A 1 330 ? -8.573 0.643 21.258 1.00 96.69 330 ILE A N 1
ATOM 2524 C CA . ILE A 1 330 ? -8.498 1.619 22.357 1.00 96.69 330 ILE A CA 1
ATOM 2525 C C . ILE A 1 330 ? -7.768 2.885 21.894 1.00 96.69 330 ILE A C 1
ATOM 2527 O O . ILE A 1 330 ? -8.259 3.991 22.125 1.00 96.69 330 ILE A O 1
ATOM 2531 N N . GLN A 1 331 ? -6.644 2.740 21.190 1.00 96.62 331 GLN A N 1
ATOM 2532 C CA . GLN A 1 331 ? -5.867 3.880 20.701 1.00 96.62 331 GLN A CA 1
ATOM 2533 C C . GLN A 1 331 ? -6.607 4.687 19.624 1.00 96.62 331 GLN A C 1
ATOM 2535 O O . GLN A 1 331 ? -6.597 5.916 19.674 1.00 96.62 331 GLN A O 1
ATOM 2540 N N . ILE A 1 332 ? -7.328 4.029 18.709 1.00 96.94 332 ILE A N 1
ATOM 2541 C CA . ILE A 1 332 ? -8.195 4.713 17.732 1.00 96.94 332 ILE A CA 1
ATOM 2542 C C . ILE A 1 332 ? -9.311 5.488 18.443 1.00 96.94 332 ILE A C 1
ATOM 2544 O O . ILE A 1 332 ? -9.619 6.618 18.078 1.00 96.94 332 ILE A O 1
ATOM 2548 N N . VAL A 1 333 ? -9.917 4.918 19.487 1.00 96.88 333 VAL A N 1
ATOM 2549 C CA . VAL A 1 333 ? -10.951 5.614 20.269 1.00 96.88 333 VAL A CA 1
ATOM 2550 C C . VAL A 1 333 ? -10.369 6.821 21.008 1.00 96.88 333 VAL A C 1
ATOM 2552 O O . VAL A 1 333 ? -11.018 7.871 21.053 1.00 96.88 333 VAL A O 1
ATOM 2555 N N . ALA A 1 334 ? -9.151 6.696 21.543 1.00 95.44 334 ALA A N 1
ATOM 2556 C CA . ALA A 1 334 ? -8.450 7.755 22.268 1.00 95.44 334 ALA A CA 1
ATOM 2557 C C . ALA A 1 334 ? -8.141 8.989 21.402 1.00 95.44 334 ALA A C 1
ATOM 2559 O O . ALA A 1 334 ? -8.031 10.090 21.936 1.00 95.44 334 ALA A O 1
ATOM 2560 N N . LYS A 1 335 ? -8.083 8.840 20.072 1.00 94.69 335 LYS A N 1
ATOM 2561 C CA . LYS A 1 335 ? -7.959 9.959 19.122 1.00 94.69 335 LYS A CA 1
ATOM 2562 C C . LYS A 1 335 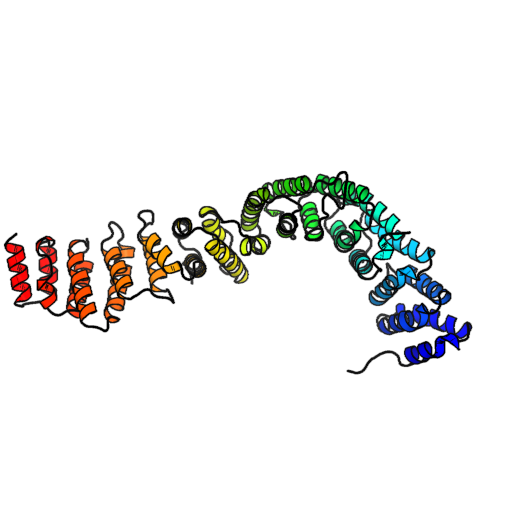? -9.187 10.873 19.062 1.00 94.69 335 LYS A C 1
ATOM 2564 O O . LYS A 1 335 ? -9.121 11.942 18.465 1.00 94.69 335 LYS A O 1
ATOM 2569 N N . GLY A 1 336 ? -10.300 10.488 19.685 1.00 93.62 336 GLY A N 1
ATOM 2570 C CA . GLY A 1 336 ? -11.539 11.257 19.624 1.00 93.62 336 GLY A CA 1
ATOM 2571 C C . GLY A 1 336 ? -12.296 11.024 18.317 1.00 93.62 336 GLY A C 1
ATOM 2572 O O . GLY A 1 336 ? -12.177 9.963 17.699 1.00 93.62 336 GLY A O 1
ATOM 2573 N N . GLN A 1 337 ? -13.163 11.968 17.958 1.00 94.94 337 GLN A N 1
ATOM 2574 C CA . GLN A 1 337 ? -13.981 11.907 16.746 1.00 94.94 337 GLN A CA 1
ATOM 2575 C C . GLN A 1 337 ? -13.114 12.157 15.510 1.00 94.94 337 GLN A C 1
ATOM 2577 O O . GLN A 1 337 ? -12.382 13.140 15.453 1.00 94.94 337 GLN A O 1
ATOM 2582 N N . ILE A 1 338 ? -13.198 11.246 14.541 1.00 94.88 338 ILE A N 1
ATOM 2583 C CA . ILE A 1 338 ? -12.439 11.282 13.293 1.00 94.88 338 ILE A CA 1
ATOM 2584 C C . ILE A 1 338 ? -13.438 11.108 12.148 1.00 94.88 338 ILE A C 1
ATOM 2586 O O . ILE A 1 338 ? -14.109 10.073 12.061 1.00 94.88 338 ILE A O 1
ATOM 2590 N N . GLY A 1 339 ? -13.527 12.108 11.274 1.00 94.06 339 GLY A N 1
ATOM 2591 C CA . GLY A 1 339 ? -14.439 12.126 10.137 1.00 94.06 339 GLY A CA 1
ATOM 2592 C C . GLY A 1 339 ? -14.866 13.541 9.762 1.00 94.06 339 GLY A C 1
ATOM 2593 O O . GLY A 1 339 ? -14.239 14.520 10.166 1.00 94.06 339 GLY A O 1
ATOM 2594 N N . THR A 1 340 ? -15.947 13.640 8.994 1.00 94.12 340 THR A N 1
ATOM 2595 C CA . THR A 1 340 ? -16.558 14.918 8.607 1.00 94.12 340 THR A CA 1
ATOM 2596 C C . THR A 1 340 ? -17.521 15.410 9.692 1.00 94.12 340 THR A C 1
ATOM 2598 O O . THR A 1 340 ? -17.836 14.690 10.643 1.00 94.12 340 THR A O 1
ATOM 2601 N N . SER A 1 341 ? -18.035 16.632 9.556 1.00 91.50 341 SER A N 1
ATOM 2602 C CA . SER A 1 341 ? -19.071 17.158 10.459 1.00 91.50 341 SER A CA 1
ATOM 2603 C C . SER A 1 341 ? -20.373 16.344 10.413 1.00 91.50 341 SER A C 1
ATOM 2605 O O . SER A 1 341 ? -21.069 16.243 11.424 1.00 91.50 341 SER A O 1
ATOM 2607 N N . GLU A 1 342 ? -20.686 15.733 9.267 1.00 92.38 342 GLU A N 1
ATOM 2608 C CA . GLU A 1 342 ? -21.855 14.866 9.077 1.00 92.38 342 GLU A CA 1
ATOM 2609 C C . GLU A 1 342 ? -21.638 13.463 9.663 1.00 92.38 342 GLU A C 1
ATOM 2611 O O . GLU A 1 342 ? -22.563 12.860 10.215 1.00 92.38 342 GLU A O 1
ATOM 2616 N N . LEU A 1 343 ? -20.405 12.951 9.580 1.00 92.25 343 LEU A N 1
ATOM 2617 C CA . LEU A 1 343 ? -20.007 11.630 10.064 1.00 92.25 343 LEU A CA 1
ATOM 2618 C C . LEU A 1 343 ? -18.803 11.732 11.020 1.00 92.25 343 LEU A C 1
ATOM 2620 O O . LEU A 1 343 ? -17.716 11.250 10.698 1.00 92.25 343 LEU A O 1
ATOM 2624 N N . PRO A 1 344 ? -18.978 12.281 12.237 1.00 92.12 344 PRO A N 1
ATOM 2625 C CA . PRO A 1 344 ? -17.869 12.523 13.171 1.00 92.12 344 PRO A CA 1
ATOM 2626 C C . PRO A 1 344 ? -17.207 11.238 13.703 1.00 92.12 344 PRO A C 1
ATOM 2628 O O . PRO A 1 344 ? -16.115 11.275 14.260 1.00 92.12 344 PRO A O 1
ATOM 2631 N N . ASP A 1 345 ? -17.859 10.084 13.545 1.00 94.75 345 ASP A N 1
ATOM 2632 C CA . ASP A 1 345 ? -17.347 8.763 13.930 1.00 94.75 345 ASP A CA 1
ATOM 2633 C C . ASP A 1 345 ? -17.019 7.878 12.715 1.00 94.75 345 ASP A C 1
ATOM 2635 O O . ASP A 1 345 ? -17.032 6.644 12.811 1.00 94.75 345 ASP A O 1
ATOM 2639 N N . HIS A 1 346 ? -16.741 8.483 11.555 1.00 95.44 346 HIS A N 1
ATOM 2640 C CA . HIS A 1 346 ? -16.445 7.735 10.335 1.00 95.44 346 HIS A CA 1
ATOM 2641 C C . HIS A 1 346 ? -15.215 6.832 10.505 1.00 95.44 346 HIS A C 1
ATOM 2643 O O . HIS A 1 346 ? -15.292 5.648 10.181 1.00 95.44 346 HIS A O 1
ATOM 2649 N N . GLY A 1 347 ? -14.136 7.330 11.118 1.00 96.50 347 GLY A N 1
ATOM 2650 C CA . GLY A 1 347 ? -12.928 6.541 11.375 1.00 96.50 347 GLY A CA 1
ATOM 2651 C C . GLY A 1 347 ? -13.189 5.312 12.245 1.00 96.50 347 GLY A C 1
ATOM 2652 O O . GLY A 1 347 ? -12.842 4.197 11.867 1.00 96.50 347 GLY A O 1
ATOM 2653 N N . LEU A 1 348 ? -13.896 5.460 13.369 1.00 96.88 348 LEU A N 1
ATOM 2654 C CA . LEU A 1 348 ? -14.227 4.307 14.216 1.00 96.88 348 LEU A CA 1
ATOM 2655 C C . LEU A 1 348 ? -15.154 3.308 13.495 1.00 96.88 348 LEU A C 1
ATOM 2657 O O . LEU A 1 348 ? -15.027 2.096 13.666 1.00 96.88 348 LEU A O 1
ATOM 2661 N N . THR A 1 349 ? -16.063 3.811 12.657 1.00 96.44 349 THR A N 1
ATOM 2662 C CA . THR A 1 349 ? -16.948 2.980 11.827 1.00 96.44 349 THR A CA 1
ATOM 2663 C C . THR A 1 349 ? -16.156 2.175 10.793 1.00 96.44 349 THR A C 1
ATOM 2665 O O . THR A 1 349 ? -16.459 0.998 10.573 1.00 96.44 349 THR A O 1
ATOM 2668 N N . LEU A 1 350 ? -15.142 2.789 10.177 1.00 97.12 350 LEU A N 1
ATOM 2669 C CA . LEU A 1 350 ? -14.254 2.168 9.196 1.00 97.12 350 LEU A CA 1
ATOM 2670 C C . LEU A 1 350 ? -13.349 1.112 9.841 1.00 97.12 350 LEU A C 1
ATOM 2672 O O . LEU A 1 350 ? -13.255 -0.010 9.343 1.00 97.12 350 LEU A O 1
ATOM 2676 N N . TRP A 1 351 ? -12.771 1.421 11.004 1.00 97.62 351 TRP A N 1
ATOM 2677 C CA . TRP A 1 351 ? -11.997 0.455 11.783 1.00 97.62 351 TRP A CA 1
ATOM 2678 C C . TRP A 1 351 ? -12.838 -0.764 12.172 1.00 97.62 351 TRP A C 1
ATOM 2680 O O . TRP A 1 351 ? -12.444 -1.901 11.933 1.00 97.62 351 TRP A O 1
ATOM 2690 N N . ARG A 1 352 ? -14.056 -0.545 12.685 1.00 96.12 352 ARG A N 1
ATOM 2691 C CA . ARG A 1 352 ? -14.998 -1.634 12.981 1.00 96.12 352 ARG A CA 1
ATOM 2692 C C . ARG A 1 352 ? -15.258 -2.514 11.758 1.00 96.12 352 ARG A C 1
ATOM 2694 O O . ARG A 1 352 ? -15.292 -3.728 11.903 1.00 96.12 352 ARG A O 1
ATOM 2701 N N . LYS A 1 353 ? -15.481 -1.924 10.576 1.00 95.81 353 LYS A N 1
ATOM 2702 C CA . LYS A 1 353 ? -15.668 -2.704 9.339 1.00 95.81 353 LYS A CA 1
ATOM 2703 C C . LYS A 1 353 ? -14.423 -3.535 9.015 1.00 95.81 353 LYS A C 1
ATOM 2705 O O . LYS A 1 353 ? -14.558 -4.695 8.648 1.00 95.81 353 LYS A O 1
ATOM 2710 N N . SER A 1 354 ? -13.240 -2.959 9.220 1.00 96.31 354 SER A N 1
ATOM 2711 C CA . SER A 1 354 ? -11.949 -3.612 8.973 1.00 96.31 354 SER A CA 1
ATOM 2712 C C . SER A 1 354 ? -11.712 -4.831 9.871 1.00 96.31 354 SER A C 1
ATOM 2714 O O . SER A 1 354 ? -11.102 -5.799 9.434 1.00 96.31 354 SER A O 1
ATOM 2716 N N . LEU A 1 355 ? -12.249 -4.830 11.098 1.00 95.31 355 LEU A N 1
ATOM 2717 C CA . LEU A 1 355 ? -12.198 -5.978 12.013 1.00 95.31 355 LEU A CA 1
ATOM 2718 C C . LEU A 1 355 ? -13.040 -7.187 11.552 1.00 95.31 355 LEU A C 1
ATOM 2720 O O . LEU A 1 355 ? -12.852 -8.283 12.078 1.00 95.31 355 LEU A O 1
ATOM 2724 N N . GLY A 1 356 ? -13.971 -7.009 10.607 1.00 92.81 356 GLY A N 1
ATOM 2725 C CA . GLY A 1 356 ? -14.790 -8.096 10.063 1.00 92.81 356 GLY A CA 1
ATOM 2726 C C . GLY A 1 356 ? -15.583 -8.861 11.132 1.00 92.81 356 GLY A C 1
ATOM 2727 O O . GLY A 1 356 ? -16.237 -8.260 11.986 1.00 92.81 356 GLY A O 1
ATOM 2728 N N . GLU A 1 357 ? -15.517 -10.193 11.092 1.00 91.00 357 GLU A N 1
ATOM 2729 C CA . GLU A 1 357 ? -16.229 -11.087 12.024 1.00 91.00 357 GLU A CA 1
ATOM 2730 C C . GLU A 1 357 ? -15.782 -10.917 13.486 1.00 91.00 357 GLU A C 1
ATOM 2732 O O . GLU A 1 357 ? -16.569 -11.102 14.415 1.00 91.00 357 GLU A O 1
ATOM 2737 N N . ASP A 1 358 ? -14.541 -10.479 13.711 1.00 92.06 358 ASP A N 1
ATOM 2738 C CA . ASP A 1 358 ? -13.995 -10.274 15.053 1.00 92.06 358 ASP A CA 1
ATOM 2739 C C . ASP A 1 358 ? -14.442 -8.946 15.685 1.00 92.06 358 ASP A C 1
ATOM 2741 O O . ASP A 1 358 ? -14.180 -8.695 16.867 1.00 92.06 358 ASP A O 1
ATOM 2745 N N . ALA A 1 359 ? -15.153 -8.094 14.933 1.00 94.75 359 ALA A N 1
ATOM 2746 C CA . ALA A 1 359 ? -15.555 -6.764 15.377 1.00 94.75 359 ALA A CA 1
ATOM 2747 C C . ALA A 1 359 ? -16.307 -6.797 16.712 1.00 94.75 359 ALA A C 1
ATOM 2749 O O . ALA A 1 359 ? -15.990 -6.022 17.613 1.00 94.75 359 ALA A O 1
ATOM 2750 N N . TYR A 1 360 ? -17.274 -7.704 16.887 1.00 94.94 360 TYR A N 1
ATOM 2751 C CA . TYR A 1 360 ? -18.026 -7.769 18.141 1.00 94.94 360 TYR A CA 1
ATOM 2752 C C . TYR A 1 360 ? -17.137 -8.141 19.333 1.00 94.94 360 TYR A C 1
ATOM 2754 O O . TYR A 1 360 ? -17.176 -7.464 20.362 1.00 94.94 360 TYR A O 1
ATOM 2762 N N . ALA A 1 361 ? -16.312 -9.184 19.195 1.00 94.06 361 ALA A N 1
ATOM 2763 C CA . ALA A 1 361 ? -15.445 -9.660 20.269 1.00 94.06 361 ALA A CA 1
ATOM 2764 C C . ALA A 1 361 ? -14.442 -8.581 20.704 1.00 94.06 361 ALA A C 1
ATOM 2766 O O . ALA A 1 361 ? -14.268 -8.344 21.903 1.00 94.06 361 ALA A O 1
ATOM 2767 N N . VAL A 1 362 ? -13.839 -7.884 19.737 1.00 96.00 362 VAL A N 1
ATOM 2768 C CA . VAL A 1 362 ? -12.879 -6.801 19.984 1.00 96.00 362 VAL A CA 1
ATOM 2769 C C . VAL A 1 362 ? -13.564 -5.594 20.626 1.00 96.00 362 VAL A C 1
ATOM 2771 O O . VAL A 1 362 ? -13.104 -5.107 21.660 1.00 96.00 362 VAL A O 1
ATOM 2774 N N . LEU A 1 363 ? -14.695 -5.133 20.079 1.00 96.25 363 LEU A N 1
ATOM 2775 C CA . LEU A 1 363 ? -15.421 -3.982 20.623 1.00 96.25 363 LEU A CA 1
ATOM 2776 C C . LEU A 1 363 ? -15.970 -4.252 22.030 1.00 96.25 363 LEU A C 1
ATOM 2778 O O . LEU A 1 363 ? -15.943 -3.358 22.874 1.00 96.25 363 LEU A O 1
ATOM 2782 N N . LYS A 1 364 ? -16.438 -5.476 22.306 1.00 95.44 364 LYS A N 1
ATOM 2783 C CA . LYS A 1 364 ? -16.899 -5.899 23.636 1.00 95.44 364 LYS A CA 1
ATOM 2784 C C . LYS A 1 364 ? -15.775 -5.832 24.671 1.00 95.44 364 LYS A C 1
ATOM 2786 O O . LYS A 1 364 ? -15.997 -5.360 25.781 1.00 95.44 364 LYS A O 1
ATOM 2791 N N . GLN A 1 365 ? -14.575 -6.292 24.327 1.00 95.25 365 GLN A N 1
ATOM 2792 C CA . GLN A 1 365 ? -13.428 -6.192 25.232 1.00 95.25 365 GLN A CA 1
ATOM 2793 C C . GLN A 1 365 ? -12.987 -4.736 25.413 1.00 95.25 365 GLN A C 1
ATOM 2795 O O . GLN A 1 365 ? -12.755 -4.304 26.539 1.00 95.25 365 GLN A O 1
ATOM 2800 N N . ALA A 1 366 ? -12.958 -3.955 24.330 1.00 95.88 366 ALA A N 1
ATOM 2801 C CA . ALA A 1 366 ? -12.597 -2.544 24.382 1.00 95.88 366 ALA A CA 1
ATOM 2802 C C . ALA A 1 366 ? -13.575 -1.728 25.248 1.00 95.88 366 ALA A C 1
ATOM 2804 O O . ALA A 1 366 ? -13.137 -0.989 26.122 1.00 95.88 366 ALA A O 1
ATOM 2805 N N . VAL A 1 367 ? -14.895 -1.887 25.078 1.00 95.56 367 VAL A N 1
ATOM 2806 C CA . VAL A 1 367 ? -15.902 -1.101 25.825 1.00 95.56 367 VAL A CA 1
ATOM 2807 C C . VAL A 1 367 ? -15.866 -1.379 27.334 1.00 95.56 367 VAL A C 1
ATOM 2809 O O . VAL A 1 367 ? -16.165 -0.493 28.134 1.00 95.56 367 VAL A O 1
ATOM 2812 N N . LEU A 1 368 ? -15.461 -2.589 27.728 1.00 93.38 368 LEU A N 1
ATOM 2813 C CA . LEU A 1 368 ? -15.291 -2.993 29.125 1.00 93.38 368 LEU A CA 1
ATOM 2814 C C . LEU A 1 368 ? -13.911 -2.631 29.696 1.00 93.38 368 LEU A C 1
ATOM 2816 O O . LEU A 1 368 ? -13.681 -2.826 30.889 1.00 93.38 368 LEU A O 1
ATOM 2820 N N . SER A 1 369 ? -13.000 -2.100 28.875 1.00 93.44 369 SER A N 1
ATOM 2821 C CA . SER A 1 369 ? -11.665 -1.722 29.324 1.00 93.44 369 SER A CA 1
ATOM 2822 C C . SER A 1 369 ? -11.723 -0.548 30.315 1.00 93.44 369 SER A C 1
ATOM 2824 O O . SER A 1 369 ? -12.438 0.442 30.076 1.00 93.44 369 SER A O 1
ATOM 2826 N N . PRO A 1 370 ? -10.948 -0.611 31.415 1.00 90.12 370 PRO A N 1
ATOM 2827 C CA . PRO A 1 370 ? -10.806 0.508 32.341 1.00 90.12 370 PRO A CA 1
ATOM 2828 C C . PRO A 1 370 ? -10.028 1.684 31.731 1.00 90.12 370 PRO A C 1
ATOM 2830 O O . PRO A 1 370 ? -10.141 2.799 32.228 1.00 90.12 370 PRO A O 1
ATOM 2833 N N . GLU A 1 371 ? -9.270 1.459 30.654 1.00 90.31 371 GLU A N 1
ATOM 2834 C CA . GLU A 1 371 ? -8.429 2.476 30.006 1.00 90.31 371 GLU A CA 1
ATOM 2835 C C . GLU A 1 371 ? -9.235 3.484 29.174 1.00 90.31 371 GLU A C 1
ATOM 2837 O O . GLU A 1 371 ? -8.728 4.543 28.806 1.00 90.31 371 GLU A O 1
ATOM 2842 N N . ILE A 1 372 ? -10.500 3.176 28.870 1.00 93.00 372 ILE A N 1
ATOM 2843 C CA . ILE A 1 372 ? -11.344 4.021 28.027 1.00 93.00 372 ILE A CA 1
ATOM 2844 C C . ILE A 1 372 ? -12.125 5.043 28.862 1.00 93.00 372 ILE A C 1
ATOM 2846 O O . ILE A 1 372 ? -12.860 4.694 29.790 1.00 93.00 372 ILE A O 1
ATOM 2850 N N . ALA A 1 373 ? -12.039 6.311 28.454 1.00 93.44 373 ALA A N 1
ATOM 2851 C CA . ALA A 1 373 ? -12.864 7.399 28.974 1.00 93.44 373 ALA A CA 1
ATOM 2852 C C . ALA A 1 373 ? -14.344 7.257 28.566 1.00 93.44 373 ALA A C 1
ATOM 2854 O O . ALA A 1 373 ? -14.659 6.726 27.502 1.00 93.44 373 ALA A O 1
ATOM 2855 N N . ASP A 1 374 ? -15.260 7.797 29.374 1.00 94.25 374 ASP A N 1
ATOM 2856 C CA . ASP A 1 374 ? -16.713 7.633 29.197 1.00 94.25 374 ASP A CA 1
ATOM 2857 C C . ASP A 1 374 ? -17.208 7.970 27.778 1.00 94.25 374 ASP A C 1
ATOM 2859 O O . ASP A 1 374 ? -17.888 7.165 27.144 1.00 94.25 374 ASP A O 1
ATOM 2863 N N . GLN A 1 375 ? -16.778 9.102 27.214 1.00 94.50 375 GLN A N 1
ATOM 2864 C CA . GLN A 1 375 ? -17.144 9.492 25.850 1.00 94.50 375 GLN A CA 1
ATOM 2865 C C . GLN A 1 375 ? -16.707 8.447 24.804 1.00 94.50 375 GLN A C 1
ATOM 2867 O O . GLN A 1 375 ? -17.467 8.102 23.896 1.00 94.50 375 GLN A O 1
ATOM 2872 N N . GLY A 1 376 ? -15.492 7.906 24.932 1.00 95.25 376 GLY A N 1
ATOM 2873 C CA . GLY A 1 376 ? -14.984 6.846 24.060 1.00 95.25 376 GLY A CA 1
ATOM 2874 C C . GLY A 1 376 ? -15.778 5.548 24.208 1.00 95.25 376 GLY A C 1
ATOM 2875 O O . GLY A 1 376 ? -16.125 4.905 23.215 1.00 95.25 376 GLY A O 1
ATOM 2876 N N . ARG A 1 377 ? -16.148 5.204 25.444 1.00 96.50 377 ARG A N 1
ATOM 2877 C CA . ARG A 1 377 ? -16.954 4.022 25.758 1.00 96.50 377 ARG A CA 1
ATOM 2878 C C . ARG A 1 377 ? -18.360 4.126 25.165 1.00 96.50 377 ARG A C 1
ATOM 2880 O O . ARG A 1 377 ? -18.829 3.179 24.532 1.00 96.50 377 ARG A O 1
ATOM 2887 N N . ARG A 1 378 ? -18.998 5.294 25.258 1.00 96.00 378 ARG A N 1
ATOM 2888 C CA . ARG A 1 378 ? -20.284 5.578 24.606 1.00 96.00 378 ARG A CA 1
ATOM 2889 C C . ARG A 1 378 ? -20.211 5.407 23.087 1.00 96.00 378 ARG A C 1
ATOM 2891 O O . ARG A 1 378 ? -21.118 4.823 22.490 1.00 96.00 378 ARG A O 1
ATOM 2898 N N . ARG A 1 379 ? -19.141 5.893 22.450 1.00 96.69 379 ARG A N 1
ATOM 2899 C CA . ARG A 1 379 ? -18.925 5.740 20.999 1.00 96.69 379 ARG A CA 1
ATOM 2900 C C . ARG A 1 379 ? -18.783 4.268 20.609 1.00 96.69 379 ARG A C 1
ATOM 2902 O O . ARG A 1 379 ? -19.440 3.832 19.668 1.00 96.69 379 ARG A O 1
ATOM 2909 N N . LEU A 1 380 ? -18.021 3.481 21.372 1.00 96.88 380 LEU A N 1
ATOM 2910 C CA . LEU A 1 380 ? -17.916 2.030 21.174 1.00 96.88 380 LEU A CA 1
ATOM 2911 C C . LEU A 1 380 ? -19.264 1.318 21.324 1.00 96.88 380 LEU A C 1
ATOM 2913 O O . LEU A 1 380 ? -19.616 0.493 20.482 1.00 96.88 380 LEU A O 1
ATOM 2917 N N . TRP A 1 381 ? -20.054 1.669 22.341 1.00 96.19 381 TRP A N 1
ATOM 2918 C CA . TRP A 1 381 ? -21.398 1.115 22.519 1.00 96.19 381 TRP A CA 1
ATOM 2919 C C . TRP A 1 381 ? -22.302 1.372 21.302 1.00 96.19 381 TRP A C 1
ATOM 2921 O O . TRP A 1 381 ? -23.006 0.471 20.832 1.00 96.19 381 TRP A O 1
ATOM 2931 N N . ARG A 1 382 ? -22.229 2.574 20.718 1.00 94.75 382 ARG A N 1
ATOM 2932 C CA . ARG A 1 382 ? -22.949 2.915 19.481 1.00 94.75 382 ARG A CA 1
ATOM 2933 C C . ARG A 1 382 ? -22.501 2.057 18.292 1.00 94.75 382 ARG A C 1
ATOM 2935 O O . ARG A 1 382 ? -23.329 1.648 17.476 1.00 94.75 382 ARG A O 1
ATOM 2942 N N . GLN A 1 383 ? -21.209 1.749 18.199 1.00 95.31 383 GLN A N 1
ATOM 2943 C CA . GLN A 1 383 ? -20.672 0.877 17.151 1.00 95.31 383 GLN A CA 1
ATOM 2944 C C . GLN A 1 383 ? -21.143 -0.570 17.303 1.00 95.31 383 GLN A C 1
ATOM 2946 O O . GLN A 1 383 ? -21.562 -1.164 16.315 1.00 95.31 383 GLN A O 1
ATOM 2951 N N . ILE A 1 384 ? -21.170 -1.103 18.531 1.00 95.00 384 ILE A N 1
ATOM 2952 C CA . ILE A 1 384 ? -21.726 -2.435 18.829 1.00 95.00 384 ILE A CA 1
ATOM 2953 C C . ILE A 1 384 ? -23.209 -2.495 18.441 1.00 95.00 384 ILE A C 1
ATOM 2955 O O . ILE A 1 384 ? -23.648 -3.423 17.764 1.00 95.00 384 ILE A O 1
ATOM 2959 N N . SER A 1 385 ? -23.980 -1.472 18.814 1.00 89.38 385 SER A N 1
ATOM 2960 C CA . SER A 1 385 ? -25.426 -1.409 18.556 1.00 89.38 385 SER A CA 1
ATOM 2961 C C . SER A 1 385 ? -25.777 -1.341 17.061 1.00 89.38 385 SER A C 1
ATOM 2963 O O . SER A 1 385 ? -26.868 -1.753 16.653 1.00 89.38 385 SER A O 1
ATOM 2965 N N . SER A 1 386 ? -24.844 -0.844 16.242 1.00 90.12 386 SER A N 1
ATOM 2966 C CA . SER A 1 386 ? -24.978 -0.670 14.790 1.00 90.12 386 SER A CA 1
ATOM 2967 C C . SER A 1 386 ? -24.308 -1.771 13.959 1.00 90.12 386 SER A C 1
ATOM 2969 O O . SER A 1 386 ? -24.212 -1.632 12.737 1.00 90.12 386 SER A O 1
ATOM 2971 N N . LEU A 1 387 ? -23.844 -2.858 14.586 1.00 90.81 387 LEU A N 1
ATOM 2972 C CA . LEU A 1 387 ? -23.349 -4.031 13.864 1.00 90.81 387 LEU A CA 1
ATOM 2973 C C . LEU A 1 387 ? -24.467 -4.667 13.025 1.00 90.81 387 LEU A C 1
ATOM 2975 O O . LEU A 1 387 ? -25.610 -4.785 13.473 1.00 90.81 387 LEU A O 1
ATOM 2979 N N . SER A 1 388 ? -24.115 -5.089 11.809 1.00 82.69 388 SER A N 1
ATOM 2980 C CA . SER A 1 388 ? -24.986 -5.865 10.919 1.00 82.69 388 SER A CA 1
ATOM 2981 C C . SER A 1 388 ? -25.155 -7.297 11.431 1.00 82.69 388 SER A C 1
ATOM 2983 O O . SER A 1 388 ? -26.275 -7.787 11.554 1.00 82.69 388 SER A O 1
ATOM 2985 N N . SER A 1 389 ? -24.038 -7.934 11.788 1.00 82.06 389 SER A N 1
ATOM 2986 C CA . SER A 1 389 ? -23.974 -9.212 12.498 1.00 82.06 389 SER A CA 1
ATOM 2987 C C . SER A 1 389 ? -24.089 -8.951 14.001 1.00 82.06 389 SER A C 1
ATOM 2989 O O . SER A 1 389 ? -23.107 -8.628 14.672 1.00 82.06 389 SER A O 1
ATOM 2991 N N . LYS A 1 390 ? -25.318 -8.989 14.530 1.00 76.75 390 LYS A N 1
ATOM 2992 C CA . LYS A 1 390 ? -25.545 -8.795 15.966 1.00 76.75 390 LYS A CA 1
ATOM 2993 C C . LYS A 1 390 ? -25.319 -10.108 16.720 1.00 76.75 390 LYS A C 1
ATOM 2995 O O . LYS A 1 390 ? -25.813 -11.144 16.275 1.00 76.75 390 LYS A O 1
ATOM 3000 N N . PRO A 1 391 ? -24.650 -10.073 17.885 1.00 87.00 391 PRO A N 1
ATOM 3001 C CA . PRO A 1 391 ? -24.653 -11.210 18.800 1.00 87.00 391 PRO A CA 1
ATOM 3002 C C . PRO A 1 391 ? -26.080 -11.479 19.303 1.00 87.00 391 PRO A C 1
ATOM 3004 O O . PRO A 1 391 ? -27.004 -10.685 19.093 1.00 87.00 391 PRO A O 1
ATOM 3007 N N . GLY A 1 392 ? -26.264 -12.592 20.013 1.00 88.81 392 GLY A N 1
ATOM 3008 C CA . GLY A 1 392 ? -27.564 -12.941 20.581 1.00 88.81 392 GLY A CA 1
ATOM 3009 C C . GLY A 1 392 ? -28.127 -11.818 21.460 1.00 88.81 392 GLY A C 1
ATOM 3010 O O . GLY A 1 392 ? -27.406 -11.205 22.246 1.00 88.81 392 GLY A O 1
ATOM 3011 N N . ILE A 1 393 ? -29.438 -11.573 21.371 1.00 90.81 393 ILE A N 1
ATOM 3012 C CA . ILE A 1 393 ? -30.110 -10.477 22.090 1.00 90.81 393 ILE A CA 1
ATOM 3013 C C . ILE A 1 393 ? -29.831 -10.491 23.601 1.00 90.81 393 ILE A C 1
ATOM 3015 O O . ILE A 1 393 ? -29.592 -9.448 24.205 1.00 90.81 393 ILE A O 1
ATOM 3019 N N . ARG A 1 394 ? -29.767 -11.686 24.202 1.00 90.94 394 ARG A N 1
ATOM 3020 C CA . ARG A 1 394 ? -29.426 -11.881 25.618 1.00 90.94 394 ARG A CA 1
ATOM 3021 C C . ARG A 1 394 ? -28.030 -11.358 25.949 1.00 90.94 394 ARG A C 1
ATOM 3023 O O . ARG A 1 394 ? -27.830 -10.771 27.005 1.00 90.94 394 ARG A O 1
ATOM 3030 N N . GLU A 1 395 ? -27.073 -11.546 25.048 1.00 92.12 395 GLU A N 1
ATOM 3031 C CA . GLU A 1 395 ? -25.709 -11.062 25.228 1.00 92.12 395 GLU A CA 1
ATOM 3032 C C . GLU A 1 395 ? -25.635 -9.531 25.155 1.00 92.12 395 GLU A C 1
ATOM 3034 O O . GLU A 1 395 ? -24.964 -8.915 25.983 1.00 92.12 395 GLU A O 1
ATOM 3039 N N . LEU A 1 396 ? -26.380 -8.907 24.234 1.00 93.06 396 LEU A N 1
ATOM 3040 C CA . LEU A 1 396 ? -26.488 -7.444 24.162 1.00 93.06 396 LEU A CA 1
ATOM 3041 C C . LEU A 1 396 ? -27.123 -6.853 25.416 1.00 93.06 396 LEU A C 1
ATOM 3043 O O . LEU A 1 396 ? -26.628 -5.853 25.927 1.00 93.06 396 LEU A O 1
ATOM 3047 N N . ILE A 1 397 ? -28.186 -7.478 25.929 1.00 94.12 397 ILE A N 1
ATOM 3048 C CA . ILE A 1 397 ? -28.836 -7.036 27.166 1.00 94.12 397 ILE A CA 1
ATOM 3049 C C . ILE A 1 397 ? -27.872 -7.175 28.347 1.00 94.12 397 ILE A C 1
ATOM 3051 O O . ILE A 1 397 ? -27.710 -6.223 29.104 1.00 94.12 397 ILE A O 1
ATOM 3055 N N . ASN A 1 398 ? -27.179 -8.312 28.477 1.00 93.56 398 ASN A N 1
ATOM 3056 C CA . ASN A 1 398 ? -26.171 -8.508 29.522 1.00 93.56 398 ASN A CA 1
ATOM 3057 C C . ASN A 1 398 ? -25.088 -7.423 29.479 1.00 93.56 398 ASN A C 1
ATOM 3059 O O . ASN A 1 398 ? -24.731 -6.866 30.517 1.00 93.56 398 ASN A O 1
ATOM 3063 N N . LEU A 1 399 ? -24.582 -7.109 28.282 1.00 94.94 399 LEU A N 1
ATOM 3064 C CA . LEU A 1 399 ? -23.581 -6.064 28.103 1.00 94.94 399 LEU A CA 1
ATOM 3065 C C . LEU A 1 399 ? -24.142 -4.690 28.482 1.00 94.94 399 LEU A C 1
ATOM 3067 O O . LEU A 1 399 ? -23.514 -3.988 29.266 1.00 94.94 399 LEU A O 1
ATOM 3071 N N . ALA A 1 400 ? -25.330 -4.327 27.995 1.00 94.88 400 ALA A N 1
ATOM 3072 C CA . ALA A 1 400 ? -25.955 -3.042 28.297 1.00 94.88 400 ALA A CA 1
ATOM 3073 C C . ALA A 1 400 ? -26.219 -2.865 29.803 1.00 94.88 400 ALA A C 1
ATOM 3075 O O . ALA A 1 400 ? -25.880 -1.823 30.358 1.00 94.88 400 ALA A O 1
ATOM 3076 N N . VAL A 1 401 ? -26.721 -3.897 30.493 1.00 93.62 401 VAL A N 1
ATOM 3077 C CA . VAL A 1 401 ? -26.863 -3.891 31.961 1.00 93.62 401 VAL A CA 1
ATOM 3078 C C . VAL A 1 401 ? -25.501 -3.704 32.635 1.00 93.62 401 VAL A C 1
ATOM 3080 O O . VAL A 1 401 ? -25.371 -2.869 33.529 1.00 93.62 401 VAL A O 1
ATOM 3083 N N . GLY A 1 402 ? -24.464 -4.405 32.170 1.00 93.00 402 GLY A N 1
ATOM 3084 C CA . GLY A 1 402 ? -23.091 -4.226 32.647 1.00 93.00 402 GLY A CA 1
ATOM 3085 C C . GLY A 1 402 ? -22.556 -2.801 32.461 1.00 93.00 402 GLY A C 1
ATOM 3086 O O . GLY A 1 402 ? -21.826 -2.305 33.312 1.00 93.00 402 GLY A O 1
ATOM 3087 N N . LEU A 1 403 ? -22.956 -2.105 31.395 1.00 93.50 403 LEU A N 1
ATOM 3088 C CA . LEU A 1 403 ? -22.593 -0.704 31.181 1.00 93.50 403 LEU A CA 1
ATOM 3089 C C . LEU A 1 403 ? -23.342 0.245 32.127 1.00 93.50 403 LEU A C 1
ATOM 3091 O O . LEU A 1 403 ? -22.769 1.249 32.541 1.00 93.50 403 LEU A O 1
ATOM 3095 N N . THR A 1 404 ? -24.580 -0.077 32.520 1.00 91.62 404 THR A N 1
ATOM 3096 C CA . THR A 1 404 ? -25.367 0.768 33.443 1.00 91.62 404 THR A CA 1
ATOM 3097 C C . THR A 1 404 ? -24.870 0.777 34.893 1.00 91.62 404 THR A C 1
ATOM 3099 O O . THR A 1 404 ? -25.306 1.606 35.693 1.00 91.62 404 THR A O 1
ATOM 3102 N N . ILE A 1 405 ? -23.973 -0.145 35.248 1.00 91.38 405 ILE A N 1
ATOM 3103 C CA . ILE A 1 405 ? -23.384 -0.254 36.592 1.00 91.38 405 ILE A CA 1
ATOM 3104 C C . ILE A 1 405 ? -21.964 0.324 36.662 1.00 91.38 405 ILE A C 1
ATOM 3106 O O . ILE A 1 405 ? -21.336 0.272 37.719 1.00 91.38 405 ILE A O 1
ATOM 3110 N N . LEU A 1 406 ? -21.429 0.847 35.553 1.00 89.38 406 LEU A N 1
ATOM 3111 C CA . LEU A 1 406 ? -20.062 1.357 35.528 1.00 89.38 406 LEU A CA 1
ATOM 3112 C C . LEU A 1 406 ? -19.928 2.642 36.358 1.00 89.38 406 LEU A C 1
ATOM 3114 O O . LEU A 1 406 ? -20.724 3.573 36.197 1.00 89.38 406 LEU A O 1
ATOM 3118 N N . PRO A 1 407 ? -18.896 2.742 37.215 1.00 83.31 407 PRO A N 1
ATOM 3119 C CA . PRO A 1 407 ? -18.635 3.967 37.951 1.00 83.31 407 PRO A CA 1
ATOM 3120 C C . PRO A 1 407 ? -18.168 5.072 36.997 1.00 83.31 407 PRO A C 1
ATOM 3122 O O . PRO A 1 407 ? -17.450 4.815 36.029 1.00 83.31 407 PRO A O 1
ATOM 3125 N N . SER A 1 408 ? -18.553 6.315 37.295 1.00 85.31 408 SER A N 1
ATOM 3126 C CA . SER A 1 408 ? -18.069 7.519 36.600 1.00 85.31 408 SER A CA 1
ATOM 3127 C C . SER A 1 408 ? -18.253 7.507 35.073 1.00 85.31 408 SER A C 1
ATOM 3129 O O . SER A 1 408 ? -17.435 8.075 34.354 1.00 85.31 408 SER A O 1
ATOM 3131 N N . ALA A 1 409 ? -19.320 6.868 34.579 1.00 90.62 409 ALA A N 1
ATOM 3132 C CA . ALA A 1 409 ? -19.619 6.757 33.149 1.00 90.62 409 ALA A CA 1
ATOM 3133 C C . ALA A 1 409 ? -21.039 7.248 32.776 1.00 90.62 409 ALA A C 1
ATOM 3135 O O . ALA A 1 409 ? -21.817 6.478 32.200 1.00 90.62 409 ALA A O 1
ATOM 3136 N N . PRO A 1 410 ? -21.446 8.476 33.162 1.00 91.25 410 PRO A N 1
ATOM 3137 C CA . PRO A 1 410 ? -22.821 8.952 32.991 1.00 91.25 410 PRO A CA 1
ATOM 3138 C C . PRO A 1 410 ? -23.312 8.929 31.536 1.00 91.25 410 PRO A C 1
ATOM 3140 O O . PRO A 1 410 ? -24.468 8.577 31.296 1.00 91.25 410 PRO A O 1
ATOM 3143 N N . GLU A 1 411 ? -22.461 9.250 30.560 1.00 91.62 411 GLU A N 1
ATOM 3144 C CA . GLU A 1 411 ? -22.840 9.283 29.148 1.00 91.62 411 GLU A CA 1
ATOM 3145 C C . GLU A 1 411 ? -23.058 7.883 28.571 1.00 91.62 411 GLU A C 1
ATOM 3147 O O . GLU A 1 411 ? -24.049 7.642 27.875 1.00 91.62 411 GLU A O 1
ATOM 3152 N N . THR A 1 412 ? -22.152 6.946 28.868 1.00 93.56 412 THR A N 1
ATOM 3153 C CA . THR A 1 412 ? -22.307 5.543 28.461 1.00 93.56 412 THR A CA 1
ATOM 3154 C C . THR A 1 412 ? -23.544 4.937 29.106 1.00 93.56 412 THR A C 1
ATOM 3156 O O . THR A 1 412 ? -24.322 4.257 28.441 1.00 93.56 412 THR A O 1
ATOM 3159 N N . THR A 1 413 ? -23.739 5.210 30.394 1.00 92.75 413 THR A N 1
ATOM 3160 C CA . THR A 1 413 ? -24.849 4.676 31.184 1.00 92.75 413 THR A CA 1
ATOM 3161 C C . THR A 1 413 ? -26.190 5.149 30.622 1.00 92.75 413 THR A C 1
ATOM 3163 O O . THR A 1 413 ? -27.088 4.331 30.428 1.00 92.75 413 THR A O 1
ATOM 3166 N N . ALA A 1 414 ? -26.319 6.437 30.283 1.00 91.25 414 ALA A N 1
ATOM 3167 C CA . ALA A 1 414 ? -27.518 6.971 29.640 1.00 91.25 414 ALA A CA 1
ATOM 3168 C C . ALA A 1 414 ? -27.788 6.304 28.278 1.00 91.25 414 ALA A C 1
ATOM 3170 O O . ALA A 1 414 ? -28.892 5.816 28.043 1.00 91.25 414 ALA A O 1
ATOM 3171 N N . ALA A 1 415 ? -26.768 6.196 27.420 1.00 93.00 415 ALA A N 1
ATOM 3172 C CA . ALA A 1 415 ? -26.904 5.587 26.095 1.00 93.00 415 ALA A CA 1
ATOM 3173 C C . ALA A 1 415 ? -27.246 4.084 26.148 1.00 93.00 415 ALA A C 1
ATOM 3175 O O . ALA A 1 415 ? -28.049 3.595 25.353 1.00 93.00 415 ALA A O 1
ATOM 3176 N N . ALA A 1 416 ? -26.657 3.335 27.085 1.00 93.75 416 ALA A N 1
ATOM 3177 C CA . ALA A 1 416 ? -26.990 1.929 27.310 1.00 93.75 416 ALA A CA 1
ATOM 3178 C C . ALA A 1 416 ? -28.427 1.770 27.827 1.00 93.75 416 ALA A C 1
ATOM 3180 O O . ALA A 1 416 ? -29.155 0.888 27.375 1.00 93.75 416 ALA A O 1
ATOM 3181 N N . ASN A 1 417 ? -28.854 2.656 28.729 1.00 91.69 417 ASN A N 1
ATOM 3182 C CA . ASN A 1 417 ? -30.195 2.644 29.302 1.00 91.69 417 ASN A CA 1
ATOM 3183 C C . ASN A 1 417 ? -31.299 2.945 28.270 1.00 91.69 417 ASN A C 1
ATOM 3185 O O . ASN A 1 417 ? -32.354 2.315 28.313 1.00 91.69 417 ASN A O 1
ATOM 3189 N N . GLU A 1 418 ? -31.057 3.861 27.329 1.00 90.12 418 GLU A N 1
ATOM 3190 C CA . GLU A 1 418 ? -31.979 4.145 26.217 1.00 90.12 418 GLU A CA 1
ATOM 3191 C C . GLU A 1 418 ? -32.131 2.951 25.259 1.00 90.12 418 GLU A C 1
ATOM 3193 O O . GLU A 1 418 ? -33.235 2.638 24.811 1.00 90.12 418 GLU A O 1
ATOM 3198 N N . GLU A 1 419 ? -31.037 2.248 24.953 1.00 91.00 419 GLU A N 1
ATOM 3199 C CA . GLU A 1 419 ? -31.073 1.074 24.071 1.00 91.00 419 GLU A CA 1
ATOM 3200 C C . GLU A 1 419 ? -31.656 -0.173 24.754 1.00 91.00 419 GLU A C 1
ATOM 3202 O O . GLU A 1 419 ? -32.268 -1.006 24.082 1.00 91.00 419 GLU A O 1
ATOM 3207 N N . LEU A 1 420 ? -31.539 -0.299 26.083 1.00 91.88 420 LEU A N 1
ATOM 3208 C CA . LEU A 1 420 ? -32.085 -1.433 26.840 1.00 91.88 420 LEU A CA 1
ATOM 3209 C C . LEU A 1 420 ? -33.578 -1.655 26.579 1.00 91.88 420 LEU A C 1
ATOM 3211 O O . LEU A 1 420 ? -33.992 -2.802 26.418 1.00 91.88 420 LEU A O 1
ATOM 3215 N N . GLU A 1 421 ? -34.377 -0.591 26.482 1.00 89.00 421 GLU A N 1
ATOM 3216 C CA . GLU A 1 421 ? -35.811 -0.699 26.185 1.00 89.00 421 GLU A CA 1
ATOM 3217 C C . GLU A 1 421 ? -36.051 -1.355 24.818 1.00 89.00 421 GLU A C 1
ATOM 3219 O O . GLU A 1 421 ? -36.816 -2.315 24.705 1.00 89.00 421 GLU A O 1
ATOM 3224 N N . LYS A 1 422 ? -35.313 -0.922 23.789 1.00 90.94 422 LYS A N 1
ATOM 3225 C CA . LYS A 1 422 ? -35.407 -1.480 22.431 1.00 90.94 422 LYS A CA 1
ATOM 3226 C C . LYS A 1 422 ? -34.951 -2.935 22.366 1.00 90.94 422 LYS A C 1
ATOM 3228 O O . LYS A 1 422 ? -35.516 -3.713 21.598 1.00 90.94 422 LYS A O 1
ATOM 3233 N N . LEU A 1 423 ? -33.932 -3.306 23.143 1.00 92.00 423 LEU A N 1
ATOM 3234 C CA . LEU A 1 423 ? -33.428 -4.679 23.204 1.00 92.00 423 LEU A CA 1
ATOM 3235 C C . LEU A 1 423 ? -34.418 -5.607 23.923 1.00 92.00 423 LEU A C 1
ATOM 3237 O O . LEU A 1 423 ? -34.693 -6.707 23.450 1.00 92.00 423 LEU A O 1
ATOM 3241 N N . CYS A 1 424 ? -35.006 -5.150 25.029 1.00 90.94 424 CYS A N 1
ATOM 3242 C CA . CYS A 1 424 ? -35.982 -5.916 25.802 1.00 90.94 424 CYS A CA 1
ATOM 3243 C C . CYS A 1 424 ? -37.239 -6.255 24.980 1.00 90.94 424 CYS A C 1
ATOM 3245 O O . CYS A 1 424 ? -37.745 -7.374 25.063 1.00 90.94 424 CYS A O 1
ATOM 3247 N N . LEU A 1 425 ? -37.700 -5.335 24.124 1.00 89.06 425 LEU A N 1
ATOM 3248 C CA . LEU A 1 425 ? -38.852 -5.556 23.237 1.00 89.06 425 LEU A CA 1
ATOM 3249 C C . LEU A 1 425 ? -38.636 -6.666 22.193 1.00 89.06 425 LEU A C 1
ATOM 3251 O O . LEU A 1 425 ? -39.609 -7.198 21.662 1.00 89.06 425 LEU A O 1
ATOM 3255 N N . GLN A 1 426 ? -37.387 -7.044 21.905 1.00 89.38 426 GLN A N 1
ATOM 3256 C CA . GLN A 1 426 ? -37.059 -8.094 20.931 1.00 89.38 426 GLN A CA 1
ATOM 3257 C C . GLN A 1 426 ? -37.148 -9.513 21.519 1.00 89.38 426 GLN A C 1
ATOM 3259 O O . GLN A 1 426 ? -37.027 -10.492 20.784 1.00 89.38 426 GLN A O 1
ATOM 3264 N N . LEU A 1 427 ? -37.366 -9.653 22.832 1.00 90.00 427 LEU A N 1
ATOM 3265 C CA . LEU A 1 427 ? -37.507 -10.955 23.484 1.00 90.00 427 LEU A CA 1
ATOM 3266 C C . LEU A 1 427 ? -38.870 -11.582 23.157 1.00 90.00 427 LEU A C 1
ATOM 3268 O O . LEU A 1 427 ? -39.922 -11.070 23.556 1.00 90.00 427 LEU A O 1
ATOM 3272 N N . ALA A 1 428 ? -38.855 -12.719 22.463 1.00 85.19 428 ALA A N 1
ATOM 3273 C CA . ALA A 1 428 ? -40.069 -13.415 22.041 1.00 85.19 428 ALA A CA 1
ATOM 3274 C C . ALA A 1 428 ? -40.601 -14.399 23.096 1.00 85.19 428 ALA A C 1
ATOM 3276 O O . ALA A 1 428 ? -41.812 -14.491 23.290 1.00 85.19 428 ALA A O 1
ATOM 3277 N N . ASP A 1 429 ? -39.719 -15.128 23.783 1.00 89.38 429 ASP A N 1
ATOM 3278 C CA . ASP A 1 429 ? -40.111 -16.228 24.662 1.00 89.38 429 ASP A CA 1
ATOM 3279 C C . ASP A 1 429 ? -40.212 -15.819 26.140 1.00 89.38 429 ASP A C 1
ATOM 3281 O O . ASP A 1 429 ? -39.452 -14.997 26.655 1.00 89.38 429 ASP A O 1
ATOM 3285 N N . GLN A 1 430 ? -41.169 -16.425 26.844 1.00 87.56 430 GLN A N 1
ATOM 3286 C CA . GLN A 1 430 ? -41.479 -16.074 28.230 1.00 87.56 430 GLN A CA 1
ATOM 3287 C C . GLN A 1 430 ? -40.350 -16.439 29.209 1.00 87.56 430 GLN A C 1
ATOM 3289 O O . GLN A 1 430 ? -40.209 -15.782 30.240 1.00 87.56 430 GLN A O 1
ATOM 3294 N N . SER A 1 431 ? -39.538 -17.454 28.889 1.00 89.19 431 SER A N 1
ATOM 3295 C CA . SER A 1 431 ? -38.409 -17.872 29.729 1.00 89.19 431 SER A CA 1
ATOM 3296 C C . SER A 1 431 ? -37.303 -16.821 29.713 1.00 89.19 431 SER A C 1
ATOM 3298 O O . SER A 1 431 ? -36.873 -16.364 30.767 1.00 89.19 431 SER A O 1
ATOM 3300 N N . SER A 1 432 ? -36.894 -16.365 28.529 1.00 89.44 432 SER A N 1
ATOM 3301 C CA . SER A 1 432 ? -35.904 -15.302 28.363 1.00 89.44 432 SER A CA 1
ATOM 3302 C C . SER A 1 432 ? -36.389 -13.993 28.968 1.00 89.44 432 SER A C 1
ATOM 3304 O O . SER A 1 432 ? -35.609 -13.288 29.600 1.00 89.44 432 SER A O 1
ATOM 3306 N N . ARG A 1 433 ? -37.679 -13.665 28.827 1.00 91.44 433 ARG A N 1
ATOM 3307 C CA . ARG A 1 433 ? -38.256 -12.483 29.481 1.00 91.44 433 ARG A CA 1
ATOM 3308 C C . ARG A 1 433 ? -38.156 -12.557 31.005 1.00 91.44 433 ARG A C 1
ATOM 3310 O O . ARG A 1 433 ? -37.801 -11.560 31.627 1.00 91.44 433 ARG A O 1
ATOM 3317 N N . PHE A 1 434 ? -38.426 -13.722 31.598 1.00 92.88 434 PHE A N 1
ATOM 3318 C CA . PHE A 1 434 ? -38.272 -13.936 33.038 1.00 92.88 434 PHE A CA 1
ATOM 3319 C C . PHE A 1 434 ? -36.805 -13.822 33.481 1.00 92.88 434 PHE A C 1
ATOM 3321 O O . PHE A 1 434 ? -36.510 -13.068 34.406 1.00 92.88 434 PHE A O 1
ATOM 3328 N N . ASP A 1 435 ? -35.885 -14.498 32.785 1.00 92.25 435 ASP A N 1
ATOM 3329 C CA . ASP A 1 435 ? -34.443 -14.454 33.069 1.00 92.25 435 ASP A CA 1
ATOM 3330 C C . ASP A 1 435 ? -33.888 -13.025 33.001 1.00 92.25 435 ASP A C 1
ATOM 3332 O O . ASP A 1 435 ? -33.119 -12.602 33.866 1.00 92.25 435 ASP A O 1
ATOM 3336 N N . ILE A 1 436 ? -34.281 -12.264 31.975 1.00 94.00 436 ILE A N 1
ATOM 3337 C CA . ILE A 1 436 ? -33.861 -10.873 31.817 1.00 94.00 436 ILE A CA 1
ATOM 3338 C C . ILE A 1 436 ? -34.511 -9.981 32.878 1.00 94.00 436 ILE A C 1
ATOM 3340 O O . ILE A 1 436 ? -33.818 -9.150 33.455 1.00 94.00 436 ILE A O 1
ATOM 3344 N N . ALA A 1 437 ? -35.794 -10.162 33.205 1.00 93.75 437 ALA A N 1
ATOM 3345 C CA . ALA A 1 437 ? -36.424 -9.421 34.299 1.00 93.75 437 ALA A CA 1
ATOM 3346 C C . ALA A 1 437 ? -35.680 -9.636 35.630 1.00 93.75 437 ALA A C 1
ATOM 3348 O O . ALA A 1 437 ? -35.445 -8.679 36.369 1.00 93.75 437 ALA A O 1
ATOM 3349 N N . LEU A 1 438 ? -35.245 -10.871 35.903 1.00 93.94 438 LEU A N 1
ATOM 3350 C CA . LEU A 1 438 ? -34.449 -11.192 37.084 1.00 93.94 438 LEU A CA 1
ATOM 3351 C C . LEU A 1 438 ? -33.059 -10.540 37.031 1.00 93.94 438 LEU A C 1
ATOM 3353 O O . LEU A 1 438 ? -32.616 -9.954 38.017 1.00 93.94 438 LEU A O 1
ATOM 3357 N N . LEU A 1 439 ? -32.387 -10.583 35.875 1.00 94.12 439 LEU A N 1
ATOM 3358 C CA . LEU A 1 439 ? -31.104 -9.908 35.660 1.00 94.12 439 LEU A CA 1
ATOM 3359 C C . LEU A 1 439 ? -31.193 -8.399 35.934 1.00 94.12 439 LEU A C 1
ATOM 3361 O O . LEU A 1 439 ? -30.305 -7.848 36.588 1.00 94.12 439 LEU A O 1
ATOM 3365 N N . LEU A 1 440 ? -32.241 -7.737 35.436 1.00 94.56 440 LEU A N 1
ATOM 3366 C CA . LEU A 1 440 ? -32.461 -6.300 35.612 1.00 94.56 440 LEU A CA 1
ATOM 3367 C C . LEU A 1 440 ? -32.627 -5.953 37.099 1.00 94.56 440 LEU A C 1
ATOM 3369 O O . LEU A 1 440 ? -31.945 -5.059 37.597 1.00 94.56 440 LEU A O 1
ATOM 3373 N N . LEU A 1 441 ? -33.468 -6.697 37.827 1.00 94.25 441 LEU A N 1
ATOM 3374 C CA . LEU A 1 441 ? -33.698 -6.469 39.258 1.00 94.25 441 LEU A CA 1
ATOM 3375 C C . LEU A 1 441 ? -32.466 -6.781 40.116 1.00 94.25 441 LEU A C 1
ATOM 3377 O O . LEU A 1 441 ? -32.180 -6.040 41.050 1.00 94.25 441 LEU A O 1
ATOM 3381 N N . ASN A 1 442 ? -31.690 -7.812 39.775 1.00 93.19 442 ASN A N 1
ATOM 3382 C CA . ASN A 1 442 ? -30.469 -8.165 40.511 1.00 93.19 442 ASN A CA 1
ATOM 3383 C C . ASN A 1 442 ? -29.307 -7.181 40.285 1.00 93.19 442 ASN A C 1
ATOM 3385 O O . ASN A 1 442 ? -28.350 -7.164 41.062 1.00 93.19 442 ASN A O 1
ATOM 3389 N N . ASN A 1 443 ? -29.347 -6.372 39.222 1.00 93.06 443 ASN A N 1
ATOM 3390 C CA . ASN A 1 443 ? -28.350 -5.324 38.982 1.00 93.06 443 ASN A CA 1
ATOM 3391 C C . ASN A 1 443 ? -28.830 -3.925 39.382 1.00 93.06 443 ASN A C 1
ATOM 3393 O O . ASN A 1 443 ? -27.994 -3.038 39.530 1.00 93.06 443 ASN A O 1
ATOM 3397 N N . LEU A 1 444 ? -30.127 -3.744 39.649 1.00 93.62 444 LEU A N 1
ATOM 3398 C CA . LEU A 1 444 ? -30.709 -2.484 40.113 1.00 93.62 444 LEU A CA 1
ATOM 3399 C C . LEU A 1 444 ? -29.953 -1.872 41.314 1.00 93.62 444 LEU A C 1
ATOM 3401 O O . LEU A 1 444 ? -29.597 -0.695 41.221 1.00 93.62 444 LEU A O 1
ATOM 3405 N N . PRO A 1 445 ? -29.594 -2.617 42.382 1.00 92.44 445 PRO A N 1
ATOM 3406 C CA . PRO A 1 445 ? -28.893 -2.035 43.535 1.00 92.44 445 PRO A CA 1
ATOM 3407 C C . PRO A 1 445 ? -27.492 -1.506 43.218 1.00 92.44 445 PRO A C 1
ATOM 3409 O O . PRO A 1 445 ? -26.962 -0.667 43.942 1.00 92.44 445 PRO A O 1
ATOM 3412 N N . LYS A 1 446 ? -26.878 -1.995 42.134 1.00 92.31 446 LYS A N 1
ATOM 3413 C CA . LYS A 1 446 ? -25.519 -1.622 41.717 1.00 92.31 446 LYS A CA 1
ATOM 3414 C C . LYS A 1 446 ? -25.491 -0.315 40.926 1.00 92.31 446 LYS A C 1
ATOM 3416 O O . LYS A 1 446 ? -24.423 0.263 40.744 1.00 92.31 446 LYS A O 1
ATOM 3421 N N . CYS A 1 447 ? -26.638 0.151 40.437 1.00 90.31 447 CYS A N 1
ATOM 3422 C CA . CYS A 1 447 ? -26.735 1.419 39.728 1.00 90.31 447 CYS A CA 1
ATOM 3423 C C . CYS A 1 447 ? -26.654 2.591 40.713 1.00 90.31 447 CYS A C 1
ATOM 3425 O O . CYS A 1 447 ? -27.294 2.586 41.760 1.00 90.31 447 CYS A O 1
ATOM 3427 N N . SER A 1 448 ? -25.920 3.644 40.360 1.00 85.69 448 SER A N 1
ATOM 3428 C CA . SER A 1 448 ? -25.799 4.850 41.193 1.00 85.69 448 SER A CA 1
ATOM 3429 C C . SER A 1 448 ? -26.957 5.842 41.015 1.00 85.69 448 SER A C 1
ATOM 3431 O O . SER A 1 448 ? -27.184 6.686 41.876 1.00 85.69 448 SER A O 1
ATOM 3433 N N . SER A 1 449 ? -27.710 5.747 39.915 1.00 88.12 449 SER A N 1
ATOM 3434 C CA . SER A 1 449 ? -28.775 6.691 39.552 1.00 88.12 449 SER A CA 1
ATOM 3435 C C . SER A 1 449 ? -30.171 6.119 39.789 1.00 88.12 449 SER A C 1
ATOM 3437 O O . SER A 1 449 ? -30.523 5.081 39.225 1.00 88.12 449 SER A O 1
ATOM 3439 N N . ILE A 1 450 ? -31.002 6.848 40.544 1.00 89.25 450 ILE A N 1
ATOM 3440 C CA . ILE A 1 450 ? -32.424 6.526 40.766 1.00 89.25 450 ILE A CA 1
ATOM 3441 C C . ILE A 1 450 ? -33.199 6.413 39.450 1.00 89.25 450 ILE A C 1
ATOM 3443 O O . ILE A 1 450 ? -34.006 5.502 39.296 1.00 89.25 450 ILE A O 1
ATOM 3447 N N . THR A 1 451 ? -32.926 7.279 38.471 1.00 89.81 451 THR A N 1
ATOM 3448 C CA . THR A 1 451 ? -33.606 7.243 37.167 1.00 89.81 451 THR A CA 1
ATOM 3449 C C . THR A 1 451 ? -33.357 5.924 36.440 1.00 89.81 451 THR A C 1
ATOM 3451 O O . THR A 1 451 ? -34.269 5.346 35.851 1.00 89.81 451 THR A O 1
ATOM 3454 N N . ILE A 1 452 ? -32.125 5.417 36.511 1.00 91.00 452 ILE A N 1
ATOM 3455 C CA . ILE A 1 452 ? -31.759 4.142 35.890 1.00 91.00 452 ILE A CA 1
ATOM 3456 C C . ILE A 1 452 ? -32.365 2.984 36.677 1.00 91.00 452 ILE A C 1
ATOM 3458 O O . ILE A 1 452 ? -32.965 2.105 36.068 1.00 91.00 452 ILE A O 1
ATOM 3462 N N . LYS A 1 453 ? -32.328 3.025 38.016 1.00 93.31 453 LYS A N 1
ATOM 3463 C CA . LYS A 1 453 ? -33.017 2.039 38.866 1.00 93.31 453 LYS A CA 1
ATOM 3464 C C . LYS A 1 453 ? -34.504 1.924 38.520 1.00 93.31 453 LYS A C 1
ATOM 3466 O O . LYS A 1 453 ? -35.002 0.819 38.306 1.00 93.31 453 LYS A O 1
ATOM 3471 N N . ALA A 1 454 ? -35.193 3.059 38.400 1.00 92.75 454 ALA A N 1
ATOM 3472 C CA . ALA A 1 454 ? -36.602 3.116 38.020 1.00 92.75 454 ALA A CA 1
ATOM 3473 C C . ALA A 1 454 ? -36.840 2.535 36.623 1.00 92.75 454 ALA A C 1
ATOM 3475 O O . ALA A 1 454 ? -37.800 1.790 36.419 1.00 92.75 454 ALA A O 1
ATOM 3476 N N . ASN A 1 455 ? -35.942 2.807 35.672 1.00 93.12 455 ASN A N 1
ATOM 3477 C CA . ASN A 1 455 ? -36.038 2.226 34.341 1.00 93.12 455 ASN A CA 1
ATOM 3478 C C . ASN A 1 455 ? -35.846 0.701 34.343 1.00 93.12 455 ASN A C 1
ATOM 3480 O O . ASN A 1 455 ? -36.635 -0.007 33.722 1.00 93.12 455 ASN A O 1
ATOM 3484 N N . LEU A 1 456 ? -34.848 0.182 35.065 1.00 94.12 456 LEU A N 1
ATOM 3485 C CA . LEU A 1 456 ? -34.619 -1.261 35.180 1.00 94.12 456 LEU A CA 1
ATOM 3486 C C . LEU A 1 456 ? -35.820 -1.968 35.824 1.00 94.12 456 LEU A C 1
ATOM 3488 O O . LEU A 1 456 ? -36.258 -3.000 35.318 1.00 94.12 456 LEU A O 1
ATOM 3492 N N . ALA A 1 457 ? -36.402 -1.388 36.881 1.00 93.94 457 ALA A N 1
ATOM 3493 C CA . ALA A 1 457 ? -37.624 -1.903 37.498 1.00 93.94 457 ALA A CA 1
ATOM 3494 C C . ALA A 1 457 ? -38.813 -1.885 36.522 1.00 93.94 457 ALA A C 1
ATOM 3496 O O . ALA A 1 457 ? -39.539 -2.876 36.425 1.00 93.94 457 ALA A O 1
ATOM 3497 N N . ARG A 1 458 ? -38.989 -0.793 35.762 1.00 94.56 458 ARG A N 1
ATOM 3498 C CA . ARG A 1 458 ? -40.032 -0.660 34.728 1.00 94.56 458 ARG A CA 1
ATOM 3499 C C . ARG A 1 458 ? -39.895 -1.736 33.655 1.00 94.56 458 ARG A C 1
ATOM 3501 O O . ARG A 1 458 ? -40.875 -2.408 33.346 1.00 94.56 458 ARG A O 1
ATOM 3508 N N . LEU A 1 459 ? -38.693 -1.926 33.116 1.00 93.88 459 LEU A N 1
ATOM 3509 C CA . LEU A 1 459 ? -38.426 -2.942 32.097 1.00 93.88 459 LEU A CA 1
ATOM 3510 C C . LEU A 1 459 ? -38.636 -4.357 32.652 1.00 93.88 459 LEU A C 1
ATOM 3512 O O . LEU A 1 459 ? -39.276 -5.179 32.001 1.00 93.88 459 LEU A O 1
ATOM 3516 N N . ALA A 1 460 ? -38.188 -4.638 33.879 1.00 93.69 460 ALA A N 1
ATOM 3517 C CA . ALA A 1 460 ? -38.425 -5.928 34.525 1.00 93.69 460 ALA A CA 1
ATOM 3518 C C . ALA A 1 460 ? -39.924 -6.222 34.705 1.00 93.69 460 ALA A C 1
ATOM 3520 O O . ALA A 1 460 ? -40.363 -7.344 34.453 1.00 93.69 460 ALA A O 1
ATOM 3521 N N . HIS A 1 461 ? -40.714 -5.213 35.086 1.00 93.31 461 HIS A N 1
ATOM 3522 C CA . HIS A 1 461 ? -42.168 -5.324 35.201 1.00 93.31 461 HIS A CA 1
ATOM 3523 C C . HIS A 1 461 ? -42.853 -5.569 33.846 1.00 93.31 461 HIS A C 1
ATOM 3525 O O . HIS A 1 461 ? -43.805 -6.336 33.768 1.00 93.31 461 HIS A O 1
ATOM 3531 N N . GLN A 1 462 ? -42.366 -4.950 32.767 1.00 90.94 462 GLN A N 1
ATOM 3532 C CA . GLN A 1 462 ? -42.910 -5.152 31.418 1.00 90.94 462 GLN A CA 1
ATOM 3533 C C . GLN A 1 462 ? -42.596 -6.542 30.846 1.00 90.94 462 GLN A C 1
ATOM 3535 O O . GLN A 1 462 ? -43.397 -7.101 30.098 1.00 90.94 462 GLN A O 1
ATOM 3540 N N . LEU A 1 463 ? -41.425 -7.093 31.170 1.00 89.38 463 LEU A N 1
ATOM 3541 C CA . LEU A 1 463 ? -40.979 -8.392 30.668 1.00 89.38 463 LEU A CA 1
ATOM 3542 C C . LEU A 1 463 ? -41.557 -9.564 31.469 1.00 89.38 463 LEU A C 1
ATOM 3544 O O . LEU A 1 463 ? -41.911 -10.598 30.900 1.00 89.38 463 LEU A O 1
ATOM 3548 N N . GLY A 1 464 ? -41.632 -9.425 32.791 1.00 80.69 464 GLY A N 1
ATOM 3549 C CA . GLY A 1 464 ? -41.949 -10.511 33.710 1.00 80.69 464 GLY A CA 1
ATOM 3550 C C . GLY A 1 464 ? -43.283 -10.346 34.430 1.00 80.69 464 GLY A C 1
ATOM 3551 O O . GLY A 1 464 ? -43.858 -9.270 34.524 1.00 80.69 464 GLY A O 1
ATOM 3552 N N . THR A 1 465 ? -43.770 -11.439 35.014 1.00 77.75 465 THR A N 1
ATOM 3553 C CA . THR A 1 465 ? -44.852 -11.352 36.003 1.00 77.75 465 THR A CA 1
ATOM 3554 C C . THR A 1 465 ? -44.278 -10.968 37.367 1.00 77.75 465 THR A C 1
ATOM 3556 O O . THR A 1 465 ? -43.077 -11.092 37.609 1.00 77.75 465 THR A O 1
ATOM 3559 N N . HIS A 1 466 ? -45.144 -10.610 38.319 1.00 86.12 466 HIS A N 1
ATOM 3560 C CA . HIS A 1 466 ? -44.750 -10.374 39.716 1.00 86.12 466 HIS A CA 1
ATOM 3561 C C . HIS A 1 466 ? -44.002 -11.560 40.356 1.00 86.12 466 HIS A C 1
ATOM 3563 O O . HIS A 1 466 ? -43.364 -11.384 41.390 1.00 86.12 466 HIS A O 1
ATOM 3569 N N . ALA A 1 467 ? -44.054 -12.756 39.754 1.00 87.62 467 ALA A N 1
ATOM 3570 C CA . ALA A 1 467 ? -43.327 -13.929 40.221 1.00 87.62 467 ALA A CA 1
ATOM 3571 C C . ALA A 1 467 ? -41.805 -13.722 40.257 1.00 87.62 467 ALA A C 1
ATOM 3573 O O . ALA A 1 467 ? -41.156 -14.328 41.103 1.00 87.62 467 ALA A O 1
ATOM 3574 N N . VAL A 1 468 ? -41.242 -12.846 39.412 1.00 91.31 468 VAL A N 1
ATOM 3575 C CA . VAL A 1 468 ? -39.793 -12.568 39.403 1.00 91.31 468 VAL A CA 1
ATOM 3576 C C . VAL A 1 468 ? -39.297 -12.036 40.751 1.00 91.31 468 VAL A C 1
ATOM 3578 O O . VAL A 1 468 ? -38.183 -12.338 41.164 1.00 91.31 468 VAL A O 1
ATOM 3581 N N . LEU A 1 469 ? -40.157 -11.328 41.497 1.00 91.25 469 LEU A N 1
ATOM 3582 C CA . LEU A 1 469 ? -39.830 -10.784 42.817 1.00 91.25 469 LEU A CA 1
ATOM 3583 C C . LEU A 1 469 ? -39.518 -11.878 43.848 1.00 91.25 469 LEU A C 1
ATOM 3585 O O . LEU A 1 469 ? -38.839 -11.594 44.832 1.00 91.25 469 LEU A O 1
ATOM 3589 N N . ARG A 1 470 ? -39.977 -13.123 43.640 1.00 90.25 470 ARG A N 1
ATOM 3590 C CA . ARG A 1 470 ? -39.634 -14.264 44.507 1.00 90.25 470 ARG A CA 1
ATOM 3591 C C . ARG A 1 470 ? -38.148 -14.593 44.454 1.00 90.25 470 ARG A C 1
ATOM 3593 O O . ARG A 1 470 ? -37.581 -14.907 45.494 1.00 90.25 470 ARG A O 1
ATOM 3600 N N . GLU A 1 471 ? -37.529 -14.446 43.290 1.00 91.25 471 GLU A N 1
ATOM 3601 C CA . GLU A 1 471 ? -36.132 -14.822 43.043 1.00 91.25 471 GLU A CA 1
ATOM 3602 C C . GLU A 1 471 ? -35.143 -13.674 43.307 1.00 91.25 471 GLU A C 1
ATOM 3604 O O . GLU A 1 471 ? -33.933 -13.881 43.286 1.00 91.25 471 GLU A O 1
ATOM 3609 N N . VAL A 1 472 ? -35.635 -12.458 43.574 1.00 90.88 472 VAL A N 1
ATOM 3610 C CA . VAL A 1 472 ? -34.781 -11.315 43.932 1.00 90.88 472 VAL A CA 1
ATOM 3611 C C . VAL A 1 472 ? -34.183 -11.524 45.319 1.00 90.88 472 VAL A C 1
ATOM 3613 O O . VAL A 1 472 ? -34.910 -11.753 46.294 1.00 90.88 472 VAL A O 1
ATOM 3616 N N . ASP A 1 473 ? -32.862 -11.378 45.412 1.00 89.75 473 ASP A N 1
ATOM 3617 C CA . ASP A 1 473 ? -32.150 -11.424 46.682 1.00 89.75 473 ASP A CA 1
ATOM 3618 C C . ASP A 1 473 ? -32.349 -10.121 47.468 1.00 89.75 473 ASP A C 1
ATOM 3620 O O . ASP A 1 473 ? -31.696 -9.100 47.226 1.00 89.75 473 ASP A O 1
ATOM 3624 N N . ALA A 1 474 ? -33.236 -10.185 48.464 1.00 88.94 474 ALA A N 1
ATOM 3625 C CA . ALA A 1 474 ? -33.496 -9.092 49.393 1.00 88.94 474 ALA A CA 1
ATOM 3626 C C . ALA A 1 474 ? -32.222 -8.618 50.108 1.00 88.94 474 ALA A C 1
ATOM 3628 O O . ALA A 1 474 ? -32.188 -7.463 50.533 1.00 88.94 474 ALA A O 1
ATOM 3629 N N . SER A 1 475 ? -31.186 -9.470 50.202 1.00 88.38 475 SER A N 1
ATOM 3630 C CA . SER A 1 475 ? -29.893 -9.191 50.827 1.00 88.38 475 SER A CA 1
ATOM 3631 C C . SER A 1 475 ? -29.012 -8.183 50.067 1.00 88.38 475 SER A C 1
ATOM 3633 O O . SER A 1 475 ? -28.007 -7.688 50.573 1.00 88.38 475 SER A O 1
ATOM 3635 N N . THR A 1 476 ? -29.401 -7.801 48.858 1.00 89.38 476 THR A N 1
ATOM 3636 C CA . THR A 1 476 ? -28.619 -6.860 48.039 1.00 89.38 476 THR A CA 1
ATOM 3637 C C . THR A 1 476 ? -29.259 -5.483 47.930 1.00 89.38 476 THR A C 1
ATOM 3639 O O . THR A 1 476 ? -28.612 -4.542 47.484 1.00 89.38 476 THR A O 1
ATOM 3642 N N . LEU A 1 477 ? -30.514 -5.352 48.365 1.00 91.62 477 LEU A N 1
ATOM 3643 C CA . LEU A 1 477 ? -31.300 -4.131 48.220 1.00 91.62 477 LEU A CA 1
ATOM 3644 C C . LEU A 1 477 ? -30.946 -3.093 49.296 1.00 91.62 477 LEU A C 1
ATOM 3646 O O . LEU A 1 477 ? -30.587 -3.444 50.423 1.00 91.62 477 LEU A O 1
ATOM 3650 N N . THR A 1 478 ? -31.121 -1.819 48.955 1.00 91.69 478 THR A N 1
ATOM 3651 C CA . THR A 1 478 ? -31.226 -0.676 49.874 1.00 91.69 478 THR A CA 1
ATOM 3652 C C . THR A 1 478 ? -32.692 -0.257 50.049 1.00 91.69 478 THR A C 1
ATOM 3654 O O . THR A 1 478 ? -33.580 -0.757 49.354 1.00 91.69 478 THR A O 1
ATOM 3657 N N . HIS A 1 479 ? -32.969 0.669 50.975 1.00 90.56 479 HIS A N 1
ATOM 3658 C CA . HIS A 1 479 ? -34.330 1.186 51.164 1.00 90.56 479 HIS A CA 1
ATOM 3659 C C . HIS A 1 479 ? -34.857 1.881 49.898 1.00 90.56 479 HIS A C 1
ATOM 3661 O O . HIS A 1 479 ? -35.992 1.638 49.494 1.00 90.56 479 HIS A O 1
ATOM 3667 N N . ASP A 1 480 ? -33.999 2.654 49.229 1.00 91.31 480 ASP A N 1
ATOM 3668 C CA . ASP A 1 480 ? -34.324 3.332 47.972 1.00 91.31 480 ASP A CA 1
ATOM 3669 C C . ASP A 1 480 ? -34.653 2.328 46.859 1.00 91.31 480 ASP A C 1
ATOM 3671 O O . ASP A 1 480 ? -35.608 2.518 46.108 1.00 91.31 480 ASP A O 1
ATOM 3675 N N . ASP A 1 481 ? -33.911 1.217 46.769 1.00 92.44 481 ASP A N 1
ATOM 3676 C CA . ASP A 1 481 ? -34.190 0.163 45.783 1.00 92.44 481 ASP A CA 1
ATOM 3677 C C . ASP A 1 481 ? -35.567 -0.466 46.016 1.00 92.44 481 ASP A C 1
ATOM 3679 O O . ASP A 1 481 ? -36.341 -0.666 45.077 1.00 92.44 481 ASP A O 1
ATOM 3683 N N . LEU A 1 482 ? -35.886 -0.755 47.282 1.00 91.94 482 LEU A N 1
ATOM 3684 C CA . LEU A 1 482 ? -37.173 -1.316 47.679 1.00 91.94 482 LEU A CA 1
ATOM 3685 C C . LEU A 1 482 ? -38.323 -0.352 47.358 1.00 91.94 482 LEU A C 1
ATOM 3687 O O . LEU A 1 482 ? -39.378 -0.796 46.903 1.00 91.94 482 LEU A O 1
ATOM 3691 N N . GLN A 1 483 ? -38.117 0.951 47.569 1.00 93.00 483 GLN A N 1
ATOM 3692 C CA . GLN A 1 483 ? -39.090 1.984 47.230 1.00 93.00 483 GLN A CA 1
ATOM 3693 C C . GLN A 1 483 ? -39.340 2.032 45.718 1.00 93.00 483 GLN A C 1
ATOM 3695 O O . GLN A 1 483 ? -40.492 1.945 45.297 1.00 93.00 483 GLN A O 1
ATOM 3700 N N . VAL A 1 484 ? -38.282 2.074 44.903 1.00 93.69 484 VAL A N 1
ATOM 3701 C CA . VAL A 1 484 ? -38.391 2.076 43.434 1.00 93.69 484 VAL A CA 1
ATOM 3702 C C . VAL A 1 484 ? -39.137 0.836 42.927 1.00 93.69 484 VAL A C 1
ATOM 3704 O O . VAL A 1 484 ? -40.031 0.941 42.085 1.00 93.69 484 VAL A O 1
ATOM 3707 N N . ILE A 1 485 ? -38.816 -0.349 43.456 1.00 93.06 485 ILE A N 1
ATOM 3708 C CA . ILE A 1 485 ? -39.511 -1.591 43.091 1.00 93.06 485 ILE A CA 1
ATOM 3709 C C . ILE A 1 485 ? -40.991 -1.518 43.495 1.00 93.06 485 ILE A C 1
ATOM 3711 O O . ILE A 1 485 ? -41.860 -1.901 42.711 1.00 93.06 485 ILE A O 1
ATOM 3715 N N . ALA A 1 486 ? -41.295 -1.020 44.696 1.00 92.12 486 ALA A N 1
ATOM 3716 C CA . ALA A 1 486 ? -42.664 -0.923 45.191 1.00 92.12 486 ALA A CA 1
ATOM 3717 C C . ALA A 1 486 ? -43.525 0.060 44.383 1.00 92.12 486 ALA A C 1
ATOM 3719 O O . ALA A 1 486 ? -44.693 -0.233 44.118 1.00 92.12 486 ALA A O 1
ATOM 3720 N N . GLU A 1 487 ? -42.955 1.192 43.970 1.00 93.69 487 GLU A N 1
ATOM 3721 C CA . GLU A 1 487 ? -43.630 2.196 43.142 1.00 93.69 487 GLU A CA 1
ATOM 3722 C C . GLU A 1 487 ? -44.008 1.640 41.763 1.00 93.69 487 GLU A C 1
ATOM 3724 O O . GLU A 1 487 ? -45.121 1.873 41.294 1.00 93.69 487 GLU A O 1
ATOM 3729 N N . ILE A 1 488 ? -43.122 0.858 41.138 1.00 93.94 488 ILE A N 1
ATOM 3730 C CA . ILE A 1 488 ? -43.344 0.317 39.791 1.00 93.94 488 ILE A CA 1
ATOM 3731 C C . ILE A 1 488 ? -44.232 -0.933 39.792 1.00 93.94 488 ILE A C 1
ATOM 3733 O O . ILE A 1 488 ? -45.147 -1.035 38.979 1.00 93.94 488 ILE A O 1
ATOM 3737 N N . PHE A 1 489 ? -43.978 -1.899 40.682 1.00 91.56 489 PHE A N 1
ATOM 3738 C CA . PHE A 1 489 ? -44.737 -3.157 40.708 1.00 91.56 489 PHE A CA 1
ATOM 3739 C C . PHE A 1 489 ? -46.087 -3.018 41.425 1.00 91.56 489 PHE A C 1
ATOM 3741 O O . PHE A 1 489 ? -46.968 -3.853 41.233 1.00 91.56 489 PHE A O 1
ATOM 3748 N N . GLY A 1 490 ? -46.283 -1.988 42.250 1.00 88.44 490 GLY A N 1
ATOM 3749 C CA . GLY A 1 490 ? -47.529 -1.776 42.980 1.00 88.44 490 GLY A CA 1
ATOM 3750 C C . GLY A 1 490 ? -47.842 -2.877 44.004 1.00 88.44 490 GLY A C 1
ATOM 3751 O O . GLY A 1 490 ? -47.001 -3.686 44.393 1.00 88.44 490 GLY A O 1
ATOM 3752 N N . LYS A 1 491 ? -49.084 -2.914 44.497 1.00 84.62 491 LYS A N 1
ATOM 3753 C CA . LYS A 1 491 ? -49.477 -3.826 45.587 1.00 84.62 491 LYS A CA 1
ATOM 3754 C C . LYS A 1 491 ? -49.636 -5.266 45.087 1.00 84.62 491 LYS A C 1
ATOM 3756 O O . LYS A 1 491 ? -50.374 -5.521 44.142 1.00 84.62 491 LYS A O 1
ATOM 3761 N N . GLY A 1 492 ? -49.030 -6.229 45.784 1.00 83.94 492 GLY A N 1
ATOM 3762 C CA . GLY A 1 492 ? -49.208 -7.651 45.488 1.00 83.94 492 GLY A CA 1
ATOM 3763 C C . GLY A 1 492 ? -48.505 -8.575 46.480 1.00 83.94 492 GLY A C 1
ATOM 3764 O O . GLY A 1 492 ? -47.571 -8.165 47.167 1.00 83.94 492 GLY A O 1
ATOM 3765 N N . ARG A 1 493 ? -48.939 -9.845 46.526 1.00 88.81 493 ARG A N 1
ATOM 3766 C CA . ARG A 1 493 ? -48.422 -10.865 47.462 1.00 88.81 493 ARG A CA 1
ATOM 3767 C C . ARG A 1 493 ? -46.899 -11.013 47.391 1.00 88.81 493 ARG A C 1
ATOM 3769 O O . ARG A 1 493 ? -46.253 -11.114 48.429 1.00 88.81 493 ARG A O 1
ATOM 3776 N N . GLU A 1 494 ? -46.334 -10.999 46.185 1.00 90.19 494 GLU A N 1
ATOM 3777 C CA . GLU A 1 494 ? -44.888 -11.172 45.989 1.00 90.19 494 GLU A CA 1
ATOM 3778 C C . GLU A 1 494 ? -44.071 -9.972 46.463 1.00 90.19 494 GLU A C 1
ATOM 3780 O O . GLU A 1 494 ? -43.027 -10.162 47.083 1.00 90.19 494 GLU A O 1
ATOM 3785 N N . LEU A 1 495 ? -44.578 -8.748 46.278 1.00 89.75 495 LEU A N 1
ATOM 3786 C CA . LEU A 1 495 ? -43.936 -7.554 46.825 1.00 89.75 495 LEU A CA 1
ATOM 3787 C C . LEU A 1 495 ? -43.982 -7.563 48.357 1.00 89.75 495 LEU A C 1
ATOM 3789 O O . LEU A 1 495 ? -42.962 -7.325 48.993 1.00 89.75 495 LEU A O 1
ATOM 3793 N N . THR A 1 496 ? -45.125 -7.901 48.964 1.00 90.25 496 THR A N 1
ATOM 3794 C CA . THR A 1 496 ? -45.239 -8.014 50.430 1.00 90.25 496 THR A CA 1
ATOM 3795 C C . THR A 1 496 ? -44.269 -9.053 50.994 1.00 90.25 496 THR A C 1
ATOM 3797 O O . THR A 1 496 ? -43.675 -8.847 52.050 1.00 90.25 496 THR A O 1
ATOM 3800 N N . ASN A 1 497 ? -44.076 -10.169 50.287 1.00 89.75 497 ASN A N 1
ATOM 3801 C CA . ASN A 1 497 ? -43.096 -11.179 50.670 1.00 89.75 497 ASN A CA 1
ATOM 3802 C C . ASN A 1 497 ? -41.653 -10.671 50.529 1.00 89.75 497 ASN A C 1
ATOM 3804 O O . ASN A 1 497 ? -40.844 -10.932 51.415 1.00 89.75 497 ASN A O 1
ATOM 3808 N N . LEU A 1 498 ? -41.321 -9.933 49.462 1.00 90.56 498 LEU A N 1
ATOM 3809 C CA . LEU A 1 498 ? -40.007 -9.301 49.305 1.00 90.56 498 LEU A CA 1
ATOM 3810 C C . LEU A 1 498 ? -39.734 -8.275 50.416 1.00 90.56 498 LEU A C 1
ATOM 3812 O O . LEU A 1 498 ? -38.664 -8.308 51.012 1.00 90.56 498 LEU A O 1
ATOM 3816 N N . GLN A 1 499 ? -40.715 -7.433 50.752 1.00 90.19 499 GLN A N 1
ATOM 3817 C CA . GLN A 1 499 ? -40.622 -6.456 51.843 1.00 90.19 499 GLN A CA 1
ATOM 3818 C C . GLN A 1 499 ? -40.416 -7.124 53.206 1.00 90.19 499 GLN A C 1
ATOM 3820 O O . GLN A 1 499 ? -39.601 -6.654 53.994 1.00 90.19 499 GLN A O 1
ATOM 3825 N N . ARG A 1 500 ? -41.105 -8.243 53.474 1.00 90.44 500 ARG A N 1
ATOM 3826 C CA . ARG A 1 500 ? -40.886 -9.035 54.693 1.00 90.44 500 ARG A CA 1
ATOM 3827 C C . ARG A 1 500 ? -39.455 -9.575 54.747 1.00 90.44 500 ARG A C 1
ATOM 3829 O O . ARG A 1 500 ? -38.752 -9.300 55.706 1.00 90.44 500 ARG A O 1
ATOM 3836 N N . ARG A 1 501 ? -38.995 -10.234 53.673 1.00 92.25 501 ARG A N 1
ATOM 3837 C CA . ARG A 1 501 ? -37.613 -10.746 53.569 1.00 92.25 501 ARG A CA 1
ATOM 3838 C C . ARG A 1 501 ? -36.554 -9.651 53.708 1.00 92.25 501 ARG A C 1
ATOM 3840 O O . ARG A 1 501 ? -35.460 -9.938 54.169 1.00 92.25 501 ARG A O 1
ATOM 3847 N N . PHE A 1 502 ? -36.859 -8.425 53.286 1.00 90.00 502 PHE A N 1
ATOM 3848 C CA . PHE A 1 502 ? -35.983 -7.271 53.472 1.00 90.00 502 PHE A CA 1
ATOM 3849 C C . PHE A 1 502 ? -35.961 -6.781 54.928 1.00 90.00 502 PHE A C 1
ATOM 3851 O O . PHE A 1 502 ? -34.895 -6.438 55.419 1.00 90.00 502 PHE A O 1
ATOM 3858 N N . GLY A 1 503 ? -37.112 -6.758 55.610 1.00 83.75 503 GLY A N 1
ATOM 3859 C CA . GLY A 1 503 ? -37.220 -6.347 57.016 1.00 83.75 503 GLY A CA 1
ATOM 3860 C C . GLY A 1 503 ? -36.688 -7.368 58.027 1.00 83.75 503 GLY A C 1
ATOM 3861 O O . GLY A 1 503 ? -36.407 -6.992 59.159 1.00 83.75 503 GLY A O 1
ATOM 3862 N N . ASP A 1 504 ? -36.538 -8.630 57.615 1.00 81.38 504 ASP A N 1
ATOM 3863 C CA . ASP A 1 504 ? -35.932 -9.708 58.410 1.00 81.38 504 ASP A CA 1
ATOM 3864 C C . ASP A 1 504 ? -34.382 -9.734 58.313 1.00 81.38 504 ASP A C 1
ATOM 3866 O O . ASP A 1 504 ? -33.752 -10.633 58.877 1.00 81.38 504 ASP A O 1
ATOM 3870 N N . ARG A 1 505 ? -33.770 -8.788 57.578 1.00 67.25 505 ARG A N 1
ATOM 3871 C CA . ARG A 1 505 ? -32.311 -8.558 57.514 1.00 67.25 505 ARG A CA 1
ATOM 3872 C C . ARG A 1 505 ? -31.832 -7.708 58.679 1.00 67.25 505 ARG A C 1
ATOM 3874 O O . ARG A 1 505 ? -30.688 -7.960 59.119 1.00 67.25 505 ARG A O 1
#

Secondary structure (DSSP, 8-state):
------HHHHHHHHTGGG--HHHHHHHHHHHHHHTTSGGGHHHHHHHHHHTGGG-HHHHHHHHHHHGGGTTTT--HHHHHHHHHTGGGS-HHHHHHHHHHHHHHHHSSSPPTTHHHHHHHHHHHS-GGGGGSHHHHHHHHHHHHHHHHHTTS-HHHHHHHHHHHHHHGGGS-HHHHHHHHHHHHHHHTT-HHHHHHHHHHHTT-PPPTTTT-SS--HHHHHHHHHHHHHH-GGG--SSHHHHHHHHHHTTSS-GGGHHHHHHHHHHHHTT-HHHHHHHHTT--SPPPHHHHHHGGGG--TT-HHHHHHHHHHHHHHHHHS-HHHHHHHHHHHHHT---S-SS-TTHHHHHHHHHTGGGHHHHHHHHHT-TTS-HHHHHHHHHHHHT-SSPPPHHHHHHHHHHHHT-TT-HHHHHHHHHHHHHHHTT--SHHHHHHHHHHHHHHGGG-S-HHHHHHHHHHHHHHS-GGGGGTS-GGG--HHHHHHHHHHH-S-HHHHHHHHHHHT-